Protein AF-0000000074205708 (afdb_homodimer)

pLDDT: mean 91.48, std 10.09, range [22.47, 98.44]

Foldseek 3Di:
DPPLPQQELVRVLVCLQVDQAQAEEEEQDPPCTQVQVVLLQVQDPVNVVRHYDYYYQLSHQYPNHSHGDDVSLVVSVVVCVVVVSQWDAHPNFIRHAAYEDFCACCVLLVPDDDDLRYAYDQFRGVLLVLLQFFDQLQLCCVQWVDDSVVSVVLCVLCDSLLLVQLVQCLLVSLLQSQCVNLVAPPPDDLQDARPQADVRRHHGNVVVSVVSVVSLVPTPSRDPVVSVSSNVSSVVCNVVSNSSSNHDNLVSQVVSLVSSCVVCVPPDDTPSVRSNVRSSVSSSVRGDNYPDVSCSNNVSVVVPRD/DPPLPQAELVRVLVCLQVDQAQAEEEEQDPPCTQVLVVLLQVQDPVNVVRHYDYYYQLSHQYPNHSHGDDVSLVVSVVVCVVVVSQWDAHPNFIHHAAYEDFCACCVLLVPDDDDLRYAYDQFRGPLLVLLQFFDQLQLCCVQFVDDSVVSVVLCVLCDSLLLVQLVQCLLVSLLQSQCVNLVQPPPDDLQDARPQADVRRHHGNVVVSVVSVVSLVPTPSRDPVVSVSSNVSSVVCNVVSNSSSNHDNLNSQVVSLVSSCVVCVPPDDTPSVRSNVRSSVSSSVRGDNYPDVSCSNNVSVVVPRD

Sequence (612 aa):
MSEIIERSQAGFAKRVMMGGRRIWLIVEGIGHDVYFYERVLDASDRIVAAGHDVRDASSIKFEGSTAGGKQRLLAMHDFYKKRGELRQIVDGEEKLLFFALDRDLDGITGNMRRSPHLLYTDYRDVEAEIFARGDMEEALAATLGLTHNEAWEAAQHVGEPLTKLASVWLEWTIICCIVTSLRIGVGISSGKISTVNAGGYGAVVDAKVAHISQRMAGDPRFSDRKRRWIEDRVRSRERRGLLGREVKGKLVVGYVELLIKDHFQEKRKVALNAIRPSLVNSLLMSVRFERPWVEHWTVRIERLLSMSEIIERSQAGFAKRVMMGGRRIWLIVEGIGHDVYFYERVLDASDRIVAAGHDVRDASSIKFEGSTAGGKQRLLAMHDFYKKRGELRQIVDGEEKLLFFALDRDLDGITGNMRRSPHLLYTDYRDVEAEIFARGDMEEALAATLGLTHNEAWEAAQHVGEPLTKLASVWLEWTIICCIVTSLRIGVGISSGKISTVNAGGYGAVVDAKVAHISQRMAGDPRFSDRKRRWIEDRVRSRERRGLLGREVKGKLVVGYVELLIKDHFQEKRKVALNAIRPSLVNSLLMSVRFERPWVEHWTVRIERLLS

Nearest PDB structures (foldseek):
  8z0g-assembly1_A  TM=3.210E-01  e=3.036E+00  Escherichia coli O157:H7
  1b1c-assembly1_A  TM=4.412E-01  e=4.225E+00  Homo sapiens
  8z0g-assembly1_A  TM=3.213E-01  e=3.807E+00  Escherichia coli O157:H7
  4hrt-assembly1_B  TM=2.155E-01  e=2.383E+00  Anadara inaequivalvis
  5v57-assembly1_A  TM=2.077E-01  e=6.083E+00  Homo sapiens

Solvent-accessible surface area (backbone atoms only — not comparable to full-atom values): 32666 Å² total; per-residue (Å²): 129,76,58,53,62,68,28,44,57,68,49,44,54,51,45,50,65,71,40,89,38,25,36,35,37,35,28,39,44,68,50,57,44,39,29,51,50,49,44,44,46,62,51,32,69,69,48,50,72,48,26,68,47,70,38,39,34,44,63,37,28,48,95,89,36,46,62,56,38,63,70,53,52,51,51,50,51,51,56,33,49,76,69,55,53,35,60,35,78,50,96,88,38,62,28,38,45,35,37,43,38,65,31,48,64,24,84,76,65,66,69,67,78,89,47,93,42,53,43,61,44,87,23,11,24,70,57,24,42,31,67,72,57,21,36,55,35,61,16,45,12,57,49,40,19,28,42,72,65,56,13,44,52,51,30,60,70,55,59,58,55,47,48,54,48,28,64,58,35,44,68,52,51,42,50,37,49,45,32,62,67,48,65,53,90,78,87,79,57,75,90,50,76,41,84,37,20,46,93,39,75,37,62,71,36,65,68,49,48,51,54,52,51,53,56,46,67,69,38,88,64,53,45,71,68,57,45,52,53,49,44,51,50,51,53,51,30,47,75,70,68,51,37,28,35,58,34,53,27,84,59,45,51,61,52,51,50,51,48,50,48,64,68,28,71,80,36,52,95,62,62,64,84,41,43,74,61,20,35,64,52,32,15,49,71,47,42,74,64,43,83,70,74,44,42,79,55,49,52,56,54,52,68,70,53,126,128,80,57,56,58,69,27,44,57,69,52,43,54,52,45,49,64,71,40,88,38,26,36,35,36,36,28,39,44,65,50,57,44,37,29,51,51,49,46,44,45,61,50,33,68,67,50,51,72,47,27,69,46,71,39,40,35,44,61,36,29,46,95,91,35,46,63,55,38,65,71,54,52,51,49,50,51,50,54,34,51,77,68,55,54,35,60,35,76,50,97,88,38,65,27,36,43,36,37,40,40,64,32,47,64,24,82,76,66,66,69,66,78,88,48,92,44,53,43,62,42,88,22,12,24,69,57,23,42,32,68,74,57,22,38,56,35,62,16,44,12,57,47,40,20,27,43,73,65,57,13,45,52,52,30,60,70,53,58,57,56,47,48,56,48,28,64,59,34,44,68,52,50,41,49,36,50,45,32,62,68,49,66,52,89,77,86,79,57,76,90,51,76,41,83,35,22,48,93,39,77,36,62,72,37,66,68,49,47,51,52,51,49,52,56,46,66,69,38,90,64,55,46,71,69,57,45,51,52,47,46,52,52,51,52,51,31,48,76,68,69,51,36,27,35,59,34,55,28,84,61,46,53,61,53,50,50,52,48,49,48,64,68,28,70,72,39,52,94,61,62,65,84,40,43,75,61,20,35,66,53,33,15,48,71,48,41,73,63,41,84,71,73,45,42,77,56,49,52,57,53,52,69,70,54,125

Structure (mmCIF, N/CA/C/O backbone):
data_AF-0000000074205708-model_v1
#
loop_
_entity.id
_entity.type
_entity.pdbx_description
1 polymer 'DUF4435 domain-containing protein'
#
loop_
_atom_site.group_PDB
_atom_site.id
_atom_site.type_symbol
_atom_site.label_atom_id
_atom_site.label_alt_id
_atom_site.label_comp_id
_atom_site.label_asym_id
_atom_site.label_entity_id
_atom_site.label_seq_id
_atom_site.pdbx_PDB_ins_code
_atom_site.Cartn_x
_atom_site.Cartn_y
_atom_site.Cartn_z
_atom_site.occupancy
_atom_site.B_iso_or_equiv
_atom_site.auth_seq_id
_atom_site.auth_comp_id
_atom_site.auth_asym_id
_atom_site.auth_atom_id
_atom_site.pdbx_PDB_model_num
ATOM 1 N N . MET A 1 1 ? -28.891 6.625 -2.66 1 22.47 1 MET A N 1
ATOM 2 C CA . MET A 1 1 ? -28.078 7.703 -3.217 1 22.47 1 MET A CA 1
ATOM 3 C C . MET A 1 1 ? -27.656 8.688 -2.129 1 22.47 1 MET A C 1
ATOM 5 O O . MET A 1 1 ? -28.406 9.594 -1.778 1 22.47 1 MET A O 1
ATOM 9 N N . SER A 1 2 ? -27.062 8.289 -1.048 1 28.94 2 SER A N 1
ATOM 10 C CA . SER A 1 2 ? -26.875 9.312 -0.021 1 28.94 2 SER A CA 1
ATOM 11 C C . SER A 1 2 ? -26.016 10.469 -0.541 1 28.94 2 SER A C 1
ATOM 13 O O . SER A 1 2 ? -24.875 10.266 -0.962 1 28.94 2 SER A O 1
ATOM 15 N N . GLU A 1 3 ? -26.547 11.422 -1.168 1 31.75 3 GLU A N 1
ATOM 16 C CA . GLU A 1 3 ? -26.016 12.703 -1.614 1 31.75 3 GLU A CA 1
ATOM 17 C C . GLU A 1 3 ? -25.031 13.281 -0.596 1 31.75 3 GLU A C 1
ATOM 19 O O . GLU A 1 3 ? -25.344 13.352 0.596 1 31.75 3 GLU A O 1
ATOM 24 N N . ILE A 1 4 ? -23.812 13.078 -0.781 1 41.31 4 ILE A N 1
ATOM 25 C CA . ILE A 1 4 ? -23 14.008 -0.007 1 41.31 4 ILE A CA 1
ATOM 26 C C . ILE A 1 4 ? -23.594 15.406 -0.07 1 41.31 4 ILE A C 1
ATOM 28 O O . ILE A 1 4 ? -23.594 16.047 -1.123 1 41.31 4 ILE A O 1
ATOM 32 N N . ILE A 1 5 ? -24.641 15.703 0.435 1 42.84 5 ILE A N 1
ATOM 33 C CA . ILE A 1 5 ? -25.188 17.047 0.558 1 42.84 5 ILE A CA 1
ATOM 34 C C . ILE A 1 5 ? -24.109 18 1.051 1 42.84 5 ILE A C 1
ATOM 36 O O . ILE A 1 5 ? -23.594 17.844 2.156 1 42.84 5 ILE A O 1
ATOM 40 N N . GLU A 1 6 ? -23.359 18.594 0.074 1 53.47 6 GLU A N 1
ATOM 41 C CA . GLU A 1 6 ? -22.594 19.797 0.443 1 53.47 6 GLU A CA 1
ATOM 42 C C . GLU A 1 6 ? -23.297 20.578 1.544 1 53.47 6 GLU A C 1
ATOM 44 O O . GLU A 1 6 ? -24.453 20.969 1.392 1 53.47 6 GLU A O 1
ATOM 49 N N . ARG A 1 7 ? -22.953 20.281 2.717 1 64.31 7 ARG A N 1
ATOM 50 C CA . ARG A 1 7 ? -23.656 20.984 3.783 1 64.31 7 ARG A CA 1
ATOM 51 C C . ARG A 1 7 ? -23.031 22.359 4.047 1 64.31 7 ARG A C 1
ATOM 53 O O . ARG A 1 7 ? -21.797 22.5 4 1 64.31 7 ARG A O 1
ATOM 60 N N . SER A 1 8 ? -23.688 23.344 3.812 1 77.44 8 SER A N 1
ATOM 61 C CA . SER A 1 8 ? -23.266 24.672 4.242 1 77.44 8 SER A CA 1
ATOM 62 C C . SER A 1 8 ? -22.672 24.625 5.645 1 77.44 8 SER A C 1
ATOM 64 O O . SER A 1 8 ? -22.922 23.688 6.402 1 77.44 8 SER A O 1
ATOM 66 N N . GLN A 1 9 ? -21.656 25.484 5.93 1 79.69 9 GLN A N 1
ATOM 67 C CA . GLN A 1 9 ? -21 25.578 7.234 1 79.69 9 GLN A CA 1
ATOM 68 C C . GLN A 1 9 ? -22.031 25.609 8.359 1 79.69 9 GLN A C 1
ATOM 70 O O . GLN A 1 9 ? -21.859 24.953 9.391 1 79.69 9 GLN A O 1
ATOM 75 N N . ALA A 1 10 ? -23.094 26.328 8.102 1 77 10 ALA A N 1
ATOM 76 C CA . ALA A 1 10 ? -24.156 26.359 9.109 1 77 10 ALA A CA 1
ATOM 77 C C . ALA A 1 10 ? -24.844 25.016 9.203 1 77 10 ALA A C 1
ATOM 79 O O . ALA A 1 10 ? -25.188 24.547 10.305 1 77 10 ALA A O 1
ATOM 80 N N . GLY A 1 11 ? -25.047 24.453 8.039 1 79.44 11 GLY A N 1
ATOM 81 C CA . GLY A 1 11 ? -25.656 23.125 8 1 79.44 11 GLY A CA 1
ATOM 82 C C . GLY A 1 11 ? -24.828 22.078 8.703 1 79.44 11 GLY A C 1
ATOM 83 O O . GLY A 1 11 ? -25.375 21.203 9.383 1 79.44 11 GLY A O 1
ATOM 84 N N . PHE A 1 12 ? -23.547 22.234 8.586 1 83.56 12 PHE A N 1
ATOM 85 C CA . PHE A 1 12 ? -22.656 21.266 9.227 1 83.56 12 PHE A CA 1
ATOM 86 C C . PHE A 1 12 ? -22.734 21.375 10.742 1 83.56 12 PHE A C 1
ATOM 88 O O . PHE A 1 12 ? -22.766 20.375 11.445 1 83.56 12 PHE A O 1
ATOM 95 N N . ALA A 1 13 ? -22.797 22.562 11.266 1 84.06 13 ALA A N 1
ATOM 96 C CA . ALA A 1 13 ? -22.922 22.75 12.711 1 84.06 13 ALA A CA 1
ATOM 97 C C . ALA A 1 13 ? -24.203 22.125 13.242 1 84.06 13 ALA A C 1
ATOM 99 O O . ALA A 1 13 ? -24.203 21.531 14.32 1 84.06 13 ALA A O 1
ATOM 100 N N . LYS A 1 14 ? -25.203 22.281 12.469 1 83.81 14 LYS A N 1
ATOM 101 C CA . LYS A 1 14 ? -26.469 21.656 12.852 1 83.81 14 LYS A CA 1
ATOM 102 C C . LYS A 1 14 ? -26.359 20.141 12.859 1 83.81 14 LYS A C 1
ATOM 104 O O . LYS A 1 14 ? -26.922 19.469 13.734 1 83.81 14 LYS A O 1
ATOM 109 N N . ARG A 1 15 ? -25.656 19.641 11.906 1 83.25 15 ARG A N 1
ATOM 110 C CA . ARG A 1 15 ? -25.422 18.188 11.852 1 83.25 15 ARG A CA 1
ATOM 111 C C . ARG A 1 15 ? -24.641 17.719 13.078 1 83.25 15 ARG A C 1
ATOM 113 O O . ARG A 1 15 ? -24.906 16.656 13.617 1 83.25 15 ARG A O 1
ATOM 120 N N . VAL A 1 16 ? -23.656 18.453 13.406 1 84.69 16 VAL A N 1
ATOM 121 C CA . VAL A 1 16 ? -22.875 18.141 14.602 1 84.69 16 VAL A CA 1
ATOM 122 C C . VAL A 1 16 ? -23.781 18.078 15.82 1 84.69 16 VAL A C 1
ATOM 124 O O . VAL A 1 16 ? -23.734 17.109 16.578 1 84.69 16 VAL A O 1
ATOM 127 N N . MET A 1 17 ? -24.688 19 15.914 1 84.62 17 MET A N 1
ATOM 128 C CA . MET A 1 17 ? -25.609 19.094 17.047 1 84.62 17 MET A CA 1
ATOM 129 C C . MET A 1 17 ? -26.562 17.906 17.078 1 84.62 17 MET A C 1
ATOM 131 O O . MET A 1 17 ? -26.844 17.359 18.141 1 84.62 17 MET A O 1
ATOM 135 N N . MET A 1 18 ? -26.922 17.531 15.898 1 82.94 18 MET A N 1
ATOM 136 C CA . MET A 1 18 ? -27.969 16.516 15.805 1 82.94 18 MET A CA 1
ATOM 137 C C . MET A 1 18 ? -27.359 15.117 15.742 1 82.94 18 MET A C 1
ATOM 139 O O . MET A 1 18 ? -28.078 14.125 15.867 1 82.94 18 MET A O 1
ATOM 143 N N . GLY A 1 19 ? -26.109 15.086 15.539 1 84 19 GLY A N 1
ATOM 144 C CA . GLY A 1 19 ? -25.469 13.789 15.383 1 84 19 GLY A CA 1
ATOM 145 C C . GLY A 1 19 ? -25.297 13.039 16.688 1 84 19 GLY A C 1
ATOM 146 O O . GLY A 1 19 ? -25.281 13.656 17.766 1 84 19 GLY A O 1
ATOM 147 N N . GLY A 1 20 ? -25.188 11.664 16.531 1 85.81 20 GLY A N 1
ATOM 148 C CA . GLY A 1 20 ? -25 10.82 17.703 1 85.81 20 GLY A CA 1
ATOM 149 C C . GLY A 1 20 ? -23.562 10.781 18.188 1 85.81 20 GLY A C 1
ATOM 150 O O . GLY A 1 20 ? -23.281 10.32 19.297 1 85.81 20 GLY A O 1
ATOM 151 N N . ARG A 1 21 ? -22.688 11.32 17.422 1 92.69 21 ARG A N 1
ATOM 152 C CA . ARG A 1 21 ? -21.281 11.328 17.781 1 92.69 21 ARG A CA 1
ATOM 153 C C . ARG A 1 21 ? -20.922 12.578 18.578 1 92.69 21 ARG A C 1
ATOM 155 O O . ARG A 1 21 ? -21.422 13.664 18.281 1 92.69 21 ARG A O 1
ATOM 162 N N . ARG A 1 22 ? -20.062 12.445 19.484 1 95.44 22 ARG A N 1
ATOM 163 C CA . ARG A 1 22 ? -19.719 13.578 20.344 1 95.44 22 ARG A CA 1
ATOM 164 C C . ARG A 1 22 ? -18.469 14.289 19.844 1 95.44 22 ARG A C 1
ATOM 166 O O . ARG A 1 22 ? -18.219 15.445 20.203 1 95.44 22 ARG A O 1
ATOM 173 N N . ILE A 1 23 ? -17.656 13.586 19.078 1 96.62 23 ILE A N 1
ATOM 174 C CA . ILE A 1 23 ? -16.391 14.141 18.609 1 96.62 23 ILE A CA 1
ATOM 175 C C . ILE A 1 23 ? -16.406 14.25 17.094 1 96.62 23 ILE A C 1
ATOM 177 O O . ILE A 1 23 ? -16.594 13.25 16.391 1 96.62 23 ILE A O 1
ATOM 181 N N . TRP A 1 24 ? -16.188 15.453 16.641 1 96.12 24 TRP A N 1
ATOM 182 C CA . TRP A 1 24 ? -16.094 15.719 15.203 1 96.12 24 TRP A CA 1
ATOM 183 C C . TRP A 1 24 ? -14.727 16.312 14.844 1 96.12 24 TRP A C 1
ATOM 185 O O . TRP A 1 24 ? -14.328 17.344 15.391 1 96.12 24 TRP A O 1
ATOM 195 N N . LEU A 1 25 ? -14.047 15.609 13.953 1 96.44 25 LEU A N 1
ATOM 196 C CA . LEU A 1 25 ? -12.711 16.031 13.562 1 96.44 25 LEU A CA 1
ATOM 197 C C . LEU A 1 25 ? -12.664 16.375 12.07 1 96.44 25 LEU A C 1
ATOM 199 O O . LEU A 1 25 ? -13 15.531 11.234 1 96.44 25 LEU A O 1
ATOM 203 N N . ILE A 1 26 ? -12.312 17.578 11.781 1 94.94 26 ILE A N 1
ATOM 204 C CA . ILE A 1 26 ? -12.109 18 10.398 1 94.94 26 ILE A CA 1
ATOM 205 C C . ILE A 1 26 ? -10.617 17.984 10.062 1 94.94 26 ILE A C 1
ATOM 207 O O . ILE A 1 26 ? -9.812 18.578 10.789 1 94.94 26 ILE A O 1
ATOM 211 N N . VAL A 1 27 ? -10.305 17.297 8.992 1 95.25 27 VAL A N 1
ATOM 212 C CA . VAL A 1 27 ? -8.898 17.156 8.625 1 95.25 27 VAL A CA 1
ATOM 213 C C . VAL A 1 27 ? -8.617 17.922 7.332 1 95.25 27 VAL A C 1
ATOM 215 O O . VAL A 1 27 ? -9.547 18.234 6.574 1 95.25 27 VAL A O 1
ATOM 218 N N . GLU A 1 28 ? -7.375 18.219 7.086 1 89.06 28 GLU A N 1
ATOM 219 C CA . GLU A 1 28 ? -6.938 19.094 6.012 1 89.06 28 GLU A CA 1
ATOM 220 C C . GLU A 1 28 ? -7.035 18.406 4.656 1 89.06 28 GLU A C 1
ATOM 222 O O . GLU A 1 28 ? -7.516 19 3.686 1 89.06 28 GLU A O 1
ATOM 227 N N . GLY A 1 29 ? -6.598 17.078 4.555 1 78.62 29 GLY A N 1
ATOM 228 C CA . GLY A 1 29 ? -6.383 16.5 3.238 1 78.62 29 GLY A CA 1
ATOM 229 C C . GLY A 1 29 ? -7.254 15.297 2.971 1 78.62 29 GLY A C 1
ATOM 230 O O . GLY A 1 29 ? -7.848 14.734 3.893 1 78.62 29 GLY A O 1
ATOM 231 N N . ILE A 1 30 ? -7.445 14.914 1.578 1 71.12 30 ILE A N 1
ATOM 232 C CA . ILE A 1 30 ? -8.242 13.781 1.114 1 71.12 30 ILE A CA 1
ATOM 233 C C . ILE A 1 30 ? -7.367 12.531 1.049 1 71.12 30 ILE A C 1
ATOM 235 O O . ILE A 1 30 ? -7.879 11.414 1.062 1 71.12 30 ILE A O 1
ATOM 239 N N . GLY A 1 31 ? -6.23 12.555 1.286 1 79.69 31 GLY A N 1
ATOM 240 C CA . GLY A 1 31 ? -5.305 11.445 1.133 1 79.69 31 GLY A CA 1
ATOM 241 C C . GLY A 1 31 ? -5.23 10.555 2.357 1 79.69 31 GLY A C 1
ATOM 242 O O . GLY A 1 31 ? -6.234 9.969 2.77 1 79.69 31 GLY A O 1
ATOM 243 N N . HIS A 1 32 ? -4.273 10.555 3.033 1 89.88 32 HIS A N 1
ATOM 244 C CA . HIS A 1 32 ? -3.988 9.664 4.152 1 89.88 32 HIS A CA 1
ATOM 245 C C . HIS A 1 32 ? -4.609 10.188 5.445 1 89.88 32 HIS A C 1
ATOM 247 O O . HIS A 1 32 ? -4.734 9.445 6.422 1 89.88 32 HIS A O 1
ATOM 253 N N . ASP A 1 33 ? -5.113 11.391 5.449 1 94.19 33 ASP A N 1
ATOM 254 C CA . ASP A 1 33 ? -5.445 12.078 6.695 1 94.19 33 ASP A CA 1
ATOM 255 C C . ASP A 1 33 ? -6.637 11.422 7.387 1 94.19 33 ASP A C 1
ATOM 257 O O . ASP A 1 33 ? -6.582 11.125 8.578 1 94.19 33 ASP A O 1
ATOM 261 N N . VAL A 1 34 ? -7.672 11.195 6.594 1 94.12 34 VAL A N 1
ATOM 262 C CA . VAL A 1 34 ? -8.891 10.672 7.188 1 94.12 34 VAL A CA 1
ATOM 263 C C . VAL A 1 34 ? -8.609 9.305 7.82 1 94.12 34 VAL A C 1
ATOM 265 O O . VAL A 1 34 ? -8.914 9.086 9 1 94.12 34 VAL A O 1
ATOM 268 N N . TYR A 1 35 ? -7.977 8.453 7.098 1 94.25 35 TYR A N 1
ATOM 269 C CA . TYR A 1 35 ? -7.633 7.129 7.609 1 94.25 35 TYR A CA 1
ATOM 270 C C . TYR A 1 35 ? -6.73 7.238 8.836 1 94.25 35 TYR A C 1
ATOM 272 O O . TYR A 1 35 ? -6.977 6.586 9.852 1 94.25 35 TYR A O 1
ATOM 280 N N . PHE A 1 36 ? -5.73 8.047 8.75 1 96.94 36 PHE A N 1
ATOM 281 C CA . PHE A 1 36 ? -4.727 8.195 9.797 1 96.94 36 PHE A CA 1
ATOM 282 C C . PHE A 1 36 ? -5.367 8.648 11.102 1 96.94 36 PHE A C 1
ATOM 284 O O . PHE A 1 36 ? -5.199 8.008 12.141 1 96.94 36 PHE A O 1
ATOM 291 N N . TYR A 1 37 ? -6.164 9.648 11.031 1 97.5 37 TYR A N 1
ATOM 292 C CA . TYR A 1 37 ? -6.703 10.234 12.258 1 97.5 37 TYR A CA 1
ATOM 293 C C . TYR A 1 37 ? -7.836 9.383 12.812 1 97.5 37 TYR A C 1
ATOM 295 O O . TYR A 1 37 ? -8.031 9.312 14.031 1 97.5 37 TYR A O 1
ATOM 303 N N . GLU A 1 38 ? -8.57 8.742 11.953 1 97.31 38 GLU A N 1
ATOM 304 C CA . GLU A 1 38 ? -9.586 7.836 12.469 1 97.31 38 GLU A CA 1
ATOM 305 C C . GLU A 1 38 ? -8.961 6.711 13.289 1 97.31 38 GLU A C 1
ATOM 307 O O . GLU A 1 38 ? -9.469 6.352 14.352 1 97.31 38 GLU A O 1
ATOM 312 N N . ARG A 1 39 ? -7.863 6.199 12.789 1 97.19 39 ARG A N 1
ATOM 313 C CA . ARG A 1 39 ? -7.16 5.16 13.531 1 97.19 39 ARG A CA 1
ATOM 314 C C . ARG A 1 39 ? -6.57 5.715 14.82 1 97.19 39 ARG A C 1
ATOM 316 O O . ARG A 1 39 ? -6.508 5.012 15.836 1 97.19 39 ARG A O 1
ATOM 323 N N . VAL A 1 40 ? -6.102 6.934 14.781 1 97.88 40 VAL A N 1
ATOM 324 C CA . VAL A 1 40 ? -5.602 7.594 15.984 1 97.88 40 VAL A CA 1
ATOM 325 C C . VAL A 1 40 ? -6.711 7.676 17.031 1 97.88 40 VAL A C 1
ATOM 327 O O . VAL A 1 40 ? -6.5 7.332 18.188 1 97.88 40 VAL A O 1
ATOM 330 N N . LEU A 1 41 ? -7.895 8.086 16.594 1 98 41 LEU A N 1
ATOM 331 C CA . LEU A 1 41 ? -9.023 8.227 17.5 1 98 41 LEU A CA 1
ATOM 332 C C . LEU A 1 41 ? -9.477 6.867 18.031 1 98 41 LEU A C 1
ATOM 334 O O . LEU A 1 41 ? -9.836 6.738 19.203 1 98 41 LEU A O 1
ATOM 338 N N . ASP A 1 42 ? -9.383 5.863 17.25 1 97.38 42 ASP A N 1
ATOM 339 C CA . ASP A 1 42 ? -9.781 4.508 17.609 1 97.38 42 ASP A CA 1
ATOM 340 C C . ASP A 1 42 ? -8.875 3.945 18.703 1 97.38 42 ASP A C 1
ATOM 342 O O . ASP A 1 42 ? -9.219 2.959 19.359 1 97.38 42 ASP A O 1
ATOM 346 N N . ALA A 1 43 ? -7.75 4.574 18.875 1 97.38 43 ALA A N 1
ATOM 347 C CA . ALA A 1 43 ? -6.766 4.066 19.828 1 97.38 43 ALA A CA 1
ATOM 348 C C . ALA A 1 43 ? -7.176 4.391 21.266 1 97.38 43 ALA A C 1
ATOM 350 O O . ALA A 1 43 ? -6.59 3.865 22.219 1 97.38 43 ALA A O 1
ATOM 351 N N . SER A 1 44 ? -8.172 5.211 21.453 1 97.5 44 SER A N 1
ATOM 352 C CA . SER A 1 44 ? -8.656 5.594 22.766 1 97.5 44 SER A CA 1
ATOM 353 C C . SER A 1 44 ? -10.047 5.023 23.031 1 97.5 44 SER A C 1
ATOM 355 O O . SER A 1 44 ? -11.023 5.422 22.391 1 97.5 44 SER A O 1
ATOM 357 N N . ASP A 1 45 ? -10.148 4.219 24.031 1 96.5 45 ASP A N 1
ATOM 358 C CA . ASP A 1 45 ? -11.43 3.631 24.391 1 96.5 45 ASP A CA 1
ATOM 359 C C . ASP A 1 45 ? -12.445 4.715 24.75 1 96.5 45 ASP A C 1
ATOM 361 O O . ASP A 1 45 ? -13.633 4.594 24.422 1 96.5 45 ASP A O 1
ATOM 365 N N . ARG A 1 46 ? -11.969 5.664 25.359 1 96.06 46 ARG A N 1
ATOM 366 C CA . ARG A 1 46 ? -12.844 6.754 25.766 1 96.06 46 ARG A CA 1
ATOM 367 C C . ARG A 1 46 ? -13.406 7.492 24.562 1 96.06 46 ARG A C 1
ATOM 369 O O . ARG A 1 46 ? -14.602 7.809 24.516 1 96.06 46 ARG A O 1
ATOM 376 N N . ILE A 1 47 ? -12.57 7.742 23.578 1 97.25 47 ILE A N 1
ATOM 377 C CA . ILE A 1 47 ? -12.992 8.438 22.375 1 97.25 47 ILE A CA 1
ATOM 378 C C . ILE A 1 47 ? -13.945 7.551 21.578 1 97.25 47 ILE A C 1
ATOM 380 O O . ILE A 1 47 ? -14.969 8.016 21.062 1 97.25 47 ILE A O 1
ATOM 384 N N . VAL A 1 48 ? -13.648 6.289 21.5 1 96.88 48 VAL A N 1
ATOM 385 C CA . VAL A 1 48 ? -14.5 5.34 20.797 1 96.88 48 VAL A CA 1
ATOM 386 C C . VAL A 1 48 ? -15.875 5.293 21.453 1 96.88 48 VAL A C 1
ATOM 388 O O . VAL A 1 48 ? -16.906 5.32 20.781 1 96.88 48 VAL A O 1
ATOM 391 N N . ALA A 1 49 ? -15.898 5.281 22.75 1 96 49 ALA A N 1
ATOM 392 C CA . ALA A 1 49 ? -17.156 5.23 23.5 1 96 49 ALA A CA 1
ATOM 393 C C . ALA A 1 49 ? -17.984 6.488 23.25 1 96 49 ALA A C 1
ATOM 395 O O . ALA A 1 49 ? -19.219 6.426 23.188 1 96 49 ALA A O 1
ATOM 396 N N . ALA A 1 50 ? -17.406 7.59 23.125 1 95.44 50 ALA A N 1
ATOM 397 C CA . ALA A 1 50 ? -18.094 8.859 22.875 1 95.44 50 ALA A CA 1
ATOM 398 C C . ALA A 1 50 ? -18.609 8.93 21.453 1 95.44 50 ALA A C 1
ATOM 400 O O . ALA A 1 50 ? -19.594 9.625 21.172 1 95.44 50 ALA A O 1
ATOM 401 N N . GLY A 1 51 ? -17.953 8.141 20.609 1 95.94 51 GLY A N 1
ATOM 402 C CA . GLY A 1 51 ? -18.266 8.219 19.188 1 95.94 51 GLY A CA 1
ATOM 403 C C . GLY A 1 51 ? -17.578 9.367 18.484 1 95.94 51 GLY A C 1
ATOM 404 O O . GLY A 1 51 ? -17.516 10.477 19.031 1 95.94 51 GLY A O 1
ATOM 405 N N . HIS A 1 52 ? -17.031 9.102 17.312 1 96.5 52 HIS A N 1
ATOM 406 C CA . HIS A 1 52 ? -16.344 10.148 16.578 1 96.5 52 HIS A CA 1
ATOM 407 C C . HIS A 1 52 ? -16.672 10.086 15.094 1 96.5 52 HIS A C 1
ATOM 409 O O . HIS A 1 52 ? -17.125 9.055 14.594 1 96.5 52 HIS A O 1
ATOM 415 N N . ASP A 1 53 ? -16.531 11.242 14.484 1 94.88 53 ASP A N 1
ATOM 416 C CA . ASP A 1 53 ? -16.688 11.422 13.047 1 94.88 53 ASP A CA 1
ATOM 417 C C . ASP A 1 53 ? -15.531 12.242 12.461 1 94.88 53 ASP A C 1
ATOM 419 O O . ASP A 1 53 ? -15.25 13.344 12.945 1 94.88 53 ASP A O 1
ATOM 423 N N . VAL A 1 54 ? -14.844 11.656 11.469 1 94.88 54 VAL A N 1
ATOM 424 C CA . VAL A 1 54 ? -13.742 12.344 10.805 1 94.88 54 VAL A CA 1
ATOM 425 C C . VAL A 1 54 ? -14.164 12.75 9.391 1 94.88 54 VAL A C 1
ATOM 427 O O . VAL A 1 54 ? -14.711 11.945 8.641 1 94.88 54 VAL A O 1
ATOM 430 N N . ARG A 1 55 ? -13.812 14.008 9.07 1 89.88 55 ARG A N 1
ATOM 431 C CA . ARG A 1 55 ? -14.195 14.523 7.766 1 89.88 55 ARG A CA 1
ATOM 432 C C . ARG A 1 55 ? -13.062 15.328 7.141 1 89.88 55 ARG A C 1
ATOM 434 O O . ARG A 1 55 ? -12.352 16.047 7.84 1 89.88 55 ARG A O 1
ATOM 441 N N . ASP A 1 56 ? -13.016 15.172 5.863 1 88.5 56 ASP A N 1
ATOM 442 C CA . ASP A 1 56 ? -12.109 16.062 5.141 1 88.5 56 ASP A CA 1
ATOM 443 C C . ASP A 1 56 ? -12.742 17.438 4.93 1 88.5 56 ASP A C 1
ATOM 445 O O . ASP A 1 56 ? -13.945 17.531 4.699 1 88.5 56 ASP A O 1
ATOM 449 N N . ALA A 1 57 ? -11.922 18.406 4.922 1 86.44 57 ALA A N 1
ATOM 450 C CA . ALA A 1 57 ? -12.391 19.781 4.809 1 86.44 57 ALA A CA 1
ATOM 451 C C . ALA A 1 57 ? -13.172 19.984 3.514 1 86.44 57 ALA A C 1
ATOM 453 O O . ALA A 1 57 ? -14.117 20.781 3.473 1 86.44 57 ALA A O 1
ATOM 454 N N . SER A 1 58 ? -12.797 19.25 2.547 1 80.31 58 SER A N 1
ATOM 455 C CA . SER A 1 58 ? -13.414 19.422 1.238 1 80.31 58 SER A CA 1
ATOM 456 C C . SER A 1 58 ? -14.844 18.891 1.222 1 80.31 58 SER A C 1
ATOM 458 O O . SER A 1 58 ? -15.609 19.188 0.308 1 80.31 58 SER A O 1
ATOM 460 N N . SER A 1 59 ? -15.227 18.203 2.217 1 80 59 SER A N 1
ATOM 461 C CA . SER A 1 59 ? -16.562 17.641 2.301 1 80 59 SER A CA 1
ATOM 462 C C . SER A 1 59 ? -17.562 18.656 2.848 1 80 59 SER A C 1
ATOM 464 O O . SER A 1 59 ? -18.766 18.438 2.828 1 80 59 SER A O 1
ATOM 466 N N . ILE A 1 60 ? -17.016 19.812 3.287 1 80.94 60 ILE A N 1
ATOM 467 C CA . ILE A 1 60 ? -17.844 20.859 3.869 1 80.94 60 ILE A CA 1
ATOM 468 C C . ILE A 1 60 ? -17.75 22.125 3.014 1 80.94 60 ILE A C 1
ATOM 470 O O . ILE A 1 60 ? -16.656 22.641 2.793 1 80.94 60 ILE A O 1
ATOM 474 N N . LYS A 1 61 ? -18.859 22.531 2.555 1 79.62 61 LYS A N 1
ATOM 475 C CA . LYS A 1 61 ? -18.875 23.797 1.82 1 79.62 61 LYS A CA 1
ATOM 476 C C . LYS A 1 61 ? -18.719 24.984 2.766 1 79.62 61 LYS A C 1
ATOM 478 O O . LYS A 1 61 ? -19.547 25.203 3.646 1 79.62 61 LYS A O 1
ATOM 483 N N . PHE A 1 62 ? -17.625 25.625 2.625 1 82.38 62 PHE A N 1
ATOM 484 C CA . PHE A 1 62 ? -17.297 26.766 3.461 1 82.38 62 PHE A CA 1
ATOM 485 C C . PHE A 1 62 ? -16.953 27.984 2.604 1 82.38 62 PHE A C 1
ATOM 487 O O . PHE A 1 62 ? -16.078 27.906 1.743 1 82.38 62 PHE A O 1
ATOM 494 N N . GLU A 1 63 ? -17.688 29.031 2.834 1 80.5 63 GLU A N 1
ATOM 495 C CA . GLU A 1 63 ? -17.547 30.266 2.08 1 80.5 63 GLU A CA 1
ATOM 496 C C . GLU A 1 63 ? -17.594 30.016 0.578 1 80.5 63 GLU A C 1
ATOM 498 O O . GLU A 1 63 ? -16.719 30.484 -0.164 1 80.5 63 GLU A O 1
ATOM 503 N N . GLY A 1 64 ? -18.484 29.125 0.195 1 73.69 64 GLY A N 1
ATOM 504 C CA . GLY A 1 64 ? -18.781 28.875 -1.205 1 73.69 64 GLY A CA 1
ATOM 505 C C . GLY A 1 64 ? -17.812 27.922 -1.874 1 73.69 64 GLY A C 1
ATOM 506 O O . GLY A 1 64 ? -17.938 27.656 -3.07 1 73.69 64 GLY A O 1
ATOM 507 N N . SER A 1 65 ? -16.828 27.484 -1.097 1 77.5 65 SER A N 1
ATOM 508 C CA . SER A 1 65 ? -15.812 26.625 -1.708 1 77.5 65 SER A CA 1
ATOM 509 C C . SER A 1 65 ? -15.656 25.312 -0.929 1 77.5 65 SER A C 1
ATOM 511 O O . SER A 1 65 ? -15.938 25.266 0.27 1 77.5 65 SER A O 1
ATOM 513 N N . THR A 1 66 ? -15.352 24.234 -1.637 1 74.31 66 THR A N 1
ATOM 514 C CA . THR A 1 66 ? -15.094 22.953 -1.021 1 74.31 66 THR A CA 1
ATOM 515 C C . THR A 1 66 ? -13.609 22.594 -1.111 1 74.31 66 THR A C 1
ATOM 517 O O . THR A 1 66 ? -13.242 21.422 -1.046 1 74.31 66 THR A O 1
ATOM 520 N N . ALA A 1 67 ? -12.867 23.625 -1.093 1 71.12 67 ALA A N 1
ATOM 521 C CA . ALA A 1 67 ? -11.422 23.422 -1.159 1 71.12 67 ALA A CA 1
ATOM 522 C C . ALA A 1 67 ? -10.867 23.016 0.201 1 71.12 67 ALA A C 1
ATOM 524 O O . ALA A 1 67 ? -11.523 23.188 1.228 1 71.12 67 ALA A O 1
ATOM 525 N N . GLY A 1 68 ? -9.766 22.281 0.197 1 75.19 68 GLY A N 1
ATOM 526 C CA . GLY A 1 68 ? -9.039 21.953 1.415 1 75.19 68 GLY A CA 1
ATOM 527 C C . GLY A 1 68 ? -7.887 22.906 1.692 1 75.19 68 GLY A C 1
ATOM 528 O O . GLY A 1 68 ? -7.848 24.016 1.161 1 75.19 68 GLY A O 1
ATOM 529 N N . GLY A 1 69 ? -7.148 22.562 2.766 1 85.5 69 GLY A N 1
ATOM 530 C CA . GLY A 1 69 ? -5.949 23.328 3.078 1 85.5 69 GLY A CA 1
ATOM 531 C C . GLY A 1 69 ? -5.957 23.891 4.484 1 85.5 69 GLY A C 1
ATOM 532 O O . GLY A 1 69 ? -7.02 24.109 5.066 1 85.5 69 GLY A O 1
ATOM 533 N N . LYS A 1 70 ? -4.879 24.328 4.848 1 89.38 70 LYS A N 1
ATOM 534 C CA . LYS A 1 70 ? -4.648 24.766 6.219 1 89.38 70 LYS A CA 1
ATOM 535 C C . LYS A 1 70 ? -5.375 26.094 6.496 1 89.38 70 LYS A C 1
ATOM 537 O O . LYS A 1 70 ? -6.059 26.219 7.512 1 89.38 70 LYS A O 1
ATOM 542 N N . GLN A 1 71 ? -5.25 27.016 5.609 1 88.19 71 GLN A N 1
ATOM 543 C CA . GLN A 1 71 ? -5.879 28.312 5.816 1 88.19 71 GLN A CA 1
ATOM 544 C C . GLN A 1 71 ? -7.398 28.188 5.914 1 88.19 71 GLN A C 1
ATOM 546 O O . GLN A 1 71 ? -8.039 28.875 6.711 1 88.19 71 GLN A O 1
ATOM 551 N N . ARG A 1 72 ? -7.891 27.359 5.184 1 90.06 72 ARG A N 1
ATOM 552 C CA . ARG A 1 72 ? -9.336 27.125 5.211 1 90.06 72 ARG A CA 1
ATOM 553 C C . ARG A 1 72 ? -9.766 26.516 6.543 1 90.06 72 ARG A C 1
ATOM 555 O O . ARG A 1 72 ? -10.766 26.938 7.129 1 90.06 72 ARG A O 1
ATOM 562 N N . LEU A 1 73 ? -9.047 25.562 7.004 1 93.5 73 LEU A N 1
ATOM 563 C CA . LEU A 1 73 ? -9.375 24.938 8.273 1 93.5 73 LEU A CA 1
ATOM 564 C C . LEU A 1 73 ? -9.297 25.938 9.422 1 93.5 73 LEU A C 1
ATOM 566 O O . LEU A 1 73 ? -10.141 25.922 10.32 1 93.5 73 LEU A O 1
ATOM 570 N N . LEU A 1 74 ? -8.344 26.75 9.352 1 94.12 74 LEU A N 1
ATOM 571 C CA . LEU A 1 74 ? -8.211 27.781 10.383 1 94.12 74 LEU A CA 1
ATOM 572 C C . LEU A 1 74 ? -9.375 28.766 10.328 1 94.12 74 LEU A C 1
ATOM 574 O O . LEU A 1 74 ? -9.883 29.188 11.375 1 94.12 74 LEU A O 1
ATOM 578 N N . ALA A 1 75 ? -9.781 29.094 9.117 1 93.38 75 ALA A N 1
ATOM 579 C CA . ALA A 1 75 ? -10.945 29.969 8.953 1 93.38 75 ALA A CA 1
ATOM 580 C C . ALA A 1 75 ? -12.203 29.312 9.5 1 93.38 75 ALA A C 1
ATOM 582 O O . ALA A 1 75 ? -13.039 29.969 10.133 1 93.38 75 ALA A O 1
ATOM 583 N N . MET A 1 76 ? -12.352 28.062 9.234 1 93.56 76 MET A N 1
ATOM 584 C CA . MET A 1 76 ? -13.477 27.312 9.781 1 93.56 76 MET A CA 1
ATOM 585 C C . MET A 1 76 ? -13.445 27.312 11.305 1 93.56 76 MET A C 1
ATOM 587 O O . MET A 1 76 ? -14.461 27.531 11.953 1 93.56 76 MET A O 1
ATOM 591 N N . HIS A 1 77 ? -12.273 27.031 11.844 1 95.5 77 HIS A N 1
ATOM 592 C CA . HIS A 1 77 ? -12.094 27.062 13.289 1 95.5 77 HIS A CA 1
ATOM 593 C C . HIS A 1 77 ? -12.539 28.406 13.867 1 95.5 77 HIS A C 1
ATOM 595 O O . HIS A 1 77 ? -13.297 28.453 14.836 1 95.5 77 HIS A O 1
ATOM 601 N N . ASP A 1 78 ? -12.109 29.5 13.25 1 95.69 78 ASP A N 1
ATOM 602 C CA . ASP A 1 78 ? -12.438 30.844 13.734 1 95.69 78 ASP A CA 1
ATOM 603 C C . ASP A 1 78 ? -13.938 31.109 13.633 1 95.69 78 ASP A C 1
ATOM 605 O O . ASP A 1 78 ? -14.523 31.719 14.523 1 95.69 78 ASP A O 1
ATOM 609 N N . PHE A 1 79 ? -14.492 30.672 12.57 1 94.19 79 PHE A N 1
ATOM 610 C CA . PHE A 1 79 ? -15.922 30.828 12.352 1 94.19 79 PHE A CA 1
ATOM 611 C C . PHE A 1 79 ? -16.719 30.156 13.469 1 94.19 79 PHE A C 1
ATOM 613 O O . PHE A 1 79 ? -17.578 30.797 14.086 1 94.19 79 PHE A O 1
ATOM 620 N N . TYR A 1 80 ? -16.438 28.938 13.781 1 94.81 80 TYR A N 1
ATOM 621 C CA . TYR A 1 80 ? -17.172 28.172 14.789 1 94.81 80 TYR A CA 1
ATOM 622 C C . TYR A 1 80 ? -16.844 28.672 16.188 1 94.81 80 TYR A C 1
ATOM 624 O O . TYR A 1 80 ? -17.688 28.625 17.094 1 94.81 80 TYR A O 1
ATOM 632 N N . LYS A 1 81 ? -15.602 29.125 16.344 1 95.62 81 LYS A N 1
ATOM 633 C CA . LYS A 1 81 ? -15.211 29.703 17.625 1 95.62 81 LYS A CA 1
ATOM 634 C C . LYS A 1 81 ? -16.031 30.953 17.938 1 95.62 81 LYS A C 1
ATOM 636 O O . LYS A 1 81 ? -16.562 31.094 19.031 1 95.62 81 LYS A O 1
ATOM 641 N N . LYS A 1 82 ? -16.125 31.812 16.984 1 95.12 82 LYS A N 1
ATOM 642 C CA . LYS A 1 82 ? -16.875 33.062 17.156 1 95.12 82 LYS A CA 1
ATOM 643 C C . LYS A 1 82 ? -18.328 32.781 17.484 1 95.12 82 LYS A C 1
ATOM 645 O O . LYS A 1 82 ? -18.953 33.531 18.234 1 95.12 82 LYS A O 1
ATOM 650 N N . ARG A 1 83 ? -18.844 31.734 17.062 1 93.69 83 ARG A N 1
ATOM 651 C CA . ARG A 1 83 ? -20.25 31.391 17.234 1 93.69 83 ARG A CA 1
ATOM 652 C C . ARG A 1 83 ? -20.453 30.516 18.469 1 93.69 83 ARG A C 1
ATOM 654 O O . ARG A 1 83 ? -21.578 30.109 18.781 1 93.69 83 ARG A O 1
ATOM 661 N N . GLY A 1 84 ? -19.375 30.156 19.141 1 92.94 84 GLY A N 1
ATOM 662 C CA . GLY A 1 84 ? -19.453 29.297 20.312 1 92.94 84 GLY A CA 1
ATOM 663 C C . GLY A 1 84 ? -19.844 27.875 19.984 1 92.94 84 GLY A C 1
ATOM 664 O O . GLY A 1 84 ? -20.531 27.219 20.766 1 92.94 84 GLY A O 1
ATOM 665 N N . GLU A 1 85 ? -19.469 27.438 18.781 1 93.69 85 GLU A N 1
ATOM 666 C CA . GLU A 1 85 ? -19.953 26.156 18.297 1 93.69 85 GLU A CA 1
ATOM 667 C C . GLU A 1 85 ? -18.859 25.094 18.328 1 93.69 85 GLU A C 1
ATOM 669 O O . GLU A 1 85 ? -19.078 23.953 17.922 1 93.69 85 GLU A O 1
ATOM 674 N N . LEU A 1 86 ? -17.672 25.422 18.812 1 95.69 86 LEU A N 1
ATOM 675 C CA . LEU A 1 86 ? -16.609 24.422 18.969 1 95.69 86 LEU A CA 1
ATOM 676 C C . LEU A 1 86 ? -16.969 23.422 20.062 1 95.69 86 LEU A C 1
ATOM 678 O O . LEU A 1 86 ? -16.547 22.266 20 1 95.69 86 LEU A O 1
ATOM 682 N N . ARG A 1 87 ? -17.609 23.891 21 1 93.75 87 ARG A N 1
ATOM 683 C CA . ARG A 1 87 ? -18.172 23.078 22.078 1 93.75 87 ARG A CA 1
ATOM 684 C C . ARG A 1 87 ? -19.656 23.406 22.266 1 93.75 87 ARG A C 1
ATOM 686 O O . ARG A 1 87 ? -20.016 24.516 22.641 1 93.75 87 ARG A O 1
ATOM 693 N N . GLN A 1 88 ? -20.438 22.359 22 1 90.69 88 GLN A N 1
ATOM 694 C CA . GLN A 1 88 ? -21.875 22.516 22.125 1 90.69 88 GLN A CA 1
ATOM 695 C C . GLN A 1 88 ? -22.469 21.5 23.094 1 90.69 88 GLN A C 1
ATOM 697 O O . GLN A 1 88 ? -22.016 20.344 23.141 1 90.69 88 GLN A O 1
ATOM 702 N N . ILE A 1 89 ? -23.406 21.984 23.844 1 89 89 ILE A N 1
ATOM 703 C CA . ILE A 1 89 ? -24.078 21.078 24.766 1 89 89 ILE A CA 1
ATOM 704 C C . ILE A 1 89 ? -25.516 20.828 24.281 1 89 89 ILE A C 1
ATOM 706 O O . ILE A 1 89 ? -26.297 21.766 24.125 1 89 89 ILE A O 1
ATOM 710 N N . VAL A 1 90 ? -25.75 19.625 23.969 1 87.44 90 VAL A N 1
ATOM 711 C CA . VAL A 1 90 ? -27.062 19.203 23.5 1 87.44 90 VAL A CA 1
ATOM 712 C C . VAL A 1 90 ? -27.578 18.062 24.375 1 87.44 90 VAL A C 1
ATOM 714 O O . VAL A 1 90 ? -26.953 17 24.453 1 87.44 90 VAL A O 1
ATOM 717 N N . ASP A 1 91 ? -28.75 18.328 24.969 1 87.69 91 ASP 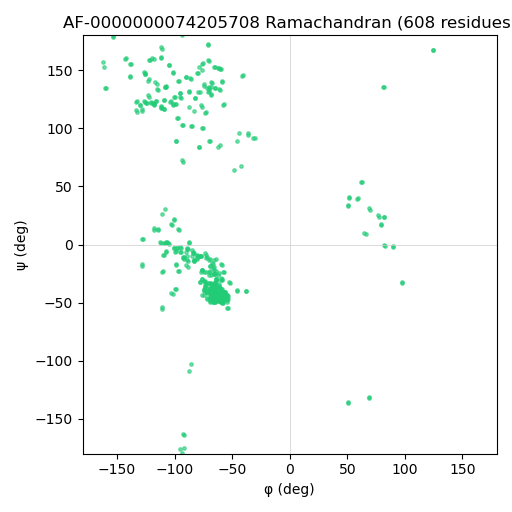A N 1
ATOM 718 C CA . ASP A 1 91 ? -29.391 17.328 25.812 1 87.69 91 ASP A CA 1
ATOM 719 C C . ASP A 1 91 ? -28.391 16.781 26.844 1 87.69 91 ASP A C 1
ATOM 721 O O . ASP A 1 91 ? -28.312 15.562 27.047 1 87.69 91 ASP A O 1
ATOM 725 N N . GLY A 1 92 ? -27.5 17.562 27.328 1 84.81 92 GLY A N 1
ATOM 726 C CA . GLY A 1 92 ? -26.562 17.219 28.391 1 84.81 92 GLY A CA 1
ATOM 727 C C . GLY A 1 92 ? -25.266 16.609 27.875 1 84.81 92 GLY A C 1
ATOM 728 O O . GLY A 1 92 ? -24.359 16.328 28.656 1 84.81 92 GLY A O 1
ATOM 729 N N . GLU A 1 93 ? -25.219 16.453 26.578 1 87.62 93 GLU A N 1
ATOM 730 C CA . GLU A 1 93 ? -24.016 15.867 26 1 87.62 93 GLU A CA 1
ATOM 731 C C . GLU A 1 93 ? -23.188 16.906 25.25 1 87.62 93 GLU A C 1
ATOM 733 O O . GLU A 1 93 ? -23.75 17.75 24.531 1 87.62 93 GLU A O 1
ATOM 738 N N . GLU A 1 94 ? -21.969 16.844 25.469 1 90.44 94 GLU A N 1
ATOM 739 C CA . GLU A 1 94 ? -21.062 17.766 24.781 1 90.44 94 GLU A CA 1
ATOM 740 C C . GLU A 1 94 ? -20.719 17.266 23.391 1 90.44 94 GLU A C 1
ATOM 742 O O . GLU A 1 94 ? -20.391 16.094 23.203 1 90.44 94 GLU A O 1
ATOM 747 N N . LYS A 1 95 ? -20.953 18.141 22.469 1 94.25 95 LYS A N 1
ATOM 748 C CA . LYS A 1 95 ? -20.469 17.922 21.094 1 94.25 95 LYS A CA 1
ATOM 749 C C . LYS A 1 95 ? -19.234 18.781 20.812 1 94.25 95 LYS A C 1
ATOM 751 O O . LYS A 1 95 ? -19.266 20 20.984 1 94.25 95 LYS A O 1
ATOM 756 N N . LEU A 1 96 ? -18.188 18.141 20.438 1 96.19 96 LEU A N 1
ATOM 757 C CA . LEU A 1 96 ? -16.906 18.828 20.297 1 96.19 96 LEU A CA 1
ATOM 758 C C . LEU A 1 96 ? -16.453 18.828 18.844 1 96.19 96 LEU A C 1
ATOM 760 O O . LEU A 1 96 ? -16.5 17.797 18.172 1 96.19 96 LEU A O 1
ATOM 764 N N . LEU A 1 97 ? -16.031 20 18.422 1 96.06 97 LEU A N 1
ATOM 765 C CA . LEU A 1 97 ? -15.477 20.156 17.078 1 96.06 97 LEU A CA 1
ATOM 766 C C . LEU A 1 97 ? -13.969 20.391 17.141 1 96.06 97 LEU A C 1
ATOM 768 O O . LEU A 1 97 ? -13.516 21.281 17.859 1 96.06 97 LEU A O 1
ATOM 772 N N . PHE A 1 98 ? -13.227 19.531 16.422 1 97.12 98 PHE A N 1
ATOM 773 C CA . PHE A 1 98 ? -11.773 19.672 16.344 1 97.12 98 PHE A CA 1
ATOM 774 C C . PHE A 1 98 ? -11.305 19.828 14.906 1 97.12 98 PHE A C 1
ATOM 776 O O . PHE A 1 98 ? -12.031 19.484 13.977 1 97.12 98 PHE A O 1
ATOM 783 N N . PHE A 1 99 ? -10.094 20.406 14.781 1 97 99 PHE A N 1
ATOM 784 C CA . PHE A 1 99 ? -9.445 20.578 13.492 1 97 99 PHE A CA 1
ATOM 785 C C . PHE A 1 99 ? -8.016 20.062 13.523 1 97 99 PHE A C 1
ATOM 787 O O . PHE A 1 99 ? -7.215 20.484 14.359 1 97 99 PHE A O 1
ATOM 794 N N . ALA A 1 100 ? -7.707 19.109 12.703 1 96.75 100 ALA A N 1
ATOM 795 C CA . ALA A 1 100 ? -6.352 18.578 12.594 1 96.75 100 ALA A CA 1
ATOM 796 C C . ALA A 1 100 ? -5.578 19.266 11.477 1 96.75 100 ALA A C 1
ATOM 798 O O . ALA A 1 100 ? -6.023 19.281 10.32 1 96.75 100 ALA A O 1
ATOM 799 N N . LEU A 1 101 ? -4.398 19.797 11.82 1 95.62 101 LEU A N 1
ATOM 800 C CA . LEU A 1 101 ? -3.59 20.578 10.883 1 95.62 101 LEU A CA 1
ATOM 801 C C . LEU A 1 101 ? -2.182 20 10.781 1 95.62 101 LEU A C 1
ATOM 803 O O . LEU A 1 101 ? -1.634 19.5 11.766 1 95.62 101 LEU A O 1
ATOM 807 N N . ASP A 1 102 ? -1.612 20.109 9.609 1 94.94 102 ASP A N 1
ATOM 808 C CA . ASP A 1 102 ? -0.18 19.875 9.461 1 94.94 102 ASP A CA 1
ATOM 809 C C . ASP A 1 102 ? 0.634 20.953 10.156 1 94.94 102 ASP A C 1
ATOM 811 O O . ASP A 1 102 ? 0.283 22.141 10.094 1 94.94 102 ASP A O 1
ATOM 815 N N . ARG A 1 103 ? 1.654 20.547 10.781 1 93.81 103 ARG A N 1
ATOM 816 C CA . ARG A 1 103 ? 2.539 21.484 11.469 1 93.81 103 ARG A CA 1
ATOM 817 C C . ARG A 1 103 ? 3.326 22.328 10.461 1 93.81 103 ARG A C 1
ATOM 819 O O . ARG A 1 103 ? 3.6 23.5 10.711 1 93.81 103 ARG A O 1
ATOM 826 N N . ASP A 1 104 ? 3.648 21.672 9.289 1 93.75 104 ASP A N 1
ATOM 827 C CA . ASP A 1 104 ? 4.516 22.312 8.305 1 93.75 104 ASP A CA 1
ATOM 828 C C . ASP A 1 104 ? 5.789 22.844 8.969 1 93.75 104 ASP A C 1
ATOM 830 O O . ASP A 1 104 ? 6.422 22.141 9.758 1 93.75 104 ASP A O 1
ATOM 834 N N . LEU A 1 105 ? 6.203 24.125 8.617 1 93.88 105 LEU A N 1
ATOM 835 C CA . LEU A 1 105 ? 7.402 24.703 9.211 1 93.88 105 LEU A CA 1
ATOM 836 C C . LEU A 1 105 ? 7.047 25.609 10.383 1 93.88 105 LEU A C 1
ATOM 838 O O . LEU A 1 105 ? 7.91 26.297 10.922 1 93.88 105 LEU A O 1
ATOM 842 N N . ASP A 1 106 ? 5.852 25.531 10.844 1 90.94 106 ASP A N 1
ATOM 843 C CA . ASP A 1 106 ? 5.348 26.469 11.852 1 90.94 106 ASP A CA 1
ATOM 844 C C . ASP A 1 106 ? 6.02 26.234 13.203 1 90.94 106 ASP A C 1
ATOM 846 O O . ASP A 1 106 ? 6.102 27.141 14.023 1 90.94 106 ASP A O 1
ATOM 850 N N . GLY A 1 107 ? 6.484 24.984 13.422 1 85.69 107 GLY A N 1
ATOM 851 C CA . GLY A 1 107 ? 7.215 24.719 14.648 1 85.69 107 GLY A CA 1
ATOM 852 C C . GLY A 1 107 ? 8.492 25.531 14.773 1 85.69 107 GLY A C 1
ATOM 853 O O . GLY A 1 107 ? 8.922 25.859 15.883 1 85.69 107 GLY A O 1
ATOM 854 N N . ILE A 1 108 ? 8.984 25.906 13.688 1 90.19 108 ILE A N 1
ATOM 855 C CA . ILE A 1 108 ? 10.234 26.672 13.672 1 90.19 108 ILE A CA 1
ATOM 856 C C . ILE A 1 108 ? 9.93 28.156 13.5 1 90.19 108 ILE A C 1
ATOM 858 O O . ILE A 1 108 ? 10.531 29 14.172 1 90.19 108 ILE A O 1
ATOM 862 N N . THR A 1 109 ? 8.953 28.438 12.688 1 89.31 109 THR A N 1
ATOM 863 C CA . THR A 1 109 ? 8.688 29.828 12.336 1 89.31 109 THR A CA 1
ATOM 864 C C . THR A 1 109 ? 7.832 30.5 13.398 1 89.31 109 THR A C 1
ATOM 866 O O . THR A 1 109 ? 7.723 31.734 13.43 1 89.31 109 THR A O 1
ATOM 869 N N . GLY A 1 110 ? 7.23 29.703 14.297 1 83.69 110 GLY A N 1
ATOM 870 C CA . GLY A 1 110 ? 6.453 30.25 15.406 1 83.69 110 GLY A CA 1
ATOM 871 C C . GLY A 1 110 ? 5.039 30.625 15.008 1 83.69 110 GLY A C 1
ATOM 872 O O . GLY A 1 110 ? 4.41 31.453 15.672 1 83.69 110 GLY A O 1
ATOM 873 N N . ASN A 1 111 ? 4.469 30.047 13.961 1 84.19 111 ASN A N 1
ATOM 874 C CA . ASN A 1 111 ? 3.164 30.438 13.445 1 84.19 111 ASN A CA 1
ATOM 875 C C . ASN A 1 111 ? 2.074 29.453 13.859 1 84.19 111 ASN A C 1
ATOM 877 O O . ASN A 1 111 ? 0.972 29.484 13.305 1 84.19 111 ASN A O 1
ATOM 881 N N . MET A 1 112 ? 2.348 28.672 14.828 1 90.75 112 MET A N 1
ATOM 882 C CA . MET A 1 112 ? 1.318 27.75 15.289 1 90.75 112 MET A CA 1
ATOM 883 C C . MET A 1 112 ? 0.306 28.453 16.188 1 90.75 112 MET A C 1
ATOM 885 O O . MET A 1 112 ? 0.686 29.188 17.094 1 90.75 112 MET A O 1
ATOM 889 N N . ARG A 1 113 ? -0.899 28.266 15.938 1 93 113 ARG A N 1
ATOM 890 C CA . ARG A 1 113 ? -1.962 28.828 16.75 1 93 113 ARG A CA 1
ATOM 891 C C . ARG A 1 113 ? -2.291 27.922 17.938 1 93 113 ARG A C 1
ATOM 893 O O . ARG A 1 113 ? -2.309 26.703 17.797 1 93 113 ARG A O 1
ATOM 900 N N . ARG A 1 114 ? -2.574 28.609 19 1 92 114 ARG A N 1
ATOM 901 C CA . ARG A 1 114 ? -2.922 27.859 20.188 1 92 114 ARG A CA 1
ATOM 902 C C . ARG A 1 114 ? -4.434 27.781 20.375 1 92 114 ARG A C 1
ATOM 904 O O . ARG A 1 114 ? -5.113 28.812 20.375 1 92 114 ARG A O 1
ATOM 911 N N . SER A 1 115 ? -4.969 26.656 20.406 1 95.12 115 SER A N 1
ATOM 912 C CA . SER A 1 115 ? -6.359 26.344 20.688 1 95.12 115 SER A CA 1
ATOM 913 C C . SER A 1 115 ? -6.52 24.875 21.109 1 95.12 115 SER A C 1
ATOM 915 O O . SER A 1 115 ? -5.883 23.984 20.531 1 95.12 115 SER A O 1
ATOM 917 N N . PRO A 1 116 ? -7.27 24.672 22.125 1 94.62 116 PRO A N 1
ATOM 918 C CA . PRO A 1 116 ? -7.512 23.281 22.484 1 94.62 116 PRO A CA 1
ATOM 919 C C . PRO A 1 116 ? -8.18 22.484 21.359 1 94.62 116 PRO A C 1
ATOM 921 O O . PRO A 1 116 ? -8.172 21.25 21.391 1 94.62 116 PRO A O 1
ATOM 924 N N . HIS A 1 117 ? -8.758 23.156 20.391 1 97.06 117 HIS A N 1
ATOM 925 C CA . HIS A 1 117 ? -9.531 22.516 19.344 1 97.06 117 HIS A CA 1
ATOM 926 C C . HIS A 1 117 ? -8.719 22.375 18.062 1 97.06 117 HIS A C 1
ATOM 928 O O . HIS A 1 117 ? -9.203 21.812 17.062 1 97.06 117 HIS A O 1
ATOM 934 N N . LEU A 1 118 ? -7.48 22.906 18.078 1 96.88 118 LEU A N 1
ATOM 935 C CA . LEU A 1 118 ? -6.539 22.719 16.969 1 96.88 118 LEU A CA 1
ATOM 936 C C . LEU A 1 118 ? -5.512 21.641 17.312 1 96.88 118 LEU A C 1
ATOM 938 O O . LEU A 1 118 ? -4.809 21.75 18.328 1 96.88 118 LEU A O 1
ATOM 942 N N . LEU A 1 119 ? -5.48 20.609 16.516 1 96.62 119 LEU A N 1
ATOM 943 C CA . LEU A 1 119 ? -4.555 19.5 16.703 1 96.62 119 LEU A CA 1
ATOM 944 C C . LEU A 1 119 ? -3.51 19.469 15.594 1 96.62 119 LEU A C 1
ATOM 946 O O . LEU A 1 119 ? -3.848 19.281 14.422 1 96.62 119 LEU A O 1
ATOM 950 N N . TYR A 1 120 ? -2.266 19.625 15.938 1 96.31 120 TYR A N 1
ATOM 951 C CA . TYR A 1 120 ? -1.192 19.641 14.945 1 96.31 120 TYR A CA 1
ATOM 952 C C . TYR A 1 120 ? -0.469 18.297 14.914 1 96.31 120 TYR A C 1
ATOM 954 O O . TYR A 1 120 ? -0.371 17.609 15.938 1 96.31 120 TYR A O 1
ATOM 962 N N . THR A 1 121 ? 0.023 17.922 13.758 1 96.5 121 THR A N 1
ATOM 963 C CA . THR A 1 121 ? 0.94 16.781 13.672 1 96.5 121 THR A CA 1
ATOM 964 C C . THR A 1 121 ? 2.195 17.047 14.5 1 96.5 121 THR A C 1
ATOM 966 O O . THR A 1 121 ? 2.58 18.188 14.711 1 96.5 121 THR A O 1
ATOM 969 N N . ASP A 1 122 ? 2.779 16.016 14.984 1 95.56 122 ASP A N 1
ATOM 970 C CA . ASP A 1 122 ? 4.078 16.109 15.641 1 95.56 122 ASP A CA 1
ATOM 971 C C . ASP A 1 122 ? 5.195 16.312 14.625 1 95.56 122 ASP A C 1
ATOM 973 O O . ASP A 1 122 ? 6.164 17.031 14.883 1 95.56 122 ASP A O 1
ATOM 977 N N . TYR A 1 123 ? 5.105 15.641 13.508 1 96.88 123 TYR A N 1
ATOM 978 C CA . TYR A 1 123 ? 6.008 15.82 12.375 1 96.88 123 TYR A CA 1
ATOM 979 C C . TYR A 1 123 ? 5.434 16.828 11.383 1 96.88 123 TYR A C 1
ATOM 981 O O . TYR A 1 123 ? 4.379 17.406 11.617 1 96.88 123 TYR A O 1
ATOM 989 N N . ARG A 1 124 ? 6.152 17.062 10.344 1 96.56 124 ARG A N 1
ATOM 990 C CA . ARG A 1 124 ? 5.816 18.109 9.391 1 96.56 124 ARG A CA 1
ATOM 991 C C . ARG A 1 124 ? 4.398 17.938 8.859 1 96.56 124 ARG A C 1
ATOM 993 O O . ARG A 1 124 ? 3.658 18.922 8.711 1 96.56 124 ARG A O 1
ATOM 1000 N N . ASP A 1 125 ? 4.016 16.734 8.484 1 96.12 125 ASP A N 1
ATOM 1001 C CA . ASP A 1 125 ? 2.693 16.391 7.977 1 96.12 125 ASP A CA 1
ATOM 1002 C C . ASP A 1 125 ? 2.367 14.922 8.25 1 96.12 125 ASP A C 1
ATOM 1004 O O . ASP A 1 125 ? 3.152 14.219 8.891 1 96.12 125 ASP A O 1
ATOM 1008 N N . VAL A 1 126 ? 1.232 14.484 7.883 1 96.31 126 VAL A N 1
ATOM 1009 C CA . VAL A 1 126 ? 0.749 13.133 8.164 1 96.31 126 VAL A CA 1
ATOM 1010 C C . VAL A 1 126 ? 1.672 12.109 7.516 1 96.31 126 VAL A C 1
ATOM 1012 O O . VAL A 1 126 ? 1.993 11.078 8.117 1 96.31 126 VAL A O 1
ATOM 1015 N N . GLU A 1 127 ? 2.137 12.367 6.301 1 95.94 127 GLU A N 1
ATOM 1016 C CA . GLU A 1 127 ? 3.037 11.438 5.625 1 95.94 127 GLU A CA 1
ATOM 1017 C C . GLU A 1 127 ? 4.34 11.273 6.398 1 95.94 127 GLU A C 1
ATOM 1019 O O . GLU A 1 127 ? 4.879 10.172 6.492 1 95.94 127 GLU A O 1
ATOM 1024 N N . ALA A 1 128 ? 4.824 12.383 6.949 1 97.44 128 ALA A N 1
ATOM 1025 C CA . ALA A 1 128 ? 6.02 12.289 7.781 1 97.44 128 ALA A CA 1
ATOM 1026 C C . ALA A 1 128 ? 5.746 11.469 9.039 1 97.44 128 ALA A C 1
ATOM 1028 O O . ALA A 1 128 ? 6.605 10.711 9.492 1 97.44 128 ALA A O 1
ATOM 1029 N N . GLU A 1 129 ? 4.508 11.625 9.664 1 97.56 129 GLU A N 1
ATOM 1030 C CA . GLU A 1 129 ? 4.113 10.773 10.789 1 97.56 129 GLU A CA 1
ATOM 1031 C C . GLU A 1 129 ? 4.172 9.297 10.406 1 97.56 129 GLU A C 1
ATOM 1033 O O . GLU A 1 129 ? 4.652 8.469 11.18 1 97.56 129 GLU A O 1
ATOM 1038 N N . ILE A 1 130 ? 3.742 9.023 9.234 1 97.19 130 ILE A N 1
ATOM 1039 C CA . ILE A 1 130 ? 3.684 7.656 8.734 1 97.19 130 ILE A CA 1
ATOM 1040 C C . ILE A 1 130 ? 5.098 7.09 8.617 1 97.19 130 ILE A C 1
ATOM 1042 O O . ILE A 1 130 ? 5.355 5.961 9.039 1 97.19 130 ILE A O 1
ATOM 1046 N N . PHE A 1 131 ? 6.027 7.879 8.102 1 97.88 131 PHE A N 1
ATOM 1047 C CA . PHE A 1 131 ? 7.41 7.438 7.988 1 97.88 131 PHE A CA 1
ATOM 1048 C C . PHE A 1 131 ? 8.023 7.219 9.367 1 97.88 131 PHE A C 1
ATOM 1050 O O . PHE A 1 131 ? 8.859 6.328 9.547 1 97.88 131 PHE A O 1
ATOM 1057 N N . ALA A 1 132 ? 7.609 8.008 10.312 1 97.62 132 ALA A N 1
ATOM 1058 C CA . ALA A 1 132 ? 8.18 7.938 11.656 1 97.62 132 ALA A CA 1
ATOM 1059 C C . ALA A 1 132 ? 7.645 6.73 12.414 1 97.62 132 ALA A C 1
ATOM 1061 O O . ALA A 1 132 ? 8.336 6.172 13.273 1 97.62 132 ALA A O 1
ATOM 1062 N N . ARG A 1 133 ? 6.445 6.34 12.102 1 97.75 133 ARG A N 1
ATOM 1063 C CA . ARG A 1 133 ? 5.766 5.383 12.969 1 97.75 133 ARG A CA 1
ATOM 1064 C C . ARG A 1 133 ? 5.629 4.027 12.289 1 97.75 133 ARG A C 1
ATOM 1066 O O . ARG A 1 133 ? 5.422 3.008 12.953 1 97.75 133 ARG A O 1
ATOM 1073 N N . GLY A 1 134 ? 5.68 3.979 10.953 1 97.5 134 GLY A N 1
ATOM 1074 C CA . GLY A 1 134 ? 5.484 2.744 10.211 1 97.5 134 GLY A CA 1
ATOM 1075 C C . GLY A 1 134 ? 6.641 1.772 10.352 1 97.5 134 GLY A C 1
ATOM 1076 O O . GLY A 1 134 ? 7.746 2.166 10.742 1 97.5 134 GLY A O 1
ATOM 1077 N N . ASP A 1 135 ? 6.395 0.539 10.109 1 97.94 135 ASP A N 1
ATOM 1078 C CA . ASP A 1 135 ? 7.406 -0.514 10.109 1 97.94 135 ASP A CA 1
ATOM 1079 C C . ASP A 1 135 ? 8.102 -0.607 8.75 1 97.94 135 ASP A C 1
ATOM 1081 O O . ASP A 1 135 ? 7.594 -1.247 7.828 1 97.94 135 ASP A O 1
ATOM 1085 N N . MET A 1 136 ? 9.258 -0.06 8.719 1 97.69 136 MET A N 1
ATOM 1086 C CA . MET A 1 136 ? 9.984 0.032 7.461 1 97.69 136 MET A CA 1
ATOM 1087 C C . MET A 1 136 ? 10.328 -1.355 6.926 1 97.69 136 MET A C 1
ATOM 1089 O O . MET A 1 136 ? 10.258 -1.596 5.719 1 97.69 136 MET A O 1
ATOM 1093 N N . GLU A 1 137 ? 10.711 -2.238 7.816 1 97.75 137 GLU A N 1
ATOM 1094 C CA . GLU A 1 137 ? 11.055 -3.596 7.402 1 97.75 137 GLU A CA 1
ATOM 1095 C C . GLU A 1 137 ? 9.867 -4.277 6.723 1 97.75 137 GLU A C 1
ATOM 1097 O O . GLU A 1 137 ? 9.992 -4.777 5.602 1 97.75 137 GLU A O 1
ATOM 1102 N N . GLU A 1 138 ? 8.711 -4.219 7.34 1 97.12 138 GLU A N 1
ATOM 1103 C CA . GLU A 1 138 ? 7.504 -4.848 6.809 1 97.12 138 GLU A CA 1
ATOM 1104 C C . GLU A 1 138 ? 7.055 -4.172 5.516 1 97.12 138 GLU A C 1
ATOM 1106 O O . GLU A 1 138 ? 6.664 -4.844 4.559 1 97.12 138 GLU A O 1
ATOM 1111 N N . ALA A 1 139 ? 7.121 -2.855 5.531 1 96.25 139 ALA A N 1
ATOM 1112 C CA . ALA A 1 139 ? 6.691 -2.088 4.363 1 96.25 139 ALA A CA 1
ATOM 1113 C C . ALA A 1 139 ? 7.574 -2.389 3.154 1 96.25 139 ALA A C 1
ATOM 1115 O O . ALA A 1 139 ? 7.07 -2.578 2.045 1 96.25 139 ALA A O 1
ATOM 1116 N N . LEU A 1 140 ? 8.867 -2.463 3.375 1 95.5 140 LEU A N 1
ATOM 1117 C CA . LEU A 1 140 ? 9.781 -2.764 2.279 1 95.5 140 LEU A CA 1
ATOM 1118 C C . LEU A 1 140 ? 9.586 -4.195 1.787 1 95.5 140 LEU A C 1
ATOM 1120 O O . LEU A 1 140 ? 9.625 -4.449 0.582 1 95.5 140 LEU A O 1
ATOM 1124 N N . ALA A 1 141 ? 9.398 -5.109 2.729 1 95 141 ALA A N 1
ATOM 1125 C CA . ALA A 1 141 ? 9.172 -6.504 2.359 1 95 141 ALA A CA 1
ATOM 1126 C C . ALA A 1 141 ? 7.965 -6.645 1.438 1 95 141 ALA A C 1
ATOM 1128 O O . ALA A 1 141 ? 8.055 -7.277 0.383 1 95 141 ALA A O 1
ATOM 1129 N N . ALA A 1 142 ? 6.914 -6.02 1.8 1 93.75 142 ALA A N 1
ATOM 1130 C CA . ALA A 1 142 ? 5.664 -6.125 1.051 1 93.75 142 ALA A CA 1
ATOM 1131 C C . ALA A 1 142 ? 5.762 -5.383 -0.279 1 93.75 142 ALA A C 1
ATOM 1133 O O . ALA A 1 142 ? 5.266 -5.863 -1.301 1 93.75 142 ALA A O 1
ATOM 1134 N N . THR A 1 143 ? 6.371 -4.195 -0.264 1 93.31 143 THR A N 1
ATOM 1135 C CA . THR A 1 143 ? 6.406 -3.314 -1.425 1 93.31 143 THR A CA 1
ATOM 1136 C C . THR A 1 143 ? 7.359 -3.854 -2.486 1 93.31 143 THR A C 1
ATOM 1138 O O . THR A 1 143 ? 7.09 -3.746 -3.684 1 93.31 143 THR A O 1
ATOM 1141 N N . LEU A 1 144 ? 8.461 -4.477 -2.043 1 92.12 144 LEU A N 1
ATOM 1142 C CA . LEU A 1 144 ? 9.516 -4.844 -2.979 1 92.12 144 LEU A CA 1
ATOM 1143 C C . LEU A 1 144 ? 9.609 -6.359 -3.121 1 92.12 144 LEU A C 1
ATOM 1145 O O . LEU A 1 144 ? 10.461 -6.867 -3.854 1 92.12 144 LEU A O 1
ATOM 1149 N N . GLY A 1 145 ? 8.758 -7.062 -2.451 1 90.62 145 GLY A N 1
ATOM 1150 C CA . GLY A 1 145 ? 8.82 -8.516 -2.52 1 90.62 145 GLY A CA 1
ATOM 1151 C C . GLY A 1 145 ? 10.117 -9.078 -1.986 1 90.62 145 GLY A C 1
ATOM 1152 O O . GLY A 1 145 ? 10.789 -9.859 -2.668 1 90.62 145 GLY A O 1
ATOM 1153 N N . LEU A 1 146 ? 10.445 -8.688 -0.742 1 92.44 146 LEU A N 1
ATOM 1154 C CA . LEU A 1 146 ? 11.703 -9.109 -0.123 1 92.44 146 LEU A CA 1
ATOM 1155 C C . LEU A 1 146 ? 11.461 -10.188 0.921 1 92.44 146 LEU A C 1
ATOM 1157 O O . LEU A 1 146 ? 10.375 -10.266 1.503 1 92.44 146 LEU A O 1
ATOM 1161 N N . THR A 1 147 ? 12.469 -10.977 1.141 1 92.25 147 THR A N 1
ATOM 1162 C CA . THR A 1 147 ? 12.453 -11.891 2.277 1 92.25 147 THR A CA 1
ATOM 1163 C C . THR A 1 147 ? 12.609 -11.125 3.588 1 92.25 147 THR A C 1
ATOM 1165 O O . THR A 1 147 ? 12.961 -9.945 3.588 1 92.25 147 THR A O 1
ATOM 1168 N N . HIS A 1 148 ? 12.453 -11.844 4.688 1 93.31 148 HIS A N 1
ATOM 1169 C CA . HIS A 1 148 ? 12.641 -11.234 5.996 1 93.31 148 HIS A CA 1
ATOM 1170 C C . HIS A 1 148 ? 14.055 -10.68 6.145 1 93.31 148 HIS A C 1
ATOM 1172 O O . HIS A 1 148 ? 14.234 -9.547 6.598 1 93.31 148 HIS A O 1
ATOM 1178 N N . ASN A 1 149 ? 14.945 -11.453 5.711 1 92.75 149 ASN A N 1
ATOM 1179 C CA . ASN A 1 149 ? 16.344 -11.062 5.879 1 92.75 149 ASN A CA 1
ATOM 1180 C C . ASN A 1 149 ? 16.703 -9.867 4.992 1 92.75 149 ASN A C 1
ATOM 1182 O O . ASN A 1 149 ? 17.359 -8.93 5.445 1 92.75 149 ASN A O 1
ATOM 1186 N N . GLU A 1 150 ? 16.312 -9.953 3.752 1 92.69 150 GLU A N 1
ATOM 1187 C CA . GLU A 1 150 ? 16.562 -8.844 2.838 1 92.69 150 GLU A CA 1
ATOM 1188 C C . GLU A 1 150 ? 15.914 -7.559 3.348 1 92.69 150 GLU A C 1
ATOM 1190 O O . GLU A 1 150 ? 16.531 -6.488 3.279 1 92.69 150 GLU A O 1
ATOM 1195 N N . ALA A 1 151 ? 14.695 -7.691 3.783 1 95.62 151 ALA A N 1
ATOM 1196 C CA . ALA A 1 151 ? 13.961 -6.531 4.277 1 95.62 151 ALA A CA 1
ATOM 1197 C C . ALA A 1 151 ? 14.625 -5.945 5.52 1 95.62 151 ALA A C 1
ATOM 1199 O O . ALA A 1 151 ? 14.719 -4.723 5.66 1 95.62 151 ALA A O 1
ATOM 1200 N N . TRP A 1 152 ? 15.023 -6.805 6.387 1 97.25 152 TRP A N 1
ATOM 1201 C CA . TRP A 1 152 ? 15.711 -6.359 7.59 1 97.25 152 TRP A CA 1
ATOM 1202 C C . TRP A 1 152 ? 16.984 -5.59 7.238 1 97.25 152 TRP A C 1
ATOM 1204 O O . TRP A 1 152 ? 17.203 -4.484 7.742 1 97.25 152 TRP A O 1
ATOM 1214 N N . GLU A 1 153 ? 17.781 -6.152 6.348 1 96.62 153 GLU A N 1
ATOM 1215 C CA . GLU A 1 153 ? 19.016 -5.496 5.934 1 96.62 153 GLU A CA 1
ATOM 1216 C C . GLU A 1 153 ? 18.734 -4.145 5.277 1 96.62 153 GLU A C 1
ATOM 1218 O O . GLU A 1 153 ? 19.422 -3.16 5.547 1 96.62 153 GLU A O 1
ATOM 1223 N N . ALA A 1 154 ? 17.797 -4.195 4.383 1 96.31 154 ALA A N 1
ATOM 1224 C CA . ALA A 1 154 ? 17.438 -2.961 3.695 1 96.31 154 ALA A CA 1
ATOM 1225 C C . ALA A 1 154 ? 16.953 -1.9 4.688 1 96.31 154 ALA A C 1
ATOM 1227 O O . ALA A 1 154 ? 17.344 -0.731 4.582 1 96.31 154 ALA A O 1
ATOM 1228 N N . ALA A 1 155 ? 16.125 -2.301 5.641 1 98 155 ALA A N 1
ATOM 1229 C CA . ALA A 1 155 ? 15.617 -1.377 6.648 1 98 155 ALA A CA 1
ATOM 1230 C C . ALA A 1 155 ? 16.75 -0.813 7.5 1 98 155 ALA A C 1
ATOM 1232 O O . ALA A 1 155 ? 16.75 0.371 7.844 1 98 155 ALA A O 1
ATOM 1233 N N . GLN A 1 156 ? 17.656 -1.68 7.832 1 97.81 156 GLN A N 1
ATOM 1234 C CA . GLN A 1 156 ? 18.812 -1.224 8.586 1 97.81 156 GLN A CA 1
ATOM 1235 C C . GLN A 1 156 ? 19.625 -0.194 7.797 1 97.81 156 GLN A C 1
ATOM 1237 O O . GLN A 1 156 ? 20.109 0.787 8.359 1 97.81 156 GLN A O 1
ATOM 1242 N N . HIS A 1 157 ? 19.766 -0.462 6.559 1 97.06 157 HIS A N 1
ATOM 1243 C CA . HIS A 1 157 ? 20.484 0.469 5.695 1 97.06 157 HIS A CA 1
ATOM 1244 C C . HIS A 1 157 ? 19.766 1.812 5.617 1 97.06 157 HIS A C 1
ATOM 1246 O O . HIS A 1 157 ? 20.406 2.865 5.66 1 97.06 157 HIS A O 1
ATOM 1252 N N . VAL A 1 158 ? 18.5 1.752 5.484 1 97.38 158 VAL A N 1
ATOM 1253 C CA . VAL A 1 158 ? 17.688 2.969 5.426 1 97.38 158 VAL A CA 1
ATOM 1254 C C . VAL A 1 158 ? 17.766 3.705 6.762 1 97.38 158 VAL A C 1
ATOM 1256 O O . VAL A 1 158 ? 17.984 4.918 6.793 1 97.38 158 VAL A O 1
ATOM 1259 N N . GLY A 1 159 ? 17.547 2.975 7.871 1 96.56 159 GLY A N 1
ATOM 1260 C CA . GLY A 1 159 ? 17.562 3.557 9.203 1 96.56 159 GLY A CA 1
ATOM 1261 C C . GLY A 1 159 ? 16.391 4.492 9.461 1 96.56 159 GLY A C 1
ATOM 1262 O O . GLY A 1 159 ? 15.234 4.129 9.242 1 96.56 159 GLY A O 1
ATOM 1263 N N . GLU A 1 160 ? 16.719 5.695 9.992 1 96.56 160 GLU A N 1
ATOM 1264 C CA . GLU A 1 160 ? 15.742 6.75 10.234 1 96.56 160 GLU A CA 1
ATOM 1265 C C . GLU A 1 160 ? 15.758 7.785 9.109 1 96.56 160 GLU A C 1
ATOM 1267 O O . GLU A 1 160 ? 16.406 8.828 9.234 1 96.56 160 GLU A O 1
ATOM 1272 N N . PRO A 1 161 ? 14.977 7.539 8.109 1 97.69 161 PRO A N 1
ATOM 1273 C CA . PRO A 1 161 ? 15.133 8.336 6.891 1 97.69 161 PRO A CA 1
ATOM 1274 C C . PRO A 1 161 ? 14.805 9.812 7.105 1 97.69 161 PRO A C 1
ATOM 1276 O O . PRO A 1 161 ? 15.398 10.688 6.465 1 97.69 161 PRO A O 1
ATOM 1279 N N . LEU A 1 162 ? 13.859 10.109 7.996 1 98.25 162 LEU A N 1
ATOM 1280 C CA . LEU A 1 162 ? 13.539 11.5 8.289 1 98.25 162 LEU A CA 1
ATOM 1281 C C . LEU A 1 162 ? 14.742 12.219 8.898 1 98.25 162 LEU A C 1
ATOM 1283 O O . LEU A 1 162 ? 15.117 13.305 8.438 1 98.25 162 LEU A O 1
ATOM 1287 N N . THR A 1 163 ? 15.367 11.602 9.859 1 97.06 163 THR A N 1
ATOM 1288 C CA . THR A 1 163 ? 16.516 12.18 10.539 1 97.06 163 THR A CA 1
ATOM 1289 C C . THR A 1 163 ? 17.703 12.297 9.578 1 97.06 163 THR A C 1
ATOM 1291 O O . THR A 1 163 ? 18.375 13.336 9.547 1 97.06 163 THR A O 1
ATOM 1294 N N . LYS A 1 164 ? 17.969 11.281 8.836 1 97.06 164 LYS A N 1
ATOM 1295 C CA . LYS A 1 164 ? 19.078 11.289 7.891 1 97.06 164 LYS A CA 1
ATOM 1296 C C . LYS A 1 164 ? 18.891 12.375 6.84 1 97.06 164 LYS A C 1
ATOM 1298 O O . LYS A 1 164 ? 19.812 13.133 6.547 1 97.06 164 LYS A O 1
ATOM 1303 N N . LEU A 1 165 ? 17.688 12.453 6.277 1 98.12 165 LEU A N 1
ATOM 1304 C CA . LEU A 1 165 ? 17.438 13.445 5.242 1 98.12 165 LEU A CA 1
ATOM 1305 C C . LEU A 1 165 ? 17.5 14.859 5.812 1 98.12 165 LEU A C 1
ATOM 1307 O O . LEU A 1 165 ? 17.969 15.781 5.137 1 98.12 165 LEU A O 1
ATOM 1311 N N . ALA A 1 166 ? 17 15 7.016 1 97.62 166 ALA A N 1
ATOM 1312 C CA . ALA A 1 166 ? 17.062 16.297 7.672 1 97.62 166 ALA A CA 1
ATOM 1313 C C . ALA A 1 166 ? 18.5 16.797 7.785 1 97.62 166 ALA A C 1
ATOM 1315 O O . ALA A 1 166 ? 18.766 17.984 7.594 1 97.62 166 ALA A O 1
ATOM 1316 N N . SER A 1 167 ? 19.406 15.906 8.102 1 96.44 167 SER A N 1
ATOM 1317 C CA . SER A 1 167 ? 20.812 16.266 8.203 1 96.44 167 SER A CA 1
ATOM 1318 C C . SER A 1 167 ? 21.375 16.672 6.852 1 96.44 167 SER A C 1
ATOM 1320 O O . SER A 1 167 ? 22.125 17.656 6.758 1 96.44 167 SER A O 1
ATOM 1322 N N . VAL A 1 168 ? 20.984 15.961 5.848 1 97.31 168 VAL A N 1
ATOM 1323 C CA . VAL A 1 168 ? 21.422 16.266 4.488 1 97.31 168 VAL A CA 1
ATOM 1324 C C . VAL A 1 168 ? 20.859 17.609 4.051 1 97.31 168 VAL A C 1
ATOM 1326 O O . VAL A 1 168 ? 21.547 18.391 3.379 1 97.31 168 VAL A O 1
ATOM 1329 N N . TRP A 1 169 ? 19.641 17.906 4.5 1 98.06 169 TRP A N 1
ATOM 1330 C CA . TRP A 1 169 ? 18.891 19.062 4.027 1 98.06 169 TRP A CA 1
ATOM 1331 C C . TRP A 1 169 ? 18.984 20.219 5.02 1 98.06 169 TRP A C 1
ATOM 1333 O O . TRP A 1 169 ? 18.125 21.094 5.051 1 98.06 169 TRP A O 1
ATOM 1343 N N . LEU A 1 170 ? 20 20.234 5.883 1 97.75 170 LEU A N 1
ATOM 1344 C CA . LEU A 1 170 ? 20.109 21.266 6.914 1 97.75 170 LEU A CA 1
ATOM 1345 C C . LEU A 1 170 ? 20.047 22.656 6.297 1 97.75 170 LEU A C 1
ATOM 1347 O O . LEU A 1 170 ? 19.203 23.469 6.66 1 97.75 170 LEU A O 1
ATOM 1351 N N . GLU A 1 171 ? 20.922 22.938 5.32 1 97.81 171 GLU A N 1
ATOM 1352 C CA . GLU A 1 171 ? 20.953 24.25 4.691 1 97.81 171 GLU A CA 1
ATOM 1353 C C . GLU A 1 171 ? 19.656 24.547 3.945 1 97.81 171 GLU A C 1
ATOM 1355 O O . GLU A 1 171 ? 19.172 25.688 3.98 1 97.81 171 GLU A O 1
ATOM 1360 N N . TRP A 1 172 ? 19.141 23.562 3.275 1 97.94 172 TRP A N 1
ATOM 1361 C CA . TRP A 1 172 ? 17.875 23.719 2.562 1 97.94 172 TRP A CA 1
ATOM 1362 C C . TRP A 1 172 ? 16.75 24.094 3.521 1 97.94 172 TRP A C 1
ATOM 1364 O O . TRP A 1 172 ? 15.953 25 3.23 1 97.94 172 TRP A O 1
ATOM 1374 N N . THR A 1 173 ? 16.688 23.422 4.691 1 97.5 173 THR A N 1
ATOM 1375 C CA . THR A 1 173 ? 15.664 23.688 5.695 1 97.5 173 THR A CA 1
ATOM 1376 C C . THR A 1 173 ? 15.797 25.125 6.215 1 97.5 173 THR A C 1
ATOM 1378 O O . THR A 1 173 ? 14.789 25.828 6.371 1 97.5 173 THR A O 1
ATOM 1381 N N . ILE A 1 174 ? 17.047 25.562 6.453 1 97.44 174 ILE A N 1
ATOM 1382 C CA . ILE A 1 174 ? 17.297 26.922 6.898 1 97.44 174 ILE A CA 1
ATOM 1383 C C . ILE A 1 174 ? 16.75 27.906 5.859 1 97.44 174 ILE A C 1
ATOM 1385 O O . ILE A 1 174 ? 15.977 28.812 6.188 1 97.44 174 ILE A O 1
ATOM 1389 N N . ILE A 1 175 ? 17.078 27.688 4.617 1 97.31 175 ILE A N 1
ATOM 1390 C CA . ILE A 1 175 ? 16.656 28.547 3.52 1 97.31 175 ILE A CA 1
ATOM 1391 C C . ILE A 1 175 ? 15.125 28.578 3.438 1 97.31 175 ILE A C 1
ATOM 1393 O O . ILE A 1 175 ? 14.523 29.641 3.385 1 97.31 175 ILE A O 1
ATOM 1397 N N . CYS A 1 176 ? 14.508 27.406 3.475 1 96.94 176 CYS A N 1
ATOM 1398 C CA . CYS A 1 176 ? 13.055 27.312 3.365 1 96.94 176 CYS A CA 1
ATOM 1399 C C . CYS A 1 176 ? 12.375 28.062 4.508 1 96.94 176 CYS A C 1
ATOM 1401 O O .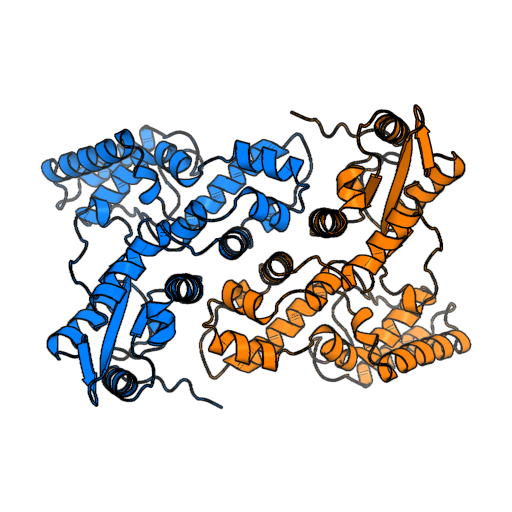 CYS A 1 176 ? 11.383 28.75 4.297 1 96.94 176 CYS A O 1
ATOM 1403 N N . CYS A 1 177 ? 12.945 27.938 5.715 1 96.31 177 CYS A N 1
ATOM 1404 C CA . CYS A 1 177 ? 12.352 28.594 6.875 1 96.31 177 CYS A CA 1
ATOM 1405 C C . CYS A 1 177 ? 12.453 30.109 6.75 1 96.31 177 CYS A C 1
ATOM 1407 O O . CYS A 1 177 ? 11.508 30.828 7.07 1 96.31 177 CYS A O 1
ATOM 1409 N N . ILE A 1 178 ? 13.562 30.594 6.27 1 96.12 178 ILE A N 1
ATOM 1410 C CA . ILE A 1 178 ? 13.758 32.031 6.105 1 96.12 178 ILE A CA 1
ATOM 1411 C C . ILE A 1 178 ? 12.797 32.562 5.051 1 96.12 178 ILE A C 1
ATOM 1413 O O . ILE A 1 178 ? 12.07 33.531 5.301 1 96.12 178 ILE A O 1
ATOM 1417 N N . VAL A 1 179 ? 12.734 31.859 3.939 1 95.75 179 VAL A N 1
ATOM 1418 C CA . VAL A 1 179 ? 11.891 32.281 2.826 1 95.75 179 VAL A CA 1
ATOM 1419 C C . VAL A 1 179 ? 10.43 32.281 3.262 1 95.75 179 VAL A C 1
ATOM 1421 O O . VAL A 1 179 ? 9.688 33.219 2.967 1 95.75 179 VAL A O 1
ATOM 1424 N N . THR A 1 180 ? 10.062 31.266 3.963 1 92.81 180 THR A N 1
ATOM 1425 C CA . THR A 1 180 ? 8.68 31.125 4.406 1 92.81 180 THR A CA 1
ATOM 1426 C C . THR A 1 180 ? 8.344 32.188 5.461 1 92.81 180 THR A C 1
ATOM 1428 O O . THR A 1 180 ? 7.301 32.844 5.379 1 92.81 180 THR A O 1
ATOM 1431 N N . SER A 1 181 ? 9.188 32.406 6.43 1 92.44 181 SER A N 1
ATOM 1432 C CA . SER A 1 181 ? 8.93 33.312 7.547 1 92.44 181 SER A CA 1
ATOM 1433 C C . SER A 1 181 ? 8.891 34.75 7.086 1 92.44 181 SER A C 1
ATOM 1435 O O . SER A 1 181 ? 8.078 35.562 7.57 1 92.44 181 SER A O 1
ATOM 1437 N N . LEU A 1 182 ? 9.734 35.094 6.172 1 93.31 182 LEU A N 1
ATOM 1438 C CA . LEU A 1 182 ? 9.867 36.469 5.75 1 93.31 182 LEU A CA 1
ATOM 1439 C C . LEU A 1 182 ? 9.094 36.719 4.461 1 93.31 182 LEU A C 1
ATOM 1441 O O . LEU A 1 182 ? 9.031 37.875 3.98 1 93.31 182 LEU A O 1
ATOM 1445 N N . ARG A 1 183 ? 8.523 35.625 3.863 1 91.75 183 ARG A N 1
ATOM 1446 C CA . ARG A 1 183 ? 7.746 35.688 2.633 1 91.75 183 ARG A CA 1
ATOM 1447 C C . ARG A 1 183 ? 8.57 36.281 1.499 1 91.75 183 ARG A C 1
ATOM 1449 O O . ARG A 1 183 ? 8.125 37.219 0.815 1 91.75 183 ARG A O 1
ATOM 1456 N N . ILE A 1 184 ? 9.828 35.875 1.499 1 93.38 184 ILE A N 1
ATOM 1457 C CA . ILE A 1 184 ? 10.758 36.312 0.478 1 93.38 184 ILE A CA 1
ATOM 1458 C C . ILE A 1 184 ? 10.406 35.688 -0.868 1 93.38 184 ILE A C 1
ATOM 1460 O O . ILE A 1 184 ? 10.086 34.5 -0.939 1 93.38 184 ILE A O 1
ATOM 1464 N N . GLY A 1 185 ? 10.383 36.469 -1.967 1 89.94 185 GLY A N 1
ATOM 1465 C CA . GLY A 1 185 ? 10.016 36.031 -3.297 1 89.94 185 GLY A CA 1
ATOM 1466 C C . GLY A 1 185 ? 11.203 35.594 -4.129 1 89.94 185 GLY A C 1
ATOM 1467 O O . GLY A 1 185 ? 11.531 36.219 -5.137 1 89.94 185 GLY A O 1
ATOM 1468 N N . VAL A 1 186 ? 11.82 34.5 -3.85 1 92.25 186 VAL A N 1
ATOM 1469 C CA . VAL A 1 186 ? 12.984 34.062 -4.602 1 92.25 186 VAL A CA 1
ATOM 1470 C C . VAL A 1 186 ? 12.656 32.719 -5.285 1 92.25 186 VAL A C 1
ATOM 1472 O O . VAL A 1 186 ? 13.562 31.984 -5.672 1 92.25 186 VAL A O 1
ATOM 1475 N N . GLY A 1 187 ? 11.367 32.281 -5.324 1 90.75 187 GLY A N 1
ATOM 1476 C CA . GLY A 1 187 ? 10.93 31.125 -6.07 1 90.75 187 GLY A CA 1
ATOM 1477 C C . GLY A 1 187 ? 11.234 29.828 -5.363 1 90.75 187 GLY A C 1
ATOM 1478 O O . GLY A 1 187 ? 11.328 28.766 -6.004 1 90.75 187 GLY A O 1
ATOM 1479 N N . ILE A 1 188 ? 11.508 29.844 -4.07 1 92.94 188 ILE A N 1
ATOM 1480 C CA . ILE A 1 188 ? 11.789 28.656 -3.273 1 92.94 188 ILE A CA 1
ATOM 1481 C C . ILE A 1 188 ? 10.508 28.188 -2.59 1 92.94 188 ILE A C 1
ATOM 1483 O O . ILE A 1 188 ? 9.742 29 -2.059 1 92.94 188 ILE A O 1
ATOM 1487 N N . SER A 1 189 ? 10.25 26.844 -2.75 1 90.62 189 SER A N 1
ATOM 1488 C CA . SER A 1 189 ? 9.125 26.203 -2.074 1 90.62 189 SER A CA 1
ATOM 1489 C C . SER A 1 189 ? 9.594 25.047 -1.203 1 90.62 189 SER A C 1
ATOM 1491 O O . SER A 1 189 ? 10.297 24.156 -1.676 1 90.62 189 SER A O 1
ATOM 1493 N N . SER A 1 190 ? 9.18 25.125 0.007 1 90.06 190 SER A N 1
ATOM 1494 C CA . SER A 1 190 ? 9.594 24.109 0.964 1 90.06 190 SER A CA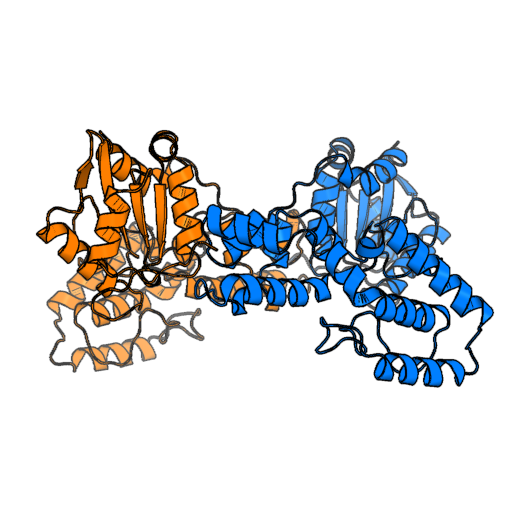 1
ATOM 1495 C C . SER A 1 190 ? 8.945 22.766 0.655 1 90.06 190 SER A C 1
ATOM 1497 O O . SER A 1 190 ? 9.336 21.734 1.221 1 90.06 190 SER A O 1
ATOM 1499 N N . GLY A 1 191 ? 7.977 22.719 -0.177 1 91.88 191 GLY A N 1
ATOM 1500 C CA . GLY A 1 191 ? 7.301 21.484 -0.531 1 91.88 191 GLY A CA 1
ATOM 1501 C C . GLY A 1 191 ? 7.965 20.734 -1.677 1 91.88 191 GLY A C 1
ATOM 1502 O O . GLY A 1 191 ? 7.5 19.672 -2.092 1 91.88 191 GLY A O 1
ATOM 1503 N N . LYS A 1 192 ? 9.055 21.281 -2.162 1 94.81 192 LYS A N 1
ATOM 1504 C CA . LYS A 1 192 ? 9.766 20.672 -3.287 1 94.81 192 LYS A CA 1
ATOM 1505 C C . LYS A 1 192 ? 11.117 20.125 -2.846 1 94.81 192 LYS A C 1
ATOM 1507 O O . LYS A 1 192 ? 11.562 20.375 -1.722 1 94.81 192 LYS A O 1
ATOM 1512 N N . ILE A 1 193 ? 11.664 19.406 -3.752 1 96.88 193 ILE A N 1
ATOM 1513 C CA . ILE A 1 193 ? 12.984 18.812 -3.512 1 96.88 193 ILE A CA 1
ATOM 1514 C C . ILE A 1 193 ? 14.023 19.922 -3.385 1 96.88 193 ILE A C 1
ATOM 1516 O O . ILE A 1 193 ? 13.867 21 -3.971 1 96.88 193 ILE A O 1
ATOM 1520 N N . SER A 1 194 ? 15.039 19.672 -2.682 1 98 194 SER A N 1
ATOM 1521 C CA . SER A 1 194 ? 16.078 20.656 -2.422 1 98 194 SER A CA 1
ATOM 1522 C C . SER A 1 194 ? 16.734 21.125 -3.717 1 98 194 SER A C 1
ATOM 1524 O O . SER A 1 194 ? 17.141 20.297 -4.543 1 98 194 SER A O 1
ATOM 1526 N N . THR A 1 195 ? 16.875 22.391 -3.828 1 97.12 195 THR A N 1
ATOM 1527 C CA . THR A 1 195 ? 17.531 22.938 -5.008 1 97.12 195 THR A CA 1
ATOM 1528 C C . THR A 1 195 ? 19 23.234 -4.723 1 97.12 195 THR A C 1
ATOM 1530 O O . THR A 1 195 ? 19.75 23.594 -5.629 1 97.12 195 THR A O 1
ATOM 1533 N N . VAL A 1 196 ? 19.484 23.047 -3.521 1 98.19 196 VAL A N 1
ATOM 1534 C CA . VAL A 1 196 ? 20.859 23.406 -3.201 1 98.19 196 VAL A CA 1
ATOM 1535 C C . VAL A 1 196 ? 21.672 22.125 -2.988 1 98.19 196 VAL A C 1
ATOM 1537 O O . VAL A 1 196 ? 22.891 22.203 -2.771 1 98.19 196 VAL A O 1
ATOM 1540 N N . ASN A 1 197 ? 21.047 20.984 -2.939 1 98.31 197 ASN A N 1
ATOM 1541 C CA . ASN A 1 197 ? 21.734 19.703 -2.832 1 98.31 197 ASN A CA 1
ATOM 1542 C C . ASN A 1 197 ? 21.906 19.047 -4.199 1 98.31 197 ASN A C 1
ATOM 1544 O O . ASN A 1 197 ? 21 19.094 -5.027 1 98.31 197 ASN A O 1
ATOM 1548 N N . ALA A 1 198 ? 23.047 18.438 -4.383 1 97.38 198 ALA A N 1
ATOM 1549 C CA . ALA A 1 198 ? 23.312 17.75 -5.641 1 97.38 198 ALA A CA 1
ATOM 1550 C C . ALA A 1 198 ? 22.25 16.688 -5.914 1 97.38 198 ALA A C 1
ATOM 1552 O O . ALA A 1 198 ? 22.031 15.797 -5.09 1 97.38 198 ALA A O 1
ATOM 1553 N N . GLY A 1 199 ? 21.578 16.844 -7.035 1 95.19 199 GLY A N 1
ATOM 1554 C CA . GLY A 1 199 ? 20.547 15.891 -7.402 1 95.19 199 GLY A CA 1
ATOM 1555 C C . GLY A 1 199 ? 19.375 15.875 -6.449 1 95.19 199 GLY A C 1
ATOM 1556 O O . GLY A 1 199 ? 18.562 14.945 -6.461 1 95.19 199 GLY A O 1
ATOM 1557 N N . GLY A 1 200 ? 19.266 16.766 -5.555 1 97.38 200 GLY A N 1
ATOM 1558 C CA . GLY A 1 200 ? 18.141 16.875 -4.637 1 97.38 200 GLY A CA 1
ATOM 1559 C C . GLY A 1 200 ? 18.422 16.25 -3.287 1 97.38 200 GLY A C 1
ATOM 1560 O O . GLY A 1 200 ? 17.922 16.719 -2.264 1 97.38 200 GLY A O 1
ATOM 1561 N N . TYR A 1 201 ? 19.234 15.172 -3.328 1 97.69 201 TYR A N 1
ATOM 1562 C CA . TYR A 1 201 ? 19.422 14.422 -2.09 1 97.69 201 TYR A CA 1
ATOM 1563 C C . TYR A 1 201 ? 20.906 14.25 -1.773 1 97.69 201 TYR A C 1
ATOM 1565 O O . TYR A 1 201 ? 21.266 13.547 -0.831 1 97.69 201 TYR A O 1
ATOM 1573 N N . GLY A 1 202 ? 21.781 14.875 -2.576 1 96.81 202 GLY A N 1
ATOM 1574 C CA . GLY A 1 202 ? 23.219 14.734 -2.373 1 96.81 202 GLY A CA 1
ATOM 1575 C C . GLY A 1 202 ? 23.797 15.82 -1.488 1 96.81 202 GLY A C 1
ATOM 1576 O O . GLY A 1 202 ? 23.078 16.453 -0.707 1 96.81 202 GLY A O 1
ATOM 1577 N N . ALA A 1 203 ? 25.094 15.961 -1.533 1 97.19 203 ALA A N 1
ATOM 1578 C CA . ALA A 1 203 ? 25.812 16.953 -0.742 1 97.19 203 ALA A CA 1
ATOM 1579 C C . ALA A 1 203 ? 25.391 18.375 -1.106 1 97.19 203 ALA A C 1
ATOM 1581 O O . ALA A 1 203 ? 24.953 18.625 -2.236 1 97.19 203 ALA A O 1
ATOM 1582 N N . VAL A 1 204 ? 25.5 19.219 -0.182 1 98.19 204 VAL A N 1
ATOM 1583 C CA . VAL A 1 204 ? 25.172 20.625 -0.392 1 98.19 204 VAL A CA 1
ATOM 1584 C C . VAL A 1 204 ? 26.141 21.234 -1.4 1 98.19 204 VAL A C 1
ATOM 1586 O O . VAL A 1 204 ? 27.344 20.953 -1.359 1 98.19 204 VAL A O 1
ATOM 1589 N N . VAL A 1 205 ? 25.594 21.984 -2.346 1 98.44 205 VAL A N 1
ATOM 1590 C CA . VAL A 1 205 ? 26.391 22.75 -3.303 1 98.44 205 VAL A CA 1
ATOM 1591 C C . VAL A 1 205 ? 26.516 24.203 -2.844 1 98.44 205 VAL A C 1
ATOM 1593 O O . VAL A 1 205 ? 25.594 25 -3.059 1 98.44 205 VAL A O 1
ATOM 1596 N N . ASP A 1 206 ? 27.656 24.609 -2.408 1 97.69 206 ASP A N 1
ATOM 1597 C CA . ASP A 1 206 ? 27.891 25.891 -1.765 1 97.69 206 ASP A CA 1
ATOM 1598 C C . ASP A 1 206 ? 27.547 27.047 -2.705 1 97.69 206 ASP A C 1
ATOM 1600 O O . ASP A 1 206 ? 27 28.078 -2.273 1 97.69 206 ASP A O 1
ATOM 1604 N N . ALA A 1 207 ? 27.859 26.828 -3.938 1 98 207 ALA A N 1
ATOM 1605 C CA . ALA A 1 207 ? 27.594 27.891 -4.91 1 98 207 ALA A CA 1
ATOM 1606 C C . ALA A 1 207 ? 26.094 28.172 -5.023 1 98 207 ALA A C 1
ATOM 1608 O O . ALA A 1 207 ? 25.688 29.312 -5.207 1 98 207 ALA A O 1
ATOM 1609 N N . LYS A 1 208 ? 25.297 27.125 -4.953 1 97.94 208 LYS A N 1
ATOM 1610 C CA . LYS A 1 208 ? 23.844 27.297 -5.027 1 97.94 208 LYS A CA 1
ATOM 1611 C C . LYS A 1 208 ? 23.297 27.969 -3.775 1 97.94 208 LYS A C 1
ATOM 1613 O O . LYS A 1 208 ? 22.406 28.828 -3.859 1 97.94 208 LYS A O 1
ATOM 1618 N N . VAL A 1 209 ? 23.844 27.641 -2.633 1 97.81 209 VAL A N 1
ATOM 1619 C CA . VAL A 1 209 ? 23.453 28.281 -1.379 1 97.81 209 VAL A CA 1
ATOM 1620 C C . VAL A 1 209 ? 23.797 29.781 -1.435 1 97.81 209 VAL A C 1
ATOM 1622 O O . VAL A 1 209 ? 22.953 30.609 -1.086 1 97.81 209 VAL A O 1
ATOM 1625 N N . ALA A 1 210 ? 25 30.047 -1.883 1 97.38 210 ALA A N 1
ATOM 1626 C CA . ALA A 1 210 ? 25.453 31.422 -1.97 1 97.38 210 ALA A CA 1
ATOM 1627 C C . ALA A 1 210 ? 24.547 32.25 -2.902 1 97.38 210 ALA A C 1
ATOM 1629 O O . ALA A 1 210 ? 24.188 33.375 -2.596 1 97.38 210 ALA A O 1
ATOM 1630 N N . HIS A 1 211 ? 24.25 31.656 -3.998 1 97.44 211 HIS A N 1
ATOM 1631 C CA . HIS A 1 211 ? 23.406 32.312 -4.984 1 97.44 211 HIS A CA 1
ATOM 1632 C C . HIS A 1 211 ? 22.031 32.656 -4.402 1 97.44 211 HIS A C 1
ATOM 1634 O O . HIS A 1 211 ? 21.562 33.781 -4.539 1 97.44 211 HIS A O 1
ATOM 1640 N N . ILE A 1 212 ? 21.406 31.734 -3.705 1 97.06 212 ILE A N 1
ATOM 1641 C CA . ILE A 1 212 ? 20.094 31.938 -3.115 1 97.06 212 ILE A CA 1
ATOM 1642 C C . ILE A 1 212 ? 20.188 32.969 -1.98 1 97.06 212 ILE A C 1
ATOM 1644 O O . ILE A 1 212 ? 19.312 33.812 -1.822 1 97.06 212 ILE A O 1
ATOM 1648 N N . SER A 1 213 ? 21.266 32.875 -1.202 1 95.75 213 SER A N 1
ATOM 1649 C CA . SER A 1 213 ? 21.469 33.812 -0.104 1 95.75 213 SER A CA 1
ATOM 1650 C C . SER A 1 213 ? 21.578 35.25 -0.613 1 95.75 213 SER A C 1
ATOM 1652 O O . SER A 1 213 ? 21.016 36.156 -0.01 1 95.75 213 SER A O 1
ATOM 1654 N N . GLN A 1 214 ? 22.25 35.375 -1.675 1 96.25 214 GLN A N 1
ATOM 1655 C CA . GLN A 1 214 ? 22.391 36.719 -2.271 1 96.25 214 GLN A CA 1
ATOM 1656 C C . GLN A 1 214 ? 21.031 37.25 -2.744 1 96.25 214 GLN A C 1
ATOM 1658 O O . GLN A 1 214 ? 20.719 38.406 -2.533 1 96.25 214 GLN A O 1
ATOM 1663 N N . ARG A 1 215 ? 20.312 36.406 -3.381 1 96.56 215 ARG A N 1
ATOM 1664 C CA . ARG A 1 215 ? 18.984 36.781 -3.852 1 96.56 215 ARG A CA 1
ATOM 1665 C C . ARG A 1 215 ? 18.078 37.156 -2.686 1 96.56 215 ARG A C 1
ATOM 1667 O O . ARG A 1 215 ? 17.312 38.125 -2.77 1 96.56 215 ARG A O 1
ATOM 1674 N N . MET A 1 216 ? 18.188 36.438 -1.565 1 96.38 216 MET A N 1
ATOM 1675 C CA . MET A 1 216 ? 17.375 36.719 -0.382 1 96.38 216 MET A CA 1
ATOM 1676 C C . MET A 1 216 ? 17.766 38.062 0.221 1 96.38 216 MET A C 1
ATOM 1678 O O . MET A 1 216 ? 16.891 38.844 0.613 1 96.38 216 MET A O 1
ATOM 1682 N N . ALA A 1 217 ? 19.047 38.344 0.241 1 95.12 217 ALA A N 1
ATOM 1683 C CA . ALA A 1 217 ? 19.547 39.594 0.828 1 95.12 217 ALA A CA 1
ATOM 1684 C C . ALA A 1 217 ? 19.078 40.812 0.045 1 95.12 217 ALA A C 1
ATOM 1686 O O . ALA A 1 217 ? 18.953 41.906 0.598 1 95.12 217 ALA A O 1
ATOM 1687 N N . GLY A 1 218 ? 18.781 40.594 -1.205 1 94.56 218 GLY A N 1
ATOM 1688 C CA . GLY A 1 218 ? 18.344 41.688 -2.051 1 94.56 218 GLY A CA 1
ATOM 1689 C C . GLY A 1 218 ? 16.859 42 -1.912 1 94.56 218 GLY A C 1
ATOM 1690 O O . GLY A 1 218 ? 16.375 43.031 -2.396 1 94.56 218 GLY A O 1
ATOM 1691 N N . ASP A 1 219 ? 16.141 41.094 -1.294 1 95.25 219 ASP A N 1
ATOM 1692 C CA . ASP A 1 219 ? 14.703 41.281 -1.1 1 95.25 219 ASP A CA 1
ATOM 1693 C C . ASP A 1 219 ? 14.438 42.312 -0.006 1 95.25 219 ASP A C 1
ATOM 1695 O O . ASP A 1 219 ? 15.07 42.312 1.051 1 95.25 219 ASP A O 1
ATOM 1699 N N . PRO A 1 220 ? 13.469 43.281 -0.172 1 93.75 220 PRO A N 1
ATOM 1700 C CA . PRO A 1 220 ? 13.172 44.312 0.819 1 93.75 220 PRO A CA 1
ATOM 1701 C C . PRO A 1 220 ? 12.641 43.75 2.133 1 93.75 220 PRO A C 1
ATOM 1703 O O . PRO A 1 220 ? 12.719 44.406 3.172 1 93.75 220 PRO A O 1
ATOM 1706 N N . ARG A 1 221 ? 12.078 42.562 2.176 1 92.19 221 ARG A N 1
ATOM 1707 C CA . ARG A 1 221 ? 11.492 41.938 3.363 1 92.19 221 ARG A CA 1
ATOM 1708 C C . ARG A 1 221 ? 12.555 41.25 4.195 1 92.19 221 ARG A C 1
ATOM 1710 O O . ARG A 1 221 ? 12.289 40.812 5.324 1 92.19 221 ARG A O 1
ATOM 1717 N N . PHE A 1 222 ? 13.734 41.25 3.584 1 94.94 222 PHE A N 1
ATOM 1718 C CA . PHE A 1 222 ? 14.82 40.531 4.219 1 94.94 222 PHE A CA 1
ATOM 1719 C C . PHE A 1 222 ? 15.258 41.219 5.512 1 94.94 222 PHE A C 1
ATOM 1721 O O . PHE A 1 222 ? 15.352 42.438 5.566 1 94.94 222 PHE A O 1
ATOM 1728 N N . SER A 1 223 ? 15.469 40.438 6.598 1 94.81 223 SER A N 1
ATOM 1729 C CA . SER A 1 223 ? 15.938 40.875 7.91 1 94.81 223 SER A CA 1
ATOM 1730 C C . SER A 1 223 ? 17.047 40 8.43 1 94.81 223 SER A C 1
ATOM 1732 O O . SER A 1 223 ? 16.812 38.812 8.773 1 94.81 223 SER A O 1
ATOM 1734 N N . ASP A 1 224 ? 18.188 40.594 8.547 1 94.31 224 ASP A N 1
ATOM 1735 C CA . ASP A 1 224 ? 19.344 39.844 9.031 1 94.31 224 ASP A CA 1
ATOM 1736 C C . ASP A 1 224 ? 19.094 39.281 10.438 1 94.31 224 ASP A C 1
ATOM 1738 O O . ASP A 1 224 ? 19.5 38.188 10.758 1 94.31 224 ASP A O 1
ATOM 1742 N N . ARG A 1 225 ? 18.5 40.094 11.219 1 95.25 225 ARG A N 1
ATOM 1743 C CA . ARG A 1 225 ? 18.188 39.688 12.586 1 95.25 225 ARG A CA 1
ATOM 1744 C C . ARG A 1 225 ? 17.281 38.469 12.586 1 95.25 225 ARG A C 1
ATOM 1746 O O . ARG A 1 225 ? 17.547 37.5 13.289 1 95.25 225 ARG A O 1
ATOM 1753 N N . LYS A 1 226 ? 16.25 38.469 11.789 1 93.94 226 LYS A N 1
ATOM 1754 C CA . LYS A 1 226 ? 15.305 37.375 11.727 1 93.94 226 LYS A CA 1
ATOM 1755 C C . LYS A 1 226 ? 15.961 36.125 11.109 1 93.94 226 LYS A C 1
ATOM 1757 O O . LYS A 1 226 ? 15.703 35 11.539 1 93.94 226 LYS A O 1
ATOM 1762 N N . ARG A 1 227 ? 16.734 36.375 10.117 1 95.5 227 ARG A N 1
ATOM 1763 C CA . ARG A 1 227 ? 17.484 35.312 9.5 1 95.5 227 ARG A CA 1
ATOM 1764 C C . ARG A 1 227 ? 18.328 34.562 10.531 1 95.5 227 ARG A C 1
ATOM 1766 O O . ARG A 1 227 ? 18.297 33.344 10.609 1 95.5 227 ARG A O 1
ATOM 1773 N N . ARG A 1 228 ? 19.062 35.281 11.32 1 96.06 228 ARG A N 1
ATOM 1774 C CA . ARG A 1 228 ? 19.922 34.688 12.336 1 96.06 228 ARG A CA 1
ATOM 1775 C C . ARG A 1 228 ? 19.094 33.938 13.367 1 96.06 228 ARG A C 1
ATOM 1777 O O . ARG A 1 228 ? 19.484 32.844 13.805 1 96.06 228 ARG A O 1
ATOM 1784 N N . TRP A 1 229 ? 18.031 34.531 13.727 1 95.31 229 TRP A N 1
ATOM 1785 C CA . TRP A 1 229 ? 17.141 33.906 14.695 1 95.31 229 TRP A CA 1
ATOM 1786 C C . TRP A 1 229 ? 16.641 32.562 14.172 1 95.31 229 TRP A C 1
ATOM 1788 O O . TRP A 1 229 ? 16.672 31.547 14.891 1 95.31 229 TRP A O 1
ATOM 1798 N N . ILE A 1 230 ? 16.234 32.5 12.953 1 95.56 230 ILE A N 1
ATOM 1799 C CA . ILE A 1 230 ? 15.719 31.281 12.328 1 95.56 230 ILE A CA 1
ATOM 1800 C C . ILE A 1 230 ? 16.844 30.25 12.211 1 95.56 230 ILE A C 1
ATOM 1802 O O . ILE A 1 230 ? 16.641 29.078 12.531 1 95.56 230 ILE A O 1
ATOM 1806 N N . GLU A 1 231 ? 17.953 30.688 11.688 1 96.75 231 GLU A N 1
ATOM 1807 C CA . GLU A 1 231 ? 19.109 29.797 11.539 1 96.75 231 GLU A CA 1
ATOM 1808 C C . GLU A 1 231 ? 19.469 29.141 12.875 1 96.75 231 GLU A C 1
ATOM 1810 O O . GLU A 1 231 ? 19.719 27.938 12.93 1 96.75 231 GLU A O 1
ATOM 1815 N N . ASP A 1 232 ? 19.469 29.938 13.922 1 96.69 232 ASP A N 1
ATOM 1816 C CA . ASP A 1 232 ? 19.812 29.438 15.25 1 96.69 232 ASP A CA 1
ATOM 1817 C C . ASP A 1 232 ? 18.781 28.406 15.719 1 96.69 232 ASP A C 1
ATOM 1819 O O . ASP A 1 232 ? 19.125 27.406 16.344 1 96.69 232 ASP A O 1
ATOM 1823 N N . ARG A 1 233 ? 17.594 28.641 15.43 1 95.75 233 ARG A N 1
ATOM 1824 C CA . ARG A 1 233 ? 16.516 27.734 15.836 1 95.75 233 ARG A CA 1
ATOM 1825 C C . ARG A 1 233 ? 16.625 26.406 15.102 1 95.75 233 ARG A C 1
ATOM 1827 O O . ARG A 1 233 ? 16.469 25.344 15.703 1 95.75 233 ARG A O 1
ATOM 1834 N N . VAL A 1 234 ? 16.906 26.453 13.797 1 97.56 234 VAL A N 1
ATOM 1835 C CA . VAL A 1 234 ? 17.031 25.25 13 1 97.56 234 VAL A CA 1
ATOM 1836 C C . VAL A 1 234 ? 18.25 24.453 13.484 1 97.56 234 VAL A C 1
ATOM 1838 O O . VAL A 1 234 ? 18.156 23.234 13.711 1 97.56 234 VAL A O 1
ATOM 1841 N N . ARG A 1 235 ? 19.312 25.094 13.711 1 97.19 235 ARG A N 1
ATOM 1842 C CA . ARG A 1 235 ? 20.531 24.422 14.156 1 97.19 235 ARG A CA 1
ATOM 1843 C C . ARG A 1 235 ? 20.359 23.844 15.555 1 97.19 235 ARG A C 1
ATOM 1845 O O . ARG A 1 235 ? 20.922 22.797 15.875 1 97.19 235 ARG A O 1
ATOM 1852 N N . SER A 1 236 ? 19.656 24.562 16.406 1 95.81 236 SER A N 1
ATOM 1853 C CA . SER A 1 236 ? 19.328 24.047 17.734 1 95.81 236 SER A CA 1
ATOM 1854 C C . SER A 1 236 ? 18.547 22.734 17.641 1 95.81 236 SER A C 1
ATOM 1856 O O . SER A 1 236 ? 18.844 21.781 18.359 1 95.81 236 SER A O 1
ATOM 1858 N N . ARG A 1 237 ? 17.609 22.656 16.781 1 95.19 237 ARG A N 1
ATOM 1859 C CA . ARG A 1 237 ? 16.812 21.453 16.578 1 95.19 237 ARG A CA 1
ATOM 1860 C C . ARG A 1 237 ? 17.672 20.328 16.016 1 95.19 237 ARG A C 1
ATOM 1862 O O . ARG A 1 237 ? 17.484 19.156 16.375 1 95.19 237 ARG A O 1
ATOM 1869 N N . GLU A 1 238 ? 18.531 20.703 15.141 1 96.12 238 GLU A N 1
ATOM 1870 C CA . GLU A 1 238 ? 19.469 19.719 14.602 1 96.12 238 GLU A CA 1
ATOM 1871 C C . GLU A 1 238 ? 20.328 19.109 15.695 1 96.12 238 GLU A C 1
ATOM 1873 O O . GLU A 1 238 ? 20.484 17.891 15.773 1 96.12 238 GLU A O 1
ATOM 1878 N N . ARG A 1 239 ? 20.844 19.953 16.562 1 95.94 239 ARG A N 1
ATOM 1879 C CA . ARG A 1 239 ? 21.703 19.5 17.656 1 95.94 239 ARG A CA 1
ATOM 1880 C C . ARG A 1 239 ? 20.953 18.594 18.609 1 95.94 239 ARG A C 1
ATOM 1882 O O . ARG A 1 239 ? 21.516 17.656 19.172 1 95.94 239 ARG A O 1
ATOM 1889 N N . ARG A 1 240 ? 19.672 18.812 18.734 1 95.12 240 ARG A N 1
ATOM 1890 C CA . ARG A 1 240 ? 18.844 18.047 19.656 1 95.12 240 ARG A CA 1
ATOM 1891 C C . ARG A 1 240 ? 18.281 16.797 18.969 1 95.12 240 ARG A C 1
ATOM 1893 O O . ARG A 1 240 ? 17.547 16.031 19.578 1 95.12 240 ARG A O 1
ATOM 1900 N N . GLY A 1 241 ? 18.531 16.609 17.688 1 93.62 241 GLY A N 1
ATOM 1901 C CA . GLY A 1 241 ? 18.047 15.461 16.953 1 93.62 241 GLY A CA 1
ATOM 1902 C C . GLY A 1 241 ? 16.578 15.562 16.594 1 93.62 241 GLY A C 1
ATOM 1903 O O . GLY A 1 241 ? 15.922 14.547 16.359 1 93.62 241 GLY A O 1
ATOM 1904 N N . LEU A 1 242 ? 16.047 16.781 16.5 1 95.31 242 LEU A N 1
ATOM 1905 C CA . LEU A 1 242 ? 14.609 16.984 16.312 1 95.31 242 LEU A CA 1
ATOM 1906 C C . LEU A 1 242 ? 14.328 17.5 14.898 1 95.31 242 LEU A C 1
ATOM 1908 O O . LEU A 1 242 ? 13.172 17.719 14.531 1 95.31 242 LEU A O 1
ATOM 1912 N N . LEU A 1 243 ? 15.359 17.672 14.047 1 96.06 243 LEU A N 1
ATOM 1913 C CA . LEU A 1 243 ? 15.172 18.297 12.742 1 96.06 243 LEU A CA 1
ATOM 1914 C C . LEU A 1 243 ? 14.375 17.375 11.812 1 96.06 243 LEU A C 1
ATOM 1916 O O . LEU A 1 243 ? 13.766 17.844 10.852 1 96.06 243 LEU A O 1
ATOM 1920 N N . GLY A 1 244 ? 14.398 16.031 12.086 1 96.69 244 GLY A N 1
ATOM 1921 C CA . GLY A 1 244 ? 13.625 15.094 11.297 1 96.69 244 GLY A CA 1
ATOM 1922 C C . GLY A 1 244 ? 12.141 15.406 11.281 1 96.69 244 GLY A C 1
ATOM 1923 O O . GLY A 1 244 ? 11.438 15.062 10.328 1 96.69 244 GLY A O 1
ATOM 1924 N N . ARG A 1 245 ? 11.656 16.109 12.273 1 96.38 245 ARG A N 1
ATOM 1925 C CA . ARG A 1 245 ? 10.242 16.469 12.414 1 96.38 245 ARG A CA 1
ATOM 1926 C C . ARG A 1 245 ? 9.844 17.547 11.406 1 96.38 245 ARG A C 1
ATOM 1928 O O . ARG A 1 245 ? 8.656 17.797 11.195 1 96.38 245 ARG A O 1
ATOM 1935 N N . GLU A 1 246 ? 10.891 18.094 10.727 1 95.62 246 GLU A N 1
ATOM 1936 C CA . GLU A 1 246 ? 10.633 19.234 9.844 1 95.62 246 GLU A CA 1
ATOM 1937 C C . GLU A 1 246 ? 10.672 18.812 8.375 1 95.62 246 GLU A C 1
ATOM 1939 O O . GLU A 1 246 ? 10.438 19.641 7.484 1 95.62 246 GLU A O 1
ATOM 1944 N N . VAL A 1 247 ? 10.898 17.578 8.125 1 96.81 247 VAL A N 1
ATOM 1945 C CA . VAL A 1 247 ? 11.016 17.094 6.758 1 96.81 247 VAL A CA 1
ATOM 1946 C C . VAL A 1 247 ? 9.633 16.734 6.215 1 96.81 247 VAL A C 1
ATOM 1948 O O . VAL A 1 247 ? 8.852 16.062 6.883 1 96.81 247 VAL A O 1
ATOM 1951 N N . LYS A 1 248 ? 9.375 17.219 5.035 1 96.56 248 LYS A N 1
ATOM 1952 C CA . LYS A 1 248 ? 8.094 16.938 4.391 1 96.56 248 LYS A CA 1
ATOM 1953 C C . LYS A 1 248 ? 8.016 15.477 3.959 1 96.56 248 LYS A C 1
ATOM 1955 O O . LYS A 1 248 ? 8.898 14.984 3.244 1 96.56 248 LYS A O 1
ATOM 1960 N N . GLY A 1 249 ? 6.906 14.82 4.305 1 95.69 249 GLY A N 1
ATOM 1961 C CA . GLY A 1 249 ? 6.773 13.383 4.141 1 95.69 249 GLY A CA 1
ATOM 1962 C C . GLY A 1 249 ? 6.859 12.93 2.693 1 95.69 249 GLY A C 1
ATOM 1963 O O . GLY A 1 249 ? 7.512 11.93 2.385 1 95.69 249 GLY A O 1
ATOM 1964 N N . LYS A 1 250 ? 6.262 13.703 1.826 1 92.88 250 LYS A N 1
ATOM 1965 C CA . LYS A 1 250 ? 6.176 13.289 0.428 1 92.88 250 LYS A CA 1
ATOM 1966 C C . LYS A 1 250 ? 7.559 13.25 -0.219 1 92.88 250 LYS A C 1
ATOM 1968 O O . LYS A 1 250 ? 7.738 12.625 -1.266 1 92.88 250 LYS A O 1
ATOM 1973 N N . LEU A 1 251 ? 8.492 13.938 0.365 1 95.62 251 LEU A N 1
ATOM 1974 C CA . LEU A 1 251 ? 9.82 14.039 -0.233 1 95.62 251 LEU A CA 1
ATOM 1975 C C . LEU A 1 251 ? 10.734 12.945 0.294 1 95.62 251 LEU A C 1
ATOM 1977 O O . LEU A 1 251 ? 11.812 12.703 -0.264 1 95.62 251 LEU A O 1
ATOM 1981 N N . VAL A 1 252 ? 10.289 12.266 1.315 1 97 252 VAL A N 1
ATOM 1982 C CA . VAL A 1 252 ? 11.109 11.25 1.962 1 97 252 VAL A CA 1
ATOM 1983 C C . VAL A 1 252 ? 11.188 10.008 1.08 1 97 252 VAL A C 1
ATOM 1985 O O . VAL A 1 252 ? 12.195 9.297 1.074 1 97 252 VAL A O 1
ATOM 1988 N N . VAL A 1 253 ? 10.164 9.742 0.355 1 94.69 253 VAL A N 1
ATOM 1989 C CA . VAL A 1 253 ? 10.086 8.539 -0.464 1 94.69 253 VAL A CA 1
ATOM 1990 C C . VAL A 1 253 ? 11.227 8.523 -1.479 1 94.69 253 VAL A C 1
ATOM 1992 O O . VAL A 1 253 ? 11.852 7.488 -1.705 1 94.69 253 VAL A O 1
ATOM 1995 N N . GLY A 1 254 ? 11.461 9.664 -2.09 1 94.56 254 GLY A N 1
ATOM 1996 C CA . GLY A 1 254 ? 12.562 9.75 -3.039 1 94.56 254 GLY A CA 1
ATOM 1997 C C . GLY A 1 254 ? 13.914 9.445 -2.418 1 94.56 254 GLY A C 1
ATOM 1998 O O . GLY A 1 254 ? 14.766 8.812 -3.049 1 94.56 254 GLY A O 1
ATOM 1999 N N . TYR A 1 255 ? 14.094 9.875 -1.245 1 96.75 255 TYR A N 1
ATOM 2000 C CA . TYR A 1 255 ? 15.336 9.609 -0.534 1 96.75 255 TYR A CA 1
ATOM 2001 C C . TYR A 1 255 ? 15.477 8.125 -0.203 1 96.75 255 TYR A C 1
ATOM 2003 O O . TYR A 1 255 ? 16.547 7.543 -0.378 1 96.75 255 TYR A O 1
ATOM 2011 N N . VAL A 1 256 ? 14.391 7.52 0.263 1 97 256 VAL A N 1
ATOM 2012 C CA . VAL A 1 256 ? 14.391 6.094 0.569 1 97 256 VAL A CA 1
ATOM 2013 C C . VAL A 1 256 ? 14.688 5.293 -0.699 1 97 256 VAL A C 1
ATOM 2015 O O . VAL A 1 256 ? 15.438 4.316 -0.664 1 97 256 VAL A O 1
ATOM 2018 N N . GLU A 1 257 ? 14.078 5.711 -1.765 1 94.81 257 GLU A N 1
ATOM 2019 C CA . GLU A 1 257 ? 14.352 5.066 -3.047 1 94.81 257 GLU A CA 1
ATOM 2020 C C . GLU A 1 257 ? 15.836 5.078 -3.371 1 94.81 257 GLU A C 1
ATOM 2022 O O . GLU A 1 257 ? 16.391 4.07 -3.814 1 94.81 257 GLU A O 1
ATOM 2027 N N . LEU A 1 258 ? 16.453 6.172 -3.188 1 94.12 258 LEU A N 1
ATOM 2028 C CA . LEU A 1 258 ? 17.875 6.301 -3.438 1 94.12 258 LEU A CA 1
ATOM 2029 C C . LEU A 1 258 ? 18.672 5.348 -2.551 1 94.12 258 LEU A C 1
ATOM 2031 O O . LEU A 1 258 ? 19.609 4.691 -3.02 1 94.12 258 LEU A O 1
ATOM 2035 N N . LEU A 1 259 ? 18.328 5.285 -1.288 1 95.81 259 LEU A N 1
ATOM 2036 C CA . LEU A 1 259 ? 19.031 4.418 -0.347 1 95.81 259 LEU A CA 1
ATOM 2037 C C . LEU A 1 259 ? 18.844 2.951 -0.718 1 95.81 259 LEU A C 1
ATOM 2039 O O . LEU A 1 259 ? 19.781 2.154 -0.61 1 95.81 259 LEU A O 1
ATOM 2043 N N . ILE A 1 260 ? 17.656 2.623 -1.119 1 95.5 260 ILE A N 1
ATOM 2044 C CA . ILE A 1 260 ? 17.344 1.246 -1.492 1 95.5 260 ILE A CA 1
ATOM 2045 C C . ILE A 1 260 ? 18.109 0.874 -2.764 1 95.5 260 ILE A C 1
ATOM 2047 O O . ILE A 1 260 ? 18.656 -0.23 -2.871 1 95.5 260 ILE A O 1
ATOM 2051 N N . LYS A 1 261 ? 18.078 1.76 -3.715 1 92.88 261 LYS A N 1
ATOM 2052 C CA . LYS A 1 261 ? 18.859 1.533 -4.93 1 92.88 261 LYS A CA 1
ATOM 2053 C C . LYS A 1 261 ? 20.328 1.287 -4.602 1 92.88 261 LYS A C 1
ATOM 2055 O O . LYS A 1 261 ? 20.953 0.383 -5.16 1 92.88 261 LYS A O 1
ATOM 2060 N N . ASP A 1 262 ? 20.812 2.078 -3.758 1 93.12 262 ASP A N 1
ATOM 2061 C CA . ASP A 1 262 ? 22.203 1.94 -3.328 1 93.12 262 ASP A CA 1
ATOM 2062 C C . ASP A 1 262 ? 22.438 0.594 -2.646 1 93.12 262 ASP A C 1
ATOM 2064 O O . ASP A 1 262 ? 23.453 -0.061 -2.883 1 93.12 262 ASP A O 1
ATOM 2068 N N . HIS A 1 263 ? 21.516 0.17 -1.812 1 94.5 263 HIS A N 1
ATOM 2069 C CA . HIS A 1 263 ? 21.641 -1.061 -1.039 1 94.5 263 HIS A CA 1
ATOM 2070 C C . HIS A 1 263 ? 21.625 -2.285 -1.947 1 94.5 263 HIS A C 1
ATOM 2072 O O . HIS A 1 263 ? 22.391 -3.23 -1.738 1 94.5 263 HIS A O 1
ATOM 2078 N N . PHE A 1 264 ? 20.766 -2.27 -2.996 1 91.12 264 PHE A N 1
ATOM 2079 C CA . PHE A 1 264 ? 20.531 -3.48 -3.777 1 91.12 264 PHE A CA 1
ATOM 2080 C C . PHE A 1 264 ? 21.359 -3.459 -5.062 1 91.12 264 PHE A C 1
ATOM 2082 O O . PHE A 1 264 ? 21.344 -4.426 -5.828 1 91.12 264 PHE A O 1
ATOM 2089 N N . GLN A 1 265 ? 21.875 -2.391 -5.535 1 83.75 265 GLN A N 1
ATOM 2090 C CA . GLN A 1 265 ? 22.578 -2.203 -6.809 1 83.75 265 GLN A CA 1
ATOM 2091 C C . GLN A 1 265 ? 23.453 -3.408 -7.141 1 83.75 265 GLN A C 1
ATOM 2093 O O . GLN A 1 265 ? 23.469 -3.863 -8.281 1 83.75 265 GLN A O 1
ATOM 2098 N N . GLU A 1 266 ? 24.125 -4.008 -6.262 1 75.88 266 GLU A N 1
ATOM 2099 C CA . GLU A 1 266 ? 25.016 -5.117 -6.59 1 75.88 266 GLU A CA 1
ATOM 2100 C C . GLU A 1 266 ? 24.531 -6.422 -5.965 1 75.88 266 GLU A C 1
ATOM 2102 O O . GLU A 1 266 ? 25.234 -7.43 -5.98 1 75.88 266 GLU A O 1
ATOM 2107 N N . LYS A 1 267 ? 23.375 -6.344 -5.535 1 76.88 267 LYS A N 1
ATOM 2108 C CA . LYS A 1 267 ? 22.906 -7.523 -4.809 1 76.88 267 LYS A CA 1
ATOM 2109 C C . LYS A 1 267 ? 21.812 -8.258 -5.59 1 76.88 267 LYS A C 1
ATOM 2111 O O . LYS A 1 267 ? 21.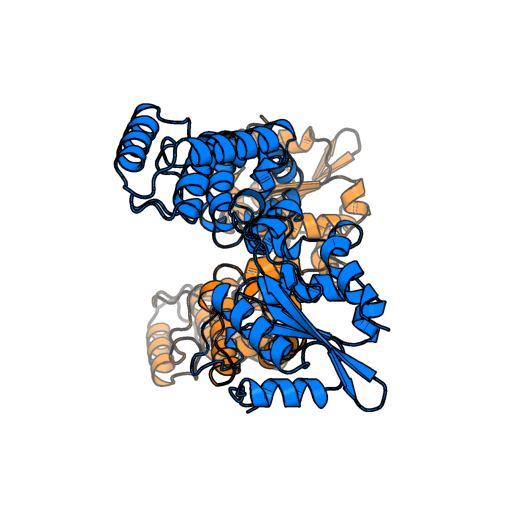938 -9.453 -5.844 1 76.88 267 LYS A O 1
ATOM 2116 N N . ARG A 1 268 ? 20.812 -7.57 -5.926 1 75.81 268 ARG A N 1
ATOM 2117 C CA . ARG A 1 268 ? 19.703 -8.188 -6.656 1 75.81 268 ARG A CA 1
ATOM 2118 C C . ARG A 1 268 ? 18.828 -7.129 -7.324 1 75.81 268 ARG A C 1
ATOM 2120 O O . ARG A 1 268 ? 18.797 -5.977 -6.891 1 75.81 268 ARG A O 1
ATOM 2127 N N . LYS A 1 269 ? 18.156 -7.66 -8.344 1 73.75 269 LYS A N 1
ATOM 2128 C CA . LYS A 1 269 ? 17.203 -6.781 -9.008 1 73.75 269 LYS A CA 1
ATOM 2129 C C . LYS A 1 269 ? 15.922 -6.641 -8.188 1 73.75 269 LYS A C 1
ATOM 2131 O O . LYS A 1 269 ? 15.375 -7.629 -7.703 1 73.75 269 LYS A O 1
ATOM 2136 N N . VAL A 1 270 ? 15.648 -5.422 -7.82 1 78 270 VAL A N 1
ATOM 2137 C CA . VAL A 1 270 ? 14.398 -5.121 -7.125 1 78 270 VAL A CA 1
ATOM 2138 C C . VAL A 1 270 ? 13.547 -4.184 -7.973 1 78 270 VAL A C 1
ATOM 2140 O O . VAL A 1 270 ? 14.07 -3.344 -8.703 1 78 270 VAL A O 1
ATOM 2143 N N . ALA A 1 271 ? 12.242 -4.449 -7.977 1 75.38 271 ALA A N 1
ATOM 2144 C CA . ALA A 1 271 ? 11.32 -3.582 -8.703 1 75.38 271 ALA A CA 1
ATOM 2145 C C . ALA A 1 271 ? 11.195 -2.223 -8.023 1 75.38 271 ALA A C 1
ATOM 2147 O O . ALA A 1 271 ? 10.25 -1.987 -7.262 1 75.38 271 ALA A O 1
ATOM 2148 N N . LEU A 1 272 ? 12.008 -1.316 -8.359 1 77.88 272 LEU A N 1
ATOM 2149 C CA . LEU A 1 272 ? 12.07 -0.021 -7.695 1 77.88 272 LEU A CA 1
ATOM 2150 C C . LEU A 1 272 ? 10.914 0.87 -8.125 1 77.88 272 LEU A C 1
ATOM 2152 O O . LEU A 1 272 ? 10.562 1.819 -7.418 1 77.88 272 LEU A O 1
ATOM 2156 N N . ASN A 1 273 ? 10.328 0.604 -9.258 1 74.19 273 ASN A N 1
ATOM 2157 C CA . ASN A 1 273 ? 9.211 1.403 -9.742 1 74.19 273 ASN A CA 1
ATOM 2158 C C . ASN A 1 273 ? 7.988 1.267 -8.836 1 74.19 273 ASN A C 1
ATOM 2160 O O . ASN A 1 273 ? 7.082 2.098 -8.875 1 74.19 273 ASN A O 1
ATOM 2164 N N . ALA A 1 274 ? 8.078 0.304 -8 1 72.56 274 ALA A N 1
ATOM 2165 C CA . ALA A 1 274 ? 6.949 0.021 -7.121 1 72.56 274 ALA A CA 1
ATOM 2166 C C . ALA A 1 274 ? 7.051 0.823 -5.824 1 72.56 274 ALA A C 1
ATOM 2168 O O . ALA A 1 274 ? 6.066 0.958 -5.094 1 72.56 274 ALA A O 1
ATOM 2169 N N . ILE A 1 275 ? 8.188 1.391 -5.578 1 82.44 275 ILE A N 1
ATOM 2170 C CA . ILE A 1 275 ? 8.414 1.959 -4.254 1 82.44 275 ILE A CA 1
ATOM 2171 C C . ILE A 1 275 ? 7.582 3.227 -4.086 1 82.44 275 ILE A C 1
ATOM 2173 O O . ILE A 1 275 ? 6.879 3.387 -3.086 1 82.44 275 ILE A O 1
ATOM 2177 N N . ARG A 1 276 ? 7.453 4.09 -5.039 1 81.44 276 ARG A N 1
ATOM 2178 C CA . ARG A 1 276 ? 6.859 5.41 -4.871 1 81.44 276 ARG A CA 1
ATOM 2179 C C . ARG A 1 276 ? 5.344 5.316 -4.727 1 81.44 276 ARG A C 1
ATOM 2181 O O . ARG A 1 276 ? 4.766 5.902 -3.811 1 81.44 276 ARG A O 1
ATOM 2188 N N . PRO A 1 277 ? 4.832 4.465 -5.477 1 77.38 277 PRO A N 1
ATOM 2189 C CA . PRO A 1 277 ? 3.369 4.48 -5.379 1 77.38 277 PRO A CA 1
ATOM 2190 C C . PRO A 1 277 ? 2.85 3.713 -4.164 1 77.38 277 PRO A C 1
ATOM 2192 O O . PRO A 1 277 ? 1.708 3.918 -3.744 1 77.38 277 PRO A O 1
ATOM 2195 N N . SER A 1 278 ? 3.781 2.955 -3.539 1 88.31 278 SER A N 1
ATOM 2196 C CA . SER A 1 278 ? 3.156 2.006 -2.625 1 88.31 278 SER A CA 1
ATOM 2197 C C . SER A 1 278 ? 3.777 2.086 -1.235 1 88.31 278 SER A C 1
ATOM 2199 O O . SER A 1 278 ? 3.184 1.628 -0.257 1 88.31 278 SER A O 1
ATOM 2201 N N . LEU A 1 279 ? 4.926 2.646 -1.125 1 92.94 279 LEU A N 1
ATOM 2202 C CA . LEU A 1 279 ? 5.664 2.557 0.129 1 92.94 279 LEU A CA 1
ATOM 2203 C C . LEU A 1 279 ? 4.914 3.26 1.255 1 92.94 279 LEU A C 1
ATOM 2205 O O . LEU A 1 279 ? 4.785 2.717 2.354 1 92.94 279 LEU A O 1
ATOM 2209 N N . VAL A 1 280 ? 4.422 4.434 0.972 1 93.06 280 VAL A N 1
ATOM 2210 C CA . VAL A 1 280 ? 3.74 5.207 2.008 1 93.06 280 VAL A CA 1
ATOM 2211 C C . VAL A 1 280 ? 2.51 4.445 2.494 1 93.06 280 VAL A C 1
ATOM 2213 O O . VAL A 1 280 ? 2.254 4.367 3.699 1 93.06 280 VAL A O 1
ATOM 2216 N N . ASN A 1 281 ? 1.818 3.871 1.594 1 92.75 281 ASN A N 1
ATOM 2217 C CA . ASN A 1 281 ? 0.634 3.104 1.966 1 92.75 281 ASN A CA 1
ATOM 2218 C C . ASN A 1 281 ? 1.002 1.861 2.771 1 92.75 281 ASN A C 1
ATOM 2220 O O . ASN A 1 281 ? 0.297 1.497 3.715 1 92.75 281 ASN A O 1
ATOM 2224 N N . SER A 1 282 ? 2.062 1.196 2.334 1 94.62 282 SER A N 1
ATOM 2225 C CA . SER A 1 282 ? 2.518 0.032 3.086 1 94.62 282 SER A CA 1
ATOM 2226 C C . SER A 1 282 ? 2.955 0.421 4.496 1 94.62 282 SER A C 1
ATOM 2228 O O . SER A 1 282 ? 2.672 -0.294 5.457 1 94.62 282 SER A O 1
ATOM 2230 N N . LEU A 1 283 ? 3.609 1.552 4.582 1 96.62 283 LEU A N 1
ATOM 2231 C CA . LEU A 1 283 ? 3.986 2.059 5.898 1 96.62 283 LEU A CA 1
ATOM 2232 C C . LEU A 1 283 ? 2.752 2.371 6.734 1 96.62 283 LEU A C 1
ATOM 2234 O O . LEU A 1 283 ? 2.676 1.989 7.906 1 96.62 283 LEU A O 1
ATOM 2238 N N . LEU A 1 284 ? 1.846 3.045 6.09 1 96.38 284 LEU A N 1
ATOM 2239 C CA . LEU A 1 284 ? 0.611 3.404 6.777 1 96.38 284 LEU A CA 1
ATOM 2240 C C . LEU A 1 284 ? -0.086 2.162 7.324 1 96.38 284 LEU A C 1
ATOM 2242 O O . LEU A 1 284 ? -0.492 2.135 8.492 1 96.38 284 LEU A O 1
ATOM 2246 N N . MET A 1 285 ? -0.159 1.104 6.539 1 96.19 285 MET A N 1
ATOM 2247 C CA . MET A 1 285 ? -0.836 -0.134 6.914 1 96.19 285 MET A CA 1
ATOM 2248 C C . MET A 1 285 ? -0.078 -0.854 8.023 1 96.19 285 MET A C 1
ATOM 2250 O O . MET A 1 285 ? -0.644 -1.697 8.727 1 96.19 285 MET A O 1
ATOM 2254 N N . SER A 1 286 ? 1.176 -0.498 8.188 1 97.12 286 SER A N 1
ATOM 2255 C CA . SER A 1 286 ? 1.999 -1.184 9.18 1 97.12 286 SER A CA 1
ATOM 2256 C C . SER A 1 286 ? 2.018 -0.425 10.5 1 97.12 286 SER A C 1
ATOM 2258 O O . SER A 1 286 ? 2.564 -0.911 11.492 1 97.12 286 SER A O 1
ATOM 2260 N N . VAL A 1 287 ? 1.436 0.769 10.57 1 97.62 287 VAL A N 1
ATOM 2261 C CA . VAL A 1 287 ? 1.471 1.592 11.773 1 97.62 287 VAL A CA 1
ATOM 2262 C C . VAL A 1 287 ? 0.64 0.936 12.875 1 97.62 287 VAL A C 1
ATOM 2264 O O . VAL A 1 287 ? -0.49 0.504 12.633 1 97.62 287 VAL A O 1
ATOM 2267 N N . ARG A 1 288 ? 1.202 0.802 14.023 1 97.06 288 ARG A N 1
ATOM 2268 C CA . ARG A 1 288 ? 0.458 0.41 15.219 1 97.06 288 ARG A CA 1
ATOM 2269 C C . ARG A 1 288 ? -0.012 1.634 16 1 97.06 288 ARG A C 1
ATOM 2271 O O . ARG A 1 288 ? 0.779 2.275 16.688 1 97.06 288 ARG A O 1
ATOM 2278 N N . PHE A 1 289 ? -1.267 1.901 15.836 1 97.44 289 PHE A N 1
ATOM 2279 C CA . PHE A 1 289 ? -1.84 3.076 16.484 1 97.44 289 PHE A CA 1
ATOM 2280 C C . PHE A 1 289 ? -2.121 2.803 17.953 1 97.44 289 PHE A C 1
ATOM 2282 O O . PHE A 1 289 ? -3.242 2.445 18.328 1 97.44 289 PHE A O 1
ATOM 2289 N N . GLU A 1 290 ? -1.124 2.961 18.719 1 95.81 290 GLU A N 1
ATOM 2290 C CA . GLU A 1 290 ? -1.24 2.703 20.156 1 95.81 290 GLU A CA 1
ATOM 2291 C C . GLU A 1 290 ? -0.419 3.701 20.969 1 95.81 290 GLU A C 1
ATOM 2293 O O . GLU A 1 290 ? 0.443 4.395 20.422 1 95.81 290 GLU A O 1
ATOM 2298 N N . ARG A 1 291 ? -0.853 3.74 22.203 1 92.19 291 ARG A N 1
ATOM 2299 C CA . ARG A 1 291 ? -0.074 4.555 23.141 1 92.19 291 ARG A CA 1
ATOM 2300 C C . ARG A 1 291 ? 1.368 4.062 23.219 1 92.19 291 ARG A C 1
ATOM 2302 O O . ARG A 1 291 ? 1.629 2.865 23.094 1 92.19 291 ARG A O 1
ATOM 2309 N N . PRO A 1 292 ? 2.363 5.117 23.281 1 93.69 292 PRO A N 1
ATOM 2310 C CA . PRO A 1 292 ? 2.158 6.473 23.797 1 93.69 292 PRO A CA 1
ATOM 2311 C C . PRO A 1 292 ? 2.111 7.523 22.688 1 93.69 292 PRO A C 1
ATOM 2313 O O . PRO A 1 292 ? 1.698 8.656 22.938 1 93.69 292 PRO A O 1
ATOM 2316 N N . TRP A 1 293 ? 2.381 7.09 21.469 1 94.19 293 TRP A N 1
ATOM 2317 C CA . TRP A 1 293 ? 2.648 8.164 20.516 1 94.19 293 TRP A CA 1
ATOM 2318 C C . TRP A 1 293 ? 1.354 8.844 20.078 1 94.19 293 TRP A C 1
ATOM 2320 O O . TRP A 1 293 ? 1.362 10 19.672 1 94.19 293 TRP A O 1
ATOM 2330 N N . VAL A 1 294 ? 0.249 8.133 20.219 1 96.88 294 VAL A N 1
ATOM 2331 C CA . VAL A 1 294 ? -1.016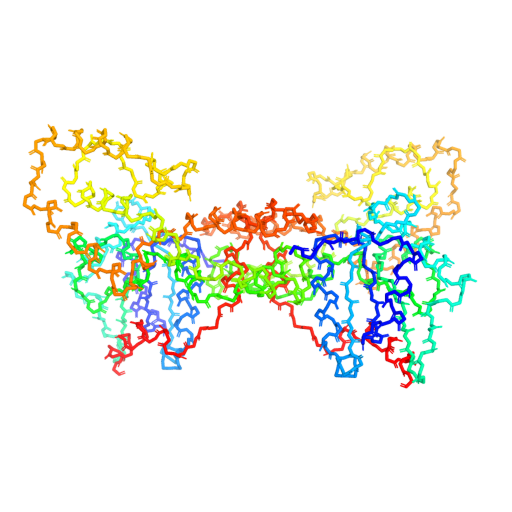 8.719 19.781 1 96.88 294 VAL A CA 1
ATOM 2332 C C . VAL A 1 294 ? -1.52 9.703 20.828 1 96.88 294 VAL A C 1
ATOM 2334 O O . VAL A 1 294 ? -2.441 10.477 20.578 1 96.88 294 VAL A O 1
ATOM 2337 N N . GLU A 1 295 ? -0.929 9.758 22.016 1 95.06 295 GLU A N 1
ATOM 2338 C CA . GLU A 1 295 ? -1.401 10.555 23.141 1 95.06 295 GLU A CA 1
ATOM 2339 C C . GLU A 1 295 ? -1.31 12.047 22.828 1 95.06 295 GLU A C 1
ATOM 2341 O O . GLU A 1 295 ? -2.07 12.852 23.375 1 95.06 295 GLU A O 1
ATOM 2346 N N . HIS A 1 296 ? -0.378 12.273 21.922 1 91.38 296 HIS A N 1
ATOM 2347 C CA . HIS A 1 296 ? -0.224 13.656 21.5 1 91.38 296 HIS A CA 1
ATOM 2348 C C . HIS A 1 296 ? -1.56 14.258 21.078 1 91.38 296 HIS A C 1
ATOM 2350 O O . HIS A 1 296 ? -1.813 15.445 21.297 1 91.38 296 HIS A O 1
ATOM 2356 N N . TRP A 1 297 ? -2.445 13.484 20.516 1 96.06 297 TRP A N 1
ATOM 2357 C CA . TRP A 1 297 ? -3.758 13.93 20.078 1 96.06 297 TRP A CA 1
ATOM 2358 C C . TRP A 1 297 ? -4.844 13.5 21.047 1 96.06 297 TRP A C 1
ATOM 2360 O O . TRP A 1 297 ? -5.668 14.32 21.469 1 96.06 297 TRP A O 1
ATOM 2370 N N . THR A 1 298 ? -4.812 12.273 21.562 1 96.88 298 THR A N 1
ATOM 2371 C CA . THR A 1 298 ? -5.945 11.672 22.25 1 96.88 298 THR A CA 1
ATOM 2372 C C . THR A 1 298 ? -6.137 12.297 23.625 1 96.88 298 THR A C 1
ATOM 2374 O O . THR A 1 298 ? -7.266 12.547 24.062 1 96.88 298 THR A O 1
ATOM 2377 N N . VAL A 1 299 ? -5.074 12.633 24.297 1 95.25 299 VAL A N 1
ATOM 2378 C CA . VAL A 1 299 ? -5.172 13.188 25.656 1 95.25 299 VAL A CA 1
ATOM 2379 C C . VAL A 1 299 ? -5.848 14.555 25.594 1 95.25 299 VAL A C 1
ATOM 2381 O O . VAL A 1 299 ? -6.633 14.898 26.484 1 95.25 299 VAL A O 1
ATOM 2384 N N . ARG A 1 300 ? -5.539 15.289 24.594 1 93.62 300 ARG A N 1
ATOM 2385 C CA . ARG A 1 300 ? -6.141 16.609 24.438 1 93.62 300 ARG A CA 1
ATOM 2386 C C . ARG A 1 300 ? -7.645 16.5 24.203 1 93.62 300 ARG A C 1
ATOM 2388 O O . ARG A 1 300 ? -8.422 17.281 24.781 1 93.62 300 ARG A O 1
ATOM 2395 N N . ILE A 1 301 ? -8.023 15.562 23.406 1 96.12 301 ILE A N 1
ATOM 2396 C CA . ILE A 1 301 ? -9.438 15.352 23.109 1 96.12 301 ILE A CA 1
ATOM 2397 C C . ILE A 1 301 ? -10.141 14.82 24.359 1 96.12 301 ILE A C 1
ATOM 2399 O O . ILE A 1 301 ? -11.211 15.312 24.734 1 96.12 301 ILE A O 1
ATOM 2403 N N . GLU A 1 302 ? -9.523 13.922 25.062 1 95.56 302 GLU A N 1
ATOM 2404 C CA . GLU A 1 302 ? -10.086 13.305 26.266 1 95.56 302 GLU A CA 1
ATOM 2405 C C . GLU A 1 302 ? -10.305 14.344 27.359 1 95.56 302 GLU A C 1
ATOM 2407 O O . GLU A 1 302 ? -11.273 14.258 28.109 1 95.56 302 GLU A O 1
ATOM 2412 N N . ARG A 1 303 ? -9.406 15.234 27.375 1 93.44 303 ARG A N 1
ATOM 2413 C CA . ARG A 1 303 ? -9.484 16.266 28.391 1 93.44 303 ARG A CA 1
ATOM 2414 C C . ARG A 1 303 ? -10.734 17.125 28.203 1 93.44 303 ARG A C 1
ATOM 2416 O O . ARG A 1 303 ? -11.297 17.625 29.172 1 93.44 303 ARG A O 1
ATOM 2423 N N . LEU A 1 304 ? -11.156 17.25 27 1 92.81 304 LEU A N 1
ATOM 2424 C CA . LEU A 1 304 ? -12.312 18.094 26.719 1 92.81 304 LEU A CA 1
ATOM 2425 C C . LEU A 1 304 ? -13.609 17.297 26.797 1 92.81 304 LEU A C 1
ATOM 2427 O O . LEU A 1 304 ? -14.695 17.891 26.891 1 92.81 304 LEU A O 1
ATOM 2431 N N . LEU A 1 305 ? -13.383 15.984 26.734 1 88.56 305 LEU A N 1
ATOM 2432 C CA . LEU A 1 305 ? -14.547 15.109 26.891 1 88.56 305 LEU A CA 1
ATOM 2433 C C . LEU A 1 305 ? -14.977 15.023 28.344 1 88.56 305 LEU A C 1
ATOM 2435 O O . LEU A 1 305 ? -14.148 14.805 29.234 1 88.56 305 LEU A O 1
ATOM 2439 N N . SER A 1 306 ? -15.938 15.672 28.844 1 74.88 306 SER A N 1
ATOM 2440 C CA . SER A 1 306 ? -16.469 15.625 30.203 1 74.88 306 SER A CA 1
ATOM 2441 C C . SER A 1 306 ? -17.078 14.258 30.5 1 74.88 306 SER A C 1
ATOM 2443 O O . SER A 1 306 ? -17.594 13.586 29.609 1 74.88 306 SER A O 1
ATOM 2445 N N . MET B 1 1 ? 27.266 -7.988 3.254 1 23.94 1 MET B N 1
ATOM 2446 C CA . MET B 1 1 ? 27.016 -7.871 1.82 1 23.94 1 MET B CA 1
ATOM 2447 C C . MET B 1 1 ? 26.609 -9.211 1.227 1 23.94 1 MET B C 1
ATOM 2449 O O . MET B 1 1 ? 27.453 -10.016 0.858 1 23.94 1 MET B O 1
ATOM 2453 N N . SER B 1 2 ? 25.594 -9.922 1.703 1 30.64 2 SER B N 1
ATOM 2454 C CA . SER B 1 2 ? 25.422 -11.258 1.139 1 30.64 2 SER B CA 1
ATOM 2455 C C . SER B 1 2 ? 25.141 -11.195 -0.356 1 30.64 2 SER B C 1
ATOM 2457 O O . SER B 1 2 ? 24.141 -10.594 -0.774 1 30.64 2 SER B O 1
ATOM 2459 N N . GLU B 1 3 ? 26.094 -11.102 -1.178 1 32.66 3 GLU B N 1
ATOM 2460 C CA . GLU B 1 3 ? 26.094 -11.219 -2.633 1 32.66 3 GLU B CA 1
ATOM 2461 C C . GLU B 1 3 ? 25.109 -12.281 -3.104 1 32.66 3 GLU B C 1
ATOM 2463 O O . GLU B 1 3 ? 25.125 -13.422 -2.635 1 32.66 3 GLU B O 1
ATOM 2468 N N . ILE B 1 4 ? 23.953 -11.859 -3.416 1 42.91 4 ILE B N 1
ATOM 2469 C CA . ILE B 1 4 ? 23.25 -12.898 -4.164 1 42.91 4 ILE B CA 1
ATOM 2470 C C . ILE B 1 4 ? 24.156 -13.438 -5.273 1 42.91 4 ILE B C 1
ATOM 2472 O O . ILE B 1 4 ? 24.438 -12.734 -6.25 1 42.91 4 ILE B O 1
ATOM 2476 N N . ILE B 1 5 ? 25.219 -14.039 -5.066 1 43.62 5 ILE B N 1
ATOM 2477 C CA . ILE B 1 5 ? 26.016 -14.773 -6.031 1 43.62 5 ILE B CA 1
ATOM 2478 C C . ILE B 1 5 ? 25.125 -15.641 -6.914 1 43.62 5 ILE B C 1
ATOM 2480 O O . ILE B 1 5 ? 24.391 -16.5 -6.41 1 43.62 5 ILE B O 1
ATOM 2484 N N . GLU B 1 6 ? 24.797 -15.078 -8.086 1 54.22 6 GLU B N 1
ATOM 2485 C CA . GLU B 1 6 ? 24.25 -15.977 -9.102 1 54.22 6 GLU B CA 1
ATOM 2486 C C . GLU B 1 6 ? 24.844 -17.375 -8.969 1 54.22 6 GLU B C 1
ATOM 2488 O O . GLU B 1 6 ? 26.062 -17.547 -9.031 1 54.22 6 GLU B O 1
ATOM 2493 N N . ARG B 1 7 ? 24.156 -18.172 -8.219 1 64.88 7 ARG B N 1
ATOM 2494 C CA . ARG B 1 7 ? 24.734 -19.5 -8.016 1 64.88 7 ARG B CA 1
ATOM 2495 C C . ARG B 1 7 ? 24.297 -20.453 -9.117 1 64.88 7 ARG B C 1
ATOM 2497 O O . ARG B 1 7 ? 23.172 -20.359 -9.617 1 64.88 7 ARG B O 1
ATOM 2504 N N . SER B 1 8 ? 25.156 -20.922 -9.805 1 77.94 8 SER B N 1
ATOM 2505 C CA . SER B 1 8 ? 24.844 -22.016 -10.727 1 77.94 8 SER B CA 1
ATOM 2506 C C . SER B 1 8 ? 23.906 -23.047 -10.078 1 77.94 8 SER B C 1
ATOM 2508 O O . SER B 1 8 ? 23.812 -23.109 -8.852 1 77.94 8 SER B O 1
ATOM 2510 N N . GLN B 1 9 ? 22.984 -23.656 -10.883 1 79.69 9 GLN B N 1
ATOM 2511 C CA . GLN B 1 9 ? 22.031 -24.656 -10.406 1 79.69 9 GLN B CA 1
ATOM 2512 C C . GLN B 1 9 ? 22.719 -25.703 -9.523 1 79.69 9 GLN B C 1
ATOM 2514 O O . GLN B 1 9 ? 22.188 -26.094 -8.484 1 79.69 9 GLN B O 1
ATOM 2519 N N . ALA B 1 10 ? 23.906 -26.047 -9.938 1 77.25 10 ALA B N 1
ATOM 2520 C CA . ALA B 1 10 ? 24.656 -27 -9.109 1 77.25 10 ALA B CA 1
ATOM 2521 C C . ALA B 1 10 ? 25.094 -26.344 -7.805 1 77.25 10 ALA B C 1
ATOM 2523 O O . ALA B 1 10 ? 25.047 -26.984 -6.746 1 77.25 10 ALA B O 1
ATOM 2524 N N . GLY B 1 11 ? 25.516 -25.141 -7.949 1 79.25 11 GLY B N 1
ATOM 2525 C CA . GLY B 1 11 ? 25.922 -24.391 -6.766 1 79.25 11 GLY B CA 1
ATOM 2526 C C . GLY B 1 11 ? 24.797 -24.188 -5.773 1 79.25 11 GLY B C 1
ATOM 2527 O O . GLY B 1 11 ? 25.016 -24.266 -4.559 1 79.25 11 GLY B O 1
ATOM 2528 N N . PHE B 1 12 ? 23.625 -24.047 -6.305 1 83.81 12 PHE B N 1
ATOM 2529 C CA . PHE B 1 12 ? 22.453 -23.844 -5.445 1 83.81 12 PHE B CA 1
ATOM 2530 C C . PHE B 1 12 ? 22.141 -25.109 -4.664 1 83.81 12 PHE B C 1
ATOM 2532 O O . PHE B 1 12 ? 21.844 -25.047 -3.469 1 83.81 12 PHE B O 1
ATOM 2539 N N . ALA B 1 13 ? 22.219 -26.234 -5.277 1 83.62 13 ALA B N 1
ATOM 2540 C CA . ALA B 1 13 ? 21.969 -27.5 -4.594 1 83.62 13 ALA B CA 1
ATOM 2541 C C . ALA B 1 13 ? 22.953 -27.703 -3.445 1 83.62 13 ALA B C 1
ATOM 2543 O O . ALA B 1 13 ? 22.578 -28.203 -2.379 1 83.62 13 ALA B O 1
ATOM 2544 N N . LYS B 1 14 ? 24.141 -27.328 -3.73 1 83.5 14 LYS B N 1
ATOM 2545 C CA . LYS B 1 14 ? 25.156 -27.438 -2.682 1 83.5 14 LYS B CA 1
ATOM 2546 C C . LYS B 1 14 ? 24.828 -26.5 -1.52 1 83.5 14 LYS B C 1
ATOM 2548 O O . LYS B 1 14 ? 25.031 -26.844 -0.357 1 83.5 14 LYS B O 1
ATOM 2553 N N . ARG B 1 15 ? 24.328 -25.344 -1.843 1 83.12 15 ARG B N 1
ATOM 2554 C CA . ARG B 1 15 ? 23.922 -24.406 -0.809 1 83.12 15 ARG B CA 1
ATOM 2555 C C . ARG B 1 15 ? 22.781 -24.969 0.031 1 83.12 15 ARG B C 1
ATOM 2557 O O . ARG B 1 15 ? 22.75 -24.781 1.249 1 83.12 15 ARG B O 1
ATOM 2564 N N . VAL B 1 16 ? 21.859 -25.531 -0.621 1 84.75 16 VAL B N 1
ATOM 2565 C CA . VAL B 1 16 ? 20.75 -26.188 0.069 1 84.75 16 VAL B CA 1
ATOM 2566 C C . VAL B 1 16 ? 21.281 -27.219 1.054 1 84.75 16 VAL B C 1
ATOM 2568 O O . VAL B 1 16 ? 20.906 -27.219 2.227 1 84.75 16 VAL B O 1
ATOM 2571 N N . MET B 1 17 ? 22.25 -27.969 0.628 1 84.31 17 MET B N 1
ATOM 2572 C CA . MET B 1 17 ? 22.828 -29.031 1.437 1 84.31 17 MET B CA 1
ATOM 2573 C C . MET B 1 17 ? 23.578 -28.469 2.645 1 84.31 17 MET B C 1
ATOM 2575 O O . MET B 1 17 ? 23.469 -29 3.75 1 84.31 17 MET B O 1
ATOM 2579 N N . MET B 1 18 ? 24.172 -27.359 2.381 1 82.75 18 MET B N 1
ATOM 2580 C CA . MET B 1 18 ? 25.047 -26.812 3.408 1 82.75 18 MET B CA 1
ATOM 2581 C C . MET B 1 18 ? 24.297 -25.828 4.305 1 82.75 18 MET B C 1
ATOM 2583 O O . MET B 1 18 ? 24.797 -25.438 5.359 1 82.75 18 MET B O 1
ATOM 2587 N N . GLY B 1 19 ? 23.141 -25.484 3.863 1 84.06 19 GLY B N 1
ATOM 2588 C CA . GLY B 1 19 ? 22.391 -24.484 4.617 1 84.06 19 GLY B CA 1
ATOM 2589 C C . GLY B 1 19 ? 21.766 -25.047 5.883 1 84.06 19 GLY B C 1
ATOM 2590 O O . GLY B 1 19 ? 21.547 -26.25 5.992 1 84.06 19 GLY B O 1
ATOM 2591 N N . GLY B 1 20 ? 21.531 -24.078 6.855 1 85.88 20 GLY B N 1
ATOM 2592 C CA . GLY B 1 20 ? 20.922 -24.469 8.117 1 85.88 20 GLY B CA 1
ATOM 2593 C C . GLY B 1 20 ? 19.406 -24.609 8.016 1 85.88 20 GLY B C 1
ATOM 2594 O O . GLY B 1 20 ? 18.781 -25.188 8.906 1 85.88 20 GLY B O 1
ATOM 2595 N N . ARG B 1 21 ? 18.859 -24.203 6.945 1 92.75 21 ARG B N 1
ATOM 2596 C CA . ARG B 1 21 ? 17.422 -24.297 6.754 1 92.75 21 ARG B CA 1
ATOM 2597 C C . ARG B 1 21 ? 17.031 -25.609 6.109 1 92.75 21 ARG B C 1
ATOM 2599 O O . ARG B 1 21 ? 17.734 -26.125 5.23 1 92.75 21 ARG B O 1
ATOM 2606 N N . ARG B 1 22 ? 15.945 -26.125 6.488 1 95.31 22 ARG B N 1
ATOM 2607 C CA . ARG B 1 22 ? 15.547 -27.438 5.984 1 95.31 22 ARG B CA 1
ATOM 2608 C C . ARG B 1 22 ? 14.594 -27.297 4.805 1 95.31 22 ARG B C 1
ATOM 2610 O O . ARG B 1 22 ? 14.414 -28.25 4.035 1 95.31 22 ARG B O 1
ATOM 2617 N N . ILE B 1 23 ? 13.938 -26.172 4.715 1 96.62 23 ILE B N 1
ATOM 2618 C CA . ILE B 1 23 ? 12.945 -25.969 3.668 1 96.62 23 ILE B CA 1
ATOM 2619 C C . ILE B 1 23 ? 13.391 -24.844 2.738 1 96.62 23 ILE B C 1
ATOM 2621 O O . ILE B 1 23 ? 13.625 -23.719 3.184 1 96.62 23 ILE B O 1
ATOM 2625 N N . TRP B 1 24 ? 13.469 -25.188 1.48 1 96.06 24 TRP B N 1
ATOM 2626 C CA . TRP B 1 24 ? 13.812 -24.219 0.448 1 96.06 24 TRP B CA 1
ATOM 2627 C C . TRP B 1 24 ? 12.703 -24.094 -0.588 1 96.06 24 TRP B C 1
ATOM 2629 O O . TRP B 1 24 ? 12.312 -25.094 -1.2 1 96.06 24 TRP B O 1
ATOM 2639 N N . LEU B 1 25 ? 12.211 -22.891 -0.739 1 96.44 25 LEU B N 1
ATOM 2640 C CA . LEU B 1 25 ? 11.109 -22.656 -1.664 1 96.44 25 LEU B CA 1
ATOM 2641 C C . LEU B 1 25 ? 11.523 -21.688 -2.766 1 96.44 25 LEU B C 1
ATOM 2643 O O . LEU B 1 25 ? 11.961 -20.562 -2.482 1 96.44 25 LEU B O 1
ATOM 2647 N N . ILE B 1 26 ? 11.43 -22.125 -3.963 1 94.94 26 ILE B N 1
ATOM 2648 C CA . ILE B 1 26 ? 11.68 -21.266 -5.121 1 94.94 26 ILE B CA 1
ATOM 2649 C C . ILE B 1 26 ? 10.352 -20.797 -5.707 1 94.94 26 ILE B C 1
ATOM 2651 O O . ILE B 1 26 ? 9.469 -21.609 -5.996 1 94.94 26 ILE B O 1
ATOM 2655 N N . VAL B 1 27 ? 10.234 -19.5 -5.855 1 95.25 27 VAL B N 1
ATOM 2656 C CA . VAL B 1 27 ? 8.984 -18.938 -6.332 1 95.25 27 VAL B CA 1
ATOM 2657 C C . VAL B 1 27 ? 9.172 -18.359 -7.73 1 95.25 27 VAL B C 1
ATOM 2659 O O . VAL B 1 27 ? 10.305 -18.062 -8.141 1 95.25 27 VAL B O 1
ATOM 2662 N N . GLU B 1 28 ? 8.094 -18.172 -8.43 1 88.88 28 GLU B N 1
ATOM 2663 C CA . GLU B 1 28 ? 8.094 -17.797 -9.844 1 88.88 28 GLU B CA 1
ATOM 2664 C C . GLU B 1 28 ? 8.438 -16.328 -10.031 1 88.88 28 GLU B C 1
ATOM 2666 O O . GLU B 1 28 ? 9.25 -1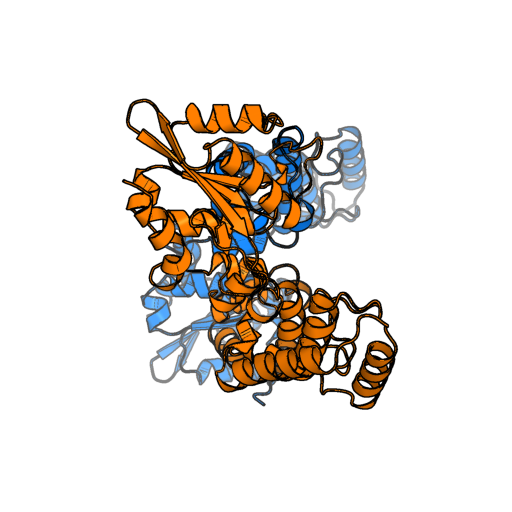5.984 -10.898 1 88.88 28 GLU B O 1
ATOM 2671 N N . GLY B 1 29 ? 7.855 -15.398 -9.172 1 78.88 29 GLY B N 1
ATOM 2672 C CA . GLY B 1 29 ? 7.91 -13.984 -9.5 1 78.88 29 GLY B CA 1
ATOM 2673 C C . GLY B 1 29 ? 8.664 -13.164 -8.469 1 78.88 29 GLY B C 1
ATOM 2674 O O . GLY B 1 29 ? 8.898 -13.625 -7.352 1 78.88 29 GLY B O 1
ATOM 2675 N N . ILE B 1 30 ? 9.164 -11.875 -8.883 1 72.06 30 ILE B N 1
ATOM 2676 C CA . ILE B 1 30 ? 9.906 -10.953 -8.039 1 72.06 30 ILE B CA 1
ATOM 2677 C C . ILE B 1 30 ? 8.938 -10.008 -7.324 1 72.06 30 ILE B C 1
ATOM 2679 O O . ILE B 1 30 ? 9.281 -9.414 -6.301 1 72.06 30 ILE B O 1
ATOM 2683 N N . GLY B 1 31 ? 7.777 -10.023 -7.582 1 79.81 31 GLY B N 1
ATOM 2684 C CA . GLY B 1 31 ? 6.812 -9.07 -7.047 1 79.81 31 GLY B CA 1
ATOM 2685 C C . GLY B 1 31 ? 6.273 -9.477 -5.688 1 79.81 31 GLY B C 1
ATOM 2686 O O . GLY B 1 31 ? 7.016 -9.508 -4.703 1 79.81 31 GLY B O 1
ATOM 2687 N N . HIS B 1 32 ? 5.199 -9.945 -5.582 1 90.06 32 HIS B N 1
ATOM 2688 C CA . HIS B 1 32 ? 4.484 -10.242 -4.344 1 90.06 32 HIS B CA 1
ATOM 2689 C C . HIS B 1 32 ? 4.793 -11.656 -3.857 1 90.06 32 HIS B C 1
ATOM 2691 O O . HIS B 1 32 ? 4.539 -11.984 -2.695 1 90.06 32 HIS B O 1
ATOM 2697 N N . ASP B 1 33 ? 5.445 -12.461 -4.645 1 94.25 33 ASP B N 1
ATOM 2698 C CA . ASP B 1 33 ? 5.52 -13.891 -4.391 1 94.25 33 ASP B CA 1
ATOM 2699 C C . ASP B 1 33 ? 6.371 -14.195 -3.16 1 94.25 33 ASP B C 1
ATOM 2701 O O . ASP B 1 33 ? 5.953 -14.945 -2.275 1 94.25 33 ASP B O 1
ATOM 2705 N N . VAL B 1 34 ? 7.555 -13.586 -3.152 1 94.19 34 VAL B N 1
ATOM 2706 C CA . VAL B 1 34 ? 8.477 -13.891 -2.064 1 94.19 34 VAL B CA 1
ATOM 2707 C C . VAL B 1 34 ? 7.844 -13.516 -0.727 1 94.19 34 VAL B C 1
ATOM 2709 O O . VAL B 1 34 ? 7.781 -14.336 0.188 1 94.19 34 VAL B O 1
ATOM 2712 N N . TYR B 1 35 ? 7.309 -12.344 -0.651 1 94.38 35 TYR B N 1
ATOM 2713 C CA . TYR B 1 35 ? 6.652 -11.891 0.57 1 94.38 35 TYR B CA 1
ATOM 2714 C C . TYR B 1 35 ? 5.48 -12.797 0.926 1 94.38 35 TYR B C 1
ATOM 2716 O O . TYR B 1 35 ? 5.348 -13.234 2.072 1 94.38 35 TYR B O 1
ATOM 2724 N N . PHE B 1 36 ? 4.668 -13.094 -0.026 1 96.94 36 PHE B N 1
ATOM 2725 C CA . PHE B 1 36 ? 3.447 -13.867 0.169 1 96.94 36 PHE B CA 1
ATOM 2726 C C . PHE B 1 36 ? 3.768 -15.25 0.723 1 96.94 36 PHE B C 1
ATOM 2728 O O . PHE B 1 36 ? 3.234 -15.648 1.761 1 96.94 36 PHE B O 1
ATOM 2735 N N . TYR B 1 37 ? 4.688 -15.906 0.121 1 97.5 37 TYR B N 1
ATOM 2736 C CA . TYR B 1 37 ? 4.945 -17.297 0.499 1 97.5 37 TYR B CA 1
ATOM 2737 C C . TYR B 1 37 ? 5.754 -17.359 1.789 1 97.5 37 TYR B C 1
ATOM 2739 O O . TYR B 1 37 ? 5.598 -18.297 2.574 1 97.5 37 TYR B O 1
ATOM 2747 N N . GLU B 1 38 ? 6.598 -16.406 2 1 97.31 38 GLU B N 1
ATOM 2748 C CA . GLU B 1 38 ? 7.301 -16.406 3.279 1 97.31 38 GLU B CA 1
ATOM 2749 C C . GLU B 1 38 ? 6.324 -16.266 4.445 1 97.31 38 GLU B C 1
ATOM 2751 O O . GLU B 1 38 ? 6.465 -16.953 5.461 1 97.31 38 GLU B O 1
ATOM 2756 N N . ARG B 1 39 ? 5.348 -15.422 4.27 1 97.25 39 ARG B N 1
ATOM 2757 C CA . ARG B 1 39 ? 4.332 -15.273 5.305 1 97.25 39 ARG B CA 1
ATOM 2758 C C . ARG B 1 39 ? 3.486 -16.547 5.426 1 97.25 39 ARG B C 1
ATOM 2760 O O . ARG B 1 39 ? 3.057 -16.906 6.523 1 97.25 39 ARG B O 1
ATOM 2767 N N . VAL B 1 40 ? 3.232 -17.172 4.32 1 97.88 40 VAL B N 1
ATOM 2768 C CA . VAL B 1 40 ? 2.514 -18.438 4.34 1 97.88 40 VAL B CA 1
ATOM 2769 C C . VAL B 1 40 ? 3.291 -19.469 5.164 1 97.88 40 VAL B C 1
ATOM 2771 O O . VAL B 1 40 ? 2.723 -20.141 6.023 1 97.88 40 VAL B O 1
ATOM 2774 N N . LEU B 1 41 ? 4.594 -19.531 4.922 1 98 41 LEU B N 1
ATOM 2775 C CA . LEU B 1 41 ? 5.434 -20.5 5.629 1 98 41 LEU B CA 1
ATOM 2776 C C . LEU B 1 41 ? 5.531 -20.141 7.109 1 98 41 LEU B C 1
ATOM 2778 O O . LEU B 1 41 ? 5.539 -21.031 7.961 1 98 41 LEU B O 1
ATOM 2782 N N . ASP B 1 42 ? 5.508 -18.906 7.434 1 97.44 42 ASP B N 1
ATOM 2783 C CA . ASP B 1 42 ? 5.598 -18.438 8.812 1 97.44 42 ASP B CA 1
ATOM 2784 C C . ASP B 1 42 ? 4.355 -18.828 9.609 1 97.44 42 ASP B C 1
ATOM 2786 O O . ASP B 1 42 ? 4.363 -18.781 10.844 1 97.44 42 ASP B O 1
ATOM 2790 N N . ALA B 1 43 ? 3.332 -19.188 8.914 1 97.38 43 ALA B N 1
ATOM 2791 C CA . ALA B 1 43 ? 2.062 -19.484 9.57 1 97.38 43 ALA B CA 1
ATOM 2792 C C . ALA B 1 43 ? 2.1 -20.859 10.219 1 97.38 43 ALA B C 1
ATOM 2794 O O . ALA B 1 43 ? 1.196 -21.219 10.977 1 97.38 43 ALA B O 1
ATOM 2795 N N . SER B 1 44 ? 3.115 -21.641 9.961 1 97.44 44 SER B N 1
ATOM 2796 C CA . SER B 1 44 ? 3.27 -22.969 10.531 1 97.44 44 SER B CA 1
ATOM 2797 C C . SER B 1 44 ? 4.438 -23.031 11.508 1 97.44 44 SER B C 1
ATOM 2799 O O . SER B 1 44 ? 5.598 -22.891 11.109 1 97.44 44 SER B O 1
ATOM 2801 N N . ASP B 1 45 ? 4.141 -23.328 12.727 1 96.5 45 ASP B N 1
ATOM 2802 C CA . ASP B 1 45 ? 5.18 -23.438 13.742 1 96.5 45 ASP B CA 1
ATOM 2803 C C . ASP B 1 45 ? 6.203 -24.5 13.375 1 96.5 45 ASP B C 1
ATOM 2805 O O . ASP B 1 45 ? 7.398 -24.344 13.617 1 96.5 45 ASP B O 1
ATOM 2809 N N . ARG B 1 46 ? 5.715 -25.5 12.844 1 96 46 ARG B N 1
ATOM 2810 C CA . ARG B 1 46 ? 6.59 -26.594 12.469 1 96 46 ARG B CA 1
ATOM 2811 C C . ARG B 1 46 ? 7.562 -26.172 11.375 1 96 46 ARG B C 1
ATOM 2813 O O . ARG B 1 46 ? 8.75 -26.5 11.43 1 96 46 ARG B O 1
ATOM 2820 N N . ILE B 1 47 ? 7.066 -25.453 10.391 1 97.25 47 ILE B N 1
ATOM 2821 C CA . ILE B 1 47 ? 7.898 -24.984 9.289 1 97.25 47 ILE B CA 1
ATOM 2822 C C . ILE B 1 47 ? 8.898 -23.953 9.797 1 97.25 47 ILE B C 1
ATOM 2824 O O . ILE B 1 47 ? 10.07 -23.984 9.43 1 97.25 47 ILE B O 1
ATOM 2828 N N . VAL B 1 48 ? 8.461 -23.094 10.656 1 96.88 48 VAL B N 1
ATOM 2829 C CA . VAL B 1 48 ? 9.336 -22.078 11.242 1 96.88 48 VAL B CA 1
ATOM 2830 C C . VAL B 1 48 ? 10.461 -22.75 12.031 1 96.88 48 VAL B C 1
ATOM 2832 O O . VAL B 1 48 ? 11.625 -22.375 11.906 1 96.88 48 VAL B O 1
ATOM 2835 N N . ALA B 1 49 ? 10.125 -23.766 12.773 1 95.94 49 ALA B N 1
ATOM 2836 C CA . ALA B 1 49 ? 11.109 -24.484 13.57 1 95.94 49 ALA B CA 1
ATOM 2837 C C . ALA B 1 49 ? 12.141 -25.172 12.688 1 95.94 49 ALA B C 1
ATOM 2839 O O . ALA B 1 49 ? 13.32 -25.25 13.039 1 95.94 49 ALA B O 1
ATOM 2840 N N . ALA B 1 50 ? 11.773 -25.641 11.594 1 95.44 50 ALA B N 1
ATOM 2841 C CA . ALA B 1 50 ? 12.664 -26.328 10.656 1 95.44 50 ALA B CA 1
ATOM 2842 C C . ALA B 1 50 ? 13.57 -25.328 9.938 1 95.44 50 ALA B C 1
ATOM 2844 O O . ALA B 1 50 ? 14.672 -25.672 9.508 1 95.44 50 ALA B O 1
ATOM 2845 N N . GLY B 1 51 ? 13.055 -24.094 9.906 1 96 51 GLY B N 1
ATOM 2846 C CA . GLY B 1 51 ? 13.758 -23.078 9.141 1 96 51 GLY B CA 1
ATOM 2847 C C . GLY B 1 51 ? 13.453 -23.125 7.656 1 96 51 GLY B C 1
ATOM 2848 O O . GLY B 1 51 ? 13.406 -24.203 7.07 1 96 51 GLY B O 1
ATOM 2849 N N . HIS B 1 52 ? 13.219 -21.984 7.066 1 96.5 52 HIS B N 1
ATOM 2850 C CA . HIS B 1 52 ? 12.906 -21.938 5.641 1 96.5 52 HIS B CA 1
ATOM 2851 C C . HIS B 1 52 ? 13.625 -20.781 4.949 1 96.5 52 HIS B C 1
ATOM 2853 O O . HIS B 1 52 ? 14.055 -19.828 5.605 1 96.5 52 HIS B O 1
ATOM 2859 N N . ASP B 1 53 ? 13.812 -20.984 3.67 1 95 53 ASP B N 1
ATOM 2860 C CA . ASP B 1 53 ? 14.398 -20 2.766 1 95 53 ASP B CA 1
ATOM 2861 C C . ASP B 1 53 ? 13.578 -19.891 1.479 1 95 53 ASP B C 1
ATOM 2863 O O . ASP B 1 53 ? 13.328 -20.891 0.808 1 95 53 ASP B O 1
ATOM 2867 N N . VAL B 1 54 ? 13.109 -18.656 1.195 1 94.94 54 VAL B N 1
ATOM 2868 C CA . VAL B 1 54 ? 12.336 -18.406 -0.017 1 94.94 54 VAL B CA 1
ATOM 2869 C C . VAL B 1 54 ? 13.18 -17.609 -1.009 1 94.94 54 VAL B C 1
ATOM 2871 O O . VAL B 1 54 ? 13.805 -16.609 -0.641 1 94.94 54 VAL B O 1
ATOM 2874 N N . ARG B 1 55 ? 13.102 -18.062 -2.271 1 90 55 ARG B N 1
ATOM 2875 C CA . ARG B 1 55 ? 13.906 -17.406 -3.301 1 90 55 ARG B CA 1
ATOM 2876 C C . ARG B 1 55 ? 13.102 -17.234 -4.59 1 90 55 ARG B C 1
ATOM 2878 O O . ARG B 1 55 ? 12.328 -18.125 -4.961 1 90 55 ARG B O 1
ATOM 2885 N N . ASP B 1 56 ? 13.406 -16.141 -5.191 1 88.44 56 ASP B N 1
ATOM 2886 C CA . ASP B 1 56 ? 12.867 -15.984 -6.539 1 88.44 56 ASP B CA 1
ATOM 2887 C C . ASP B 1 56 ? 13.711 -16.75 -7.559 1 88.44 56 ASP B C 1
ATOM 2889 O O . ASP B 1 56 ? 14.93 -16.812 -7.441 1 88.44 56 ASP B O 1
ATOM 2893 N N . ALA B 1 57 ? 13.047 -17.219 -8.539 1 86.38 57 ALA B N 1
ATOM 2894 C CA . ALA B 1 57 ? 13.703 -18.031 -9.555 1 86.38 57 ALA B CA 1
ATOM 2895 C C . ALA B 1 57 ? 14.836 -17.25 -10.227 1 86.38 57 ALA B C 1
ATOM 2897 O O . ALA B 1 57 ? 15.852 -17.828 -10.617 1 86.38 57 ALA B O 1
ATOM 2898 N N . SER B 1 58 ? 14.656 -16 -10.281 1 80.44 58 SER B N 1
ATOM 2899 C CA . SER B 1 58 ? 15.633 -15.172 -10.984 1 80.44 58 SER B CA 1
ATOM 2900 C C . SER B 1 58 ? 16.922 -15.047 -10.195 1 80.44 58 SER B C 1
ATOM 2902 O O . SER B 1 58 ? 17.953 -14.625 -10.734 1 80.44 58 SER B O 1
ATOM 2904 N N . SER B 1 59 ? 16.922 -15.453 -8.992 1 80.38 59 SER B N 1
ATOM 2905 C CA . SER B 1 59 ? 18.094 -15.375 -8.141 1 80.38 59 SER B CA 1
ATOM 2906 C C . SER B 1 59 ? 19.031 -16.562 -8.375 1 80.38 59 SER B C 1
ATOM 2908 O O . SER B 1 59 ? 20.156 -16.578 -7.879 1 80.38 59 SER B O 1
ATOM 2910 N N . ILE B 1 60 ? 18.547 -17.516 -9.18 1 81.31 60 ILE B N 1
ATOM 2911 C CA . ILE B 1 60 ? 19.312 -18.734 -9.469 1 81.31 60 ILE B CA 1
ATOM 2912 C C . ILE B 1 60 ? 19.609 -18.812 -10.961 1 81.31 60 ILE B C 1
ATOM 2914 O O . ILE B 1 60 ? 18.703 -18.781 -11.789 1 81.31 60 ILE B O 1
ATOM 2918 N N . LYS B 1 61 ? 20.875 -18.844 -11.25 1 79.94 61 LYS B N 1
ATOM 2919 C CA . LYS B 1 61 ? 21.25 -19.047 -12.648 1 79.94 61 LYS B CA 1
ATOM 2920 C C . LYS B 1 61 ? 21 -20.484 -13.078 1 79.94 61 LYS B C 1
ATOM 2922 O O . LYS B 1 61 ? 21.578 -21.422 -12.516 1 79.94 61 LYS B O 1
ATOM 2927 N N . PHE B 1 62 ? 20.078 -20.609 -13.969 1 82.88 62 PHE B N 1
ATOM 2928 C CA . PHE B 1 62 ? 19.703 -21.922 -14.477 1 82.88 62 PHE B CA 1
ATOM 2929 C C . PHE B 1 62 ? 19.766 -21.953 -16 1 82.88 62 PHE B C 1
ATOM 2931 O O . PHE B 1 62 ? 19.156 -21.109 -16.672 1 82.88 62 PHE B O 1
ATOM 2938 N N . GLU B 1 63 ? 20.531 -22.859 -16.484 1 81.06 63 GLU B N 1
ATOM 2939 C CA . GLU B 1 63 ? 20.75 -23.016 -17.922 1 81.06 63 GLU B CA 1
ATOM 2940 C C . GLU B 1 63 ? 21.156 -21.688 -18.547 1 81.06 63 GLU B C 1
ATOM 2942 O O . GLU B 1 63 ? 20.578 -21.281 -19.562 1 81.06 63 GLU B O 1
ATOM 2947 N N . GLY B 1 64 ? 22 -20.953 -17.859 1 73.88 64 GLY B N 1
ATOM 2948 C CA . GLY B 1 64 ? 22.625 -19.734 -18.375 1 73.88 64 GLY B CA 1
ATOM 2949 C C . GLY B 1 64 ? 21.734 -18.516 -18.266 1 73.88 64 GLY B C 1
ATOM 2950 O O . GLY B 1 64 ? 22.109 -17.422 -18.688 1 73.88 64 GLY B O 1
ATOM 2951 N N . SER B 1 65 ? 20.516 -18.734 -17.734 1 77.94 65 SER B N 1
ATOM 2952 C CA . SER B 1 65 ? 19.594 -17.609 -17.688 1 77.94 65 SER B CA 1
ATOM 2953 C C . SER B 1 65 ? 19.062 -17.391 -16.266 1 77.94 65 SER B C 1
ATOM 2955 O O . SER B 1 65 ? 19.016 -18.328 -15.469 1 77.94 65 SER B O 1
ATOM 2957 N N . THR B 1 66 ? 18.781 -16.156 -15.93 1 75 66 THR B N 1
ATOM 2958 C CA . THR B 1 66 ? 18.203 -15.797 -14.641 1 75 66 THR B CA 1
ATOM 2959 C C . THR B 1 66 ? 16.766 -15.305 -14.82 1 75 66 THR B C 1
ATOM 2961 O O . THR B 1 66 ? 16.234 -14.602 -13.953 1 75 66 THR B O 1
ATOM 2964 N N . ALA B 1 67 ? 16.219 -15.797 -15.867 1 71.19 67 ALA B N 1
ATOM 2965 C CA . ALA B 1 67 ? 14.844 -15.414 -16.125 1 71.19 67 ALA B CA 1
ATOM 2966 C C . ALA B 1 67 ? 13.883 -16.156 -15.195 1 71.19 67 ALA B C 1
ATOM 2968 O O . ALA B 1 67 ? 14.258 -17.156 -14.578 1 71.19 67 ALA B O 1
ATOM 2969 N N . GLY B 1 68 ? 12.781 -15.539 -14.891 1 75.25 68 GLY B N 1
ATOM 2970 C CA . GLY B 1 68 ? 11.719 -16.203 -14.148 1 75.25 68 GLY B CA 1
ATOM 2971 C C . GLY B 1 68 ? 10.688 -16.859 -15.047 1 75.25 68 GLY B C 1
ATOM 2972 O O . GLY B 1 68 ? 10.953 -17.109 -16.219 1 75.25 68 GLY B O 1
ATOM 2973 N N . GLY B 1 69 ? 9.648 -17.391 -14.391 1 85.44 69 GLY B N 1
ATOM 2974 C CA . GLY B 1 69 ? 8.539 -17.953 -15.148 1 85.44 69 GLY B CA 1
ATOM 2975 C C . GLY B 1 69 ? 8.242 -19.391 -14.781 1 85.44 69 GLY B C 1
ATOM 2976 O O . GLY B 1 69 ? 9.125 -20.109 -14.328 1 85.44 69 GLY B O 1
ATOM 2977 N N . LYS B 1 70 ? 7.172 -19.797 -15.219 1 89.31 70 LYS B N 1
ATOM 2978 C CA . LYS B 1 70 ? 6.648 -21.109 -14.852 1 89.31 70 LYS B CA 1
ATOM 2979 C C . LYS B 1 70 ? 7.441 -22.234 -15.516 1 89.31 70 LYS B C 1
ATOM 2981 O O . LYS B 1 70 ? 7.832 -23.203 -14.859 1 89.31 70 LYS B O 1
ATOM 2986 N N . GLN B 1 71 ? 7.684 -22.109 -16.766 1 88.06 71 GLN B N 1
ATOM 2987 C CA . GLN B 1 71 ? 8.406 -23.141 -17.5 1 88.06 71 GLN B CA 1
ATOM 2988 C C . GLN B 1 71 ? 9.805 -23.344 -16.922 1 88.06 71 GLN B C 1
ATOM 2990 O O . GLN B 1 71 ? 10.289 -24.469 -16.828 1 88.06 71 GLN B O 1
ATOM 2995 N N . ARG B 1 72 ? 10.367 -22.328 -16.578 1 90 72 ARG B N 1
ATOM 2996 C CA . ARG B 1 72 ? 11.703 -22.406 -15.992 1 90 72 ARG B CA 1
ATOM 2997 C C . ARG B 1 72 ? 11.664 -23.125 -14.648 1 90 72 ARG B C 1
ATOM 2999 O O . ARG B 1 72 ? 12.516 -23.984 -14.375 1 90 72 ARG B O 1
ATOM 3006 N N . LEU B 1 73 ? 10.727 -22.828 -13.828 1 93.38 73 LEU B N 1
ATOM 3007 C CA . LEU B 1 73 ? 10.609 -23.469 -12.523 1 93.38 73 LEU B CA 1
ATOM 3008 C C . LEU B 1 73 ? 10.352 -24.953 -12.672 1 93.38 73 LEU B C 1
ATOM 3010 O O . LEU B 1 73 ? 10.906 -25.766 -11.93 1 93.38 73 LEU B O 1
ATOM 3014 N N . LEU B 1 74 ? 9.578 -25.266 -13.609 1 94 74 LEU B N 1
ATOM 3015 C CA . LEU B 1 74 ? 9.297 -26.688 -13.867 1 94 74 LEU B CA 1
ATOM 3016 C C . LEU B 1 74 ? 10.555 -27.406 -14.344 1 94 74 LEU B C 1
ATOM 3018 O O . LEU B 1 74 ? 10.812 -28.547 -13.938 1 94 74 LEU B O 1
ATOM 3022 N N . ALA B 1 75 ? 11.312 -26.719 -15.18 1 93.25 75 ALA B N 1
ATOM 3023 C CA . ALA B 1 75 ? 12.578 -27.297 -15.633 1 93.25 75 ALA B CA 1
ATOM 3024 C C . ALA B 1 75 ? 13.539 -27.484 -14.469 1 93.25 75 ALA B C 1
ATOM 3026 O O . ALA B 1 75 ? 14.25 -28.5 -14.398 1 93.25 75 ALA B O 1
ATOM 3027 N N . MET B 1 76 ? 13.586 -26.531 -13.602 1 93.44 76 MET B N 1
ATOM 3028 C CA . MET B 1 76 ? 14.406 -26.656 -12.398 1 93.44 76 MET B CA 1
ATOM 3029 C C . MET B 1 76 ? 13.953 -27.844 -11.547 1 93.44 76 MET B C 1
ATOM 3031 O O . MET B 1 76 ? 14.773 -28.625 -11.086 1 93.44 76 MET B O 1
ATOM 3035 N N . HIS B 1 77 ? 12.664 -27.938 -11.352 1 95.44 77 HIS B N 1
ATOM 3036 C CA . HIS B 1 77 ? 12.102 -29.062 -10.609 1 95.44 77 HIS B CA 1
ATOM 3037 C C . HIS B 1 77 ? 12.555 -30.391 -11.211 1 95.44 77 HIS B C 1
ATOM 3039 O O . HIS B 1 77 ? 13.023 -31.266 -10.492 1 95.44 77 HIS B O 1
ATOM 3045 N N . ASP B 1 78 ? 12.445 -30.516 -12.523 1 95.62 78 ASP B N 1
ATOM 3046 C CA . ASP B 1 78 ? 12.805 -31.75 -13.211 1 95.62 78 ASP B CA 1
ATOM 3047 C C . ASP B 1 78 ? 14.297 -32.062 -13.062 1 95.62 78 ASP B C 1
ATOM 3049 O O . ASP B 1 78 ? 14.695 -33.188 -12.883 1 95.62 78 ASP B O 1
ATOM 3053 N N . PHE B 1 79 ? 15.062 -31.031 -13.172 1 94 79 PHE B N 1
ATOM 3054 C CA . PHE B 1 79 ? 16.516 -31.156 -13.023 1 94 79 PHE B CA 1
ATOM 3055 C C . PHE B 1 79 ? 16.875 -31.734 -11.664 1 94 79 PHE B C 1
ATOM 3057 O O . PHE B 1 79 ? 17.609 -32.719 -11.57 1 94 79 PHE B O 1
ATOM 3064 N N . TYR B 1 80 ? 16.344 -31.188 -10.602 1 94.56 80 TYR B N 1
ATOM 3065 C CA . TYR B 1 80 ? 16.672 -31.609 -9.242 1 94.56 80 TYR B CA 1
ATOM 3066 C C . TYR B 1 80 ? 16.031 -32.969 -8.93 1 94.56 80 TYR B C 1
ATOM 3068 O O . TYR B 1 80 ? 16.578 -33.75 -8.156 1 94.56 80 TYR B O 1
ATOM 3076 N N . LYS B 1 81 ? 14.875 -33.188 -9.547 1 95.5 81 LYS B N 1
ATOM 3077 C CA . LYS B 1 81 ? 14.227 -34.5 -9.383 1 95.5 81 LYS B CA 1
ATOM 3078 C C . LYS B 1 81 ? 15.086 -35.594 -9.961 1 95.5 81 LYS B C 1
ATOM 3080 O O . LYS B 1 81 ? 15.312 -36.625 -9.297 1 95.5 81 LYS B O 1
ATOM 3085 N N . LYS B 1 82 ? 15.547 -35.406 -11.133 1 94.88 82 LYS B N 1
ATOM 3086 C CA . LYS B 1 82 ? 16.375 -36.406 -11.805 1 94.88 82 LYS B CA 1
ATOM 3087 C C . LYS B 1 82 ? 17.641 -36.719 -11 1 94.88 82 LYS B C 1
ATOM 3089 O O . LYS B 1 82 ? 18.125 -37.844 -11 1 94.88 82 LYS B O 1
ATOM 3094 N N . ARG B 1 83 ? 18.109 -35.812 -10.281 1 93.38 83 ARG B N 1
ATOM 3095 C CA . ARG B 1 83 ? 19.359 -35.938 -9.523 1 93.38 83 ARG B CA 1
ATOM 3096 C C . ARG B 1 83 ? 19.078 -36.375 -8.094 1 93.38 83 ARG B C 1
ATOM 3098 O O . ARG B 1 83 ? 20.016 -36.531 -7.297 1 93.38 83 ARG B O 1
ATOM 3105 N N . GLY B 1 84 ? 17.812 -36.531 -7.746 1 92.62 84 GLY B N 1
ATOM 3106 C CA . GLY B 1 84 ? 17.438 -36.938 -6.398 1 92.62 84 GLY B CA 1
ATOM 3107 C C . GLY B 1 84 ? 17.719 -35.875 -5.359 1 92.62 84 GLY B C 1
ATOM 3108 O O . GLY B 1 84 ? 18.062 -36.188 -4.215 1 92.62 84 GLY B O 1
ATOM 3109 N N . GLU B 1 85 ? 17.625 -34.594 -5.793 1 93.44 85 GLU B N 1
ATOM 3110 C CA . GLU B 1 85 ? 18.047 -33.5 -4.93 1 93.44 85 GLU B CA 1
ATOM 3111 C C . GLU B 1 85 ? 16.859 -32.719 -4.383 1 93.44 85 GLU B C 1
ATOM 3113 O O . GLU B 1 85 ? 17.016 -31.734 -3.676 1 93.44 85 GLU B O 1
ATOM 3118 N N . LEU B 1 86 ? 15.641 -33.125 -4.691 1 95.44 86 LEU B N 1
ATOM 3119 C CA . LEU B 1 86 ? 14.453 -32.5 -4.125 1 95.44 86 LEU B CA 1
ATOM 3120 C C . LEU B 1 86 ? 14.352 -32.781 -2.629 1 95.44 86 LEU B C 1
ATOM 3122 O O . LEU B 1 86 ? 13.805 -31.984 -1.875 1 95.44 86 LEU B O 1
ATOM 3126 N N . ARG B 1 87 ? 14.766 -33.906 -2.285 1 93.5 87 ARG B N 1
ATOM 3127 C CA . ARG B 1 87 ? 14.898 -34.344 -0.899 1 93.5 87 ARG B CA 1
ATOM 3128 C C . ARG B 1 87 ? 16.297 -34.906 -0.63 1 93.5 87 ARG B C 1
ATOM 3130 O O . ARG B 1 87 ? 16.688 -35.906 -1.216 1 93.5 87 ARG B O 1
ATOM 3137 N N . GLN B 1 88 ? 16.969 -34.156 0.241 1 90.19 88 GLN B N 1
ATOM 3138 C CA . GLN B 1 88 ? 18.328 -34.562 0.587 1 90.19 88 GLN B CA 1
ATOM 3139 C C . GLN B 1 88 ? 18.469 -34.781 2.09 1 90.19 88 GLN B C 1
ATOM 3141 O O . GLN B 1 88 ? 17.859 -34.062 2.889 1 90.19 88 GLN B O 1
ATOM 3146 N N . ILE B 1 89 ? 19.234 -35.781 2.379 1 88.62 89 ILE B N 1
ATOM 3147 C CA . ILE B 1 89 ? 19.516 -36.031 3.785 1 88.62 89 ILE B CA 1
ATOM 3148 C C . ILE B 1 89 ? 20.969 -35.688 4.098 1 88.62 89 ILE B C 1
ATOM 3150 O O . ILE B 1 89 ? 21.891 -36.25 3.492 1 88.62 89 ILE B O 1
ATOM 3154 N N . VAL B 1 90 ? 21.141 -34.75 4.91 1 86.94 90 VAL B N 1
ATOM 3155 C CA . VAL B 1 90 ? 22.453 -34.312 5.344 1 86.94 90 VAL B CA 1
ATOM 3156 C C . VAL B 1 90 ? 22.547 -34.375 6.867 1 86.94 90 VAL B C 1
ATOM 3158 O O . VAL B 1 90 ? 21.797 -33.719 7.57 1 86.94 90 VAL B O 1
ATOM 3161 N N . ASP B 1 91 ? 23.562 -35.188 7.309 1 87.56 91 ASP B N 1
ATOM 3162 C CA . ASP B 1 91 ? 23.797 -35.344 8.742 1 87.56 91 ASP B CA 1
ATOM 3163 C C . ASP B 1 91 ? 22.5 -35.688 9.477 1 87.56 91 ASP B C 1
ATOM 3165 O O . ASP B 1 91 ? 22.188 -35.094 10.516 1 87.56 91 ASP B O 1
ATOM 3169 N N . GLY B 1 92 ? 21.609 -36.406 8.875 1 84.69 92 GLY B N 1
ATOM 3170 C CA . GLY B 1 92 ? 20.375 -36.906 9.484 1 84.69 92 GLY B CA 1
ATOM 3171 C C . GLY B 1 92 ? 19.203 -35.938 9.336 1 84.69 92 GLY B C 1
ATOM 3172 O O . GLY B 1 92 ? 18.094 -36.25 9.75 1 84.69 92 GLY B O 1
ATOM 3173 N N . GLU B 1 93 ? 19.484 -34.812 8.711 1 87.56 93 GLU B N 1
ATOM 3174 C CA . GLU B 1 93 ? 18.422 -33.844 8.531 1 87.56 93 GLU B CA 1
ATOM 3175 C C . GLU B 1 93 ? 17.969 -33.781 7.074 1 87.56 93 GLU B C 1
ATOM 3177 O O . GLU B 1 93 ? 18.797 -33.781 6.164 1 87.56 93 GLU B O 1
ATOM 3182 N N . GLU B 1 94 ? 16.734 -33.75 6.93 1 90.19 94 GLU B N 1
ATOM 3183 C CA . GLU B 1 94 ? 16.172 -33.656 5.582 1 90.19 94 GLU B CA 1
ATOM 3184 C C . GLU B 1 94 ? 16.172 -32.188 5.09 1 90.19 94 GLU B C 1
ATOM 3186 O O . GLU B 1 94 ? 15.758 -31.297 5.812 1 90.19 94 GLU B O 1
ATOM 3191 N N . LYS B 1 95 ? 16.75 -32.031 3.957 1 94.25 95 LYS B N 1
ATOM 3192 C CA . LYS B 1 95 ? 16.641 -30.781 3.221 1 94.25 95 LYS B CA 1
ATOM 3193 C C . LYS B 1 95 ? 15.672 -30.906 2.057 1 94.25 95 LYS B C 1
ATOM 3195 O O . LYS B 1 95 ? 15.812 -31.781 1.21 1 94.25 95 LYS B O 1
ATOM 3200 N N . LEU B 1 96 ? 14.688 -30.078 2.066 1 96.06 96 LEU B N 1
ATOM 3201 C CA . LEU B 1 96 ? 13.609 -30.203 1.095 1 96.06 96 LEU B CA 1
ATOM 3202 C C . LEU B 1 96 ? 13.578 -29 0.155 1 96.06 96 LEU B C 1
ATOM 3204 O O . LEU B 1 96 ? 13.656 -27.859 0.603 1 96.06 96 LEU B O 1
ATOM 3208 N N . LEU B 1 97 ? 13.469 -29.312 -1.104 1 95.94 97 LEU B N 1
ATOM 3209 C CA . LEU B 1 97 ? 13.336 -28.281 -2.129 1 95.94 97 LEU B CA 1
ATOM 3210 C C . LEU B 1 97 ? 11.93 -28.266 -2.709 1 95.94 97 LEU B C 1
ATOM 3212 O O . LEU B 1 97 ? 11.414 -29.312 -3.129 1 95.94 97 LEU B O 1
ATOM 3216 N N . PHE B 1 98 ? 11.281 -27.078 -2.648 1 97 98 PHE B N 1
ATOM 3217 C CA . PHE B 1 98 ? 9.938 -26.906 -3.189 1 97 98 PHE B CA 1
ATOM 3218 C C . PHE B 1 98 ? 9.922 -25.812 -4.25 1 97 98 PHE B C 1
ATOM 3220 O O . PHE B 1 98 ? 10.82 -24.969 -4.301 1 97 98 PHE B O 1
ATOM 3227 N N . PHE B 1 99 ? 8.875 -25.891 -5.098 1 96.88 99 PHE B N 1
ATOM 3228 C CA . PHE B 1 99 ? 8.641 -24.906 -6.141 1 96.88 99 PHE B CA 1
ATOM 3229 C C . PHE B 1 99 ? 7.199 -24.406 -6.105 1 96.88 99 PHE B C 1
ATOM 3231 O O . PHE B 1 99 ? 6.266 -25.219 -6.191 1 96.88 99 PHE B O 1
ATOM 3238 N N . ALA B 1 100 ? 7 -23.156 -5.918 1 96.75 100 ALA B N 1
ATOM 3239 C CA . ALA B 1 100 ? 5.664 -22.562 -5.938 1 96.75 100 ALA B CA 1
ATOM 3240 C C . ALA B 1 100 ? 5.332 -22 -7.316 1 96.75 100 ALA B C 1
ATOM 3242 O O . ALA B 1 100 ? 6.078 -21.172 -7.855 1 96.75 100 ALA B O 1
ATOM 3243 N N . LEU B 1 101 ? 4.18 -22.422 -7.852 1 95.62 101 LEU B N 1
ATOM 3244 C CA . LEU B 1 101 ? 3.777 -22.047 -9.203 1 95.62 101 LEU B CA 1
ATOM 3245 C C . LEU B 1 101 ? 2.387 -21.422 -9.203 1 95.62 101 LEU B C 1
ATOM 3247 O O . LEU B 1 101 ? 1.524 -21.828 -8.414 1 95.62 101 LEU B O 1
ATOM 3251 N N . ASP B 1 102 ? 2.186 -20.5 -10.102 1 94.88 102 ASP B N 1
ATOM 3252 C CA . ASP B 1 102 ? 0.83 -20.047 -10.391 1 94.88 102 ASP B CA 1
ATOM 3253 C C . ASP B 1 102 ? 0.017 -21.141 -11.07 1 94.88 102 ASP B C 1
ATOM 3255 O O . ASP B 1 102 ? 0.532 -21.859 -11.938 1 94.88 102 ASP B O 1
ATOM 3259 N N . ARG B 1 103 ? -1.188 -21.234 -10.68 1 93.75 103 ARG B N 1
ATOM 3260 C CA . ARG B 1 103 ? -2.084 -22.219 -11.266 1 93.75 103 ARG B CA 1
ATOM 3261 C C . ARG B 1 103 ? -2.441 -21.859 -12.703 1 93.75 103 ARG B C 1
ATOM 3263 O O . ARG B 1 103 ? -2.602 -22.734 -13.555 1 93.75 103 ARG B O 1
ATOM 3270 N N . ASP B 1 104 ? -2.525 -20.5 -12.953 1 93.69 104 ASP B N 1
ATOM 3271 C CA . ASP B 1 104 ? -2.992 -20.016 -14.25 1 93.69 104 ASP B CA 1
ATOM 3272 C C . ASP B 1 104 ? -4.309 -20.672 -14.641 1 93.69 104 ASP B C 1
ATOM 3274 O O . ASP B 1 104 ? -5.227 -20.781 -13.828 1 93.69 104 ASP B O 1
ATOM 3278 N N . LEU B 1 105 ? -4.426 -21.094 -15.938 1 93.88 105 LEU B N 1
ATOM 3279 C CA . LEU B 1 105 ? -5.648 -21.75 -16.391 1 93.88 105 LEU B CA 1
ATOM 3280 C C . LEU B 1 105 ? -5.496 -23.266 -16.344 1 93.88 105 LEU B C 1
ATOM 3282 O O . LEU B 1 105 ? -6.363 -24 -16.844 1 93.88 105 LEU B O 1
ATOM 3286 N N . ASP B 1 106 ? -4.484 -23.75 -15.719 1 90.88 106 ASP B N 1
ATOM 3287 C CA . ASP B 1 106 ? -4.152 -25.172 -15.75 1 90.88 106 ASP B CA 1
ATOM 3288 C C . ASP B 1 106 ? -5.191 -26 -14.992 1 90.88 106 ASP B C 1
ATOM 3290 O O . ASP B 1 106 ? -5.371 -27.188 -15.273 1 90.88 106 ASP B O 1
ATOM 3294 N N . GLY B 1 107 ? -5.859 -25.359 -14.023 1 85.75 107 GLY B N 1
ATOM 3295 C CA . GLY B 1 107 ? -6.926 -26.062 -13.328 1 85.75 107 GLY B CA 1
ATOM 3296 C C . GLY B 1 107 ? -8.062 -26.469 -14.242 1 85.75 107 GLY B C 1
ATOM 3297 O O . GLY B 1 107 ? -8.727 -27.484 -14.008 1 85.75 107 GLY B O 1
ATOM 3298 N N . ILE B 1 108 ? -8.203 -25.766 -15.266 1 90.12 108 ILE B N 1
ATOM 3299 C CA . ILE B 1 108 ? -9.281 -26.047 -16.203 1 90.12 108 ILE B CA 1
ATOM 3300 C C . ILE B 1 108 ? -8.742 -26.859 -17.391 1 90.12 108 ILE B C 1
ATOM 3302 O O . ILE B 1 108 ? -9.391 -27.797 -17.844 1 90.12 108 ILE B O 1
ATOM 3306 N N . THR B 1 109 ? -7.559 -26.531 -17.797 1 89.25 109 THR B N 1
ATOM 3307 C CA . THR B 1 109 ? -7.02 -27.141 -19.016 1 89.25 109 THR B CA 1
ATOM 3308 C C . THR B 1 109 ? -6.406 -28.5 -18.703 1 89.25 109 THR B C 1
ATOM 3310 O O . THR B 1 109 ? -6.141 -29.281 -19.609 1 89.25 109 THR B O 1
ATOM 3313 N N . GLY B 1 110 ? -6.191 -28.797 -17.406 1 83.5 110 GLY B N 1
ATOM 3314 C CA . GLY B 1 110 ? -5.691 -30.094 -16.984 1 83.5 110 GLY B CA 1
ATOM 3315 C C . GLY B 1 110 ? -4.184 -30.219 -17.109 1 83.5 110 GLY B C 1
ATOM 3316 O O . GLY B 1 110 ? -3.654 -31.328 -17.203 1 83.5 110 GLY B O 1
ATOM 3317 N N . ASN B 1 111 ? -3.436 -29.125 -17.094 1 84.19 111 ASN B N 1
ATOM 3318 C CA . ASN B 1 111 ? -1.996 -29.141 -17.328 1 84.19 111 ASN B CA 1
ATOM 3319 C C . ASN B 1 111 ? -1.215 -29.016 -16.016 1 84.19 111 ASN B C 1
ATOM 3321 O O . ASN B 1 111 ? -0.012 -28.75 -16.031 1 84.19 111 ASN B O 1
ATOM 3325 N N . MET B 1 112 ? -1.852 -29.25 -14.938 1 90.69 112 MET B N 1
ATOM 3326 C CA . MET B 1 112 ? -1.132 -29.188 -13.664 1 90.69 112 MET B CA 1
ATOM 3327 C C . MET B 1 112 ? -0.314 -30.453 -13.445 1 90.69 112 MET B C 1
ATOM 3329 O O . MET B 1 112 ? -0.826 -31.562 -13.602 1 90.69 112 MET B O 1
ATOM 3333 N N . ARG B 1 113 ? 0.872 -30.312 -13.109 1 93 113 ARG B N 1
ATOM 3334 C CA . ARG B 1 113 ? 1.738 -31.453 -12.805 1 93 113 ARG B CA 1
ATOM 3335 C C . ARG B 1 113 ? 1.602 -31.859 -11.344 1 93 113 ARG B C 1
ATOM 3337 O O . ARG B 1 113 ? 1.487 -31.016 -10.461 1 93 113 ARG B O 1
ATOM 3344 N N . ARG B 1 114 ? 1.681 -33.156 -11.211 1 92.12 114 ARG B N 1
ATOM 3345 C CA . ARG B 1 114 ? 1.581 -33.656 -9.852 1 92.12 114 ARG B CA 1
ATOM 3346 C C . ARG B 1 114 ? 2.961 -33.969 -9.281 1 92.12 114 ARG B C 1
ATOM 3348 O O . ARG B 1 114 ? 3.742 -34.688 -9.898 1 92.12 114 ARG B O 1
ATOM 3355 N N . SER B 1 115 ? 3.301 -33.375 -8.25 1 95.06 115 SER B N 1
ATOM 3356 C CA . SER B 1 115 ? 4.504 -33.594 -7.453 1 95.06 115 SER B CA 1
ATOM 3357 C C . SER B 1 115 ? 4.344 -33.062 -6.039 1 95.06 115 SER B C 1
ATOM 3359 O O . SER B 1 115 ? 3.779 -31.984 -5.844 1 95.06 115 SER B O 1
ATOM 3361 N N . PRO B 1 116 ? 4.742 -33.844 -5.105 1 94.56 116 PRO B N 1
ATOM 3362 C CA . PRO B 1 116 ? 4.684 -33.312 -3.744 1 94.56 116 PRO B CA 1
ATOM 3363 C C . PRO B 1 116 ? 5.52 -32.031 -3.572 1 94.56 116 PRO B C 1
ATOM 3365 O O . PRO B 1 116 ? 5.332 -31.312 -2.604 1 94.56 116 PRO B O 1
ATOM 3368 N N . HIS B 1 117 ? 6.441 -31.766 -4.48 1 97.06 117 HIS B N 1
ATOM 3369 C CA . HIS B 1 117 ? 7.383 -30.672 -4.344 1 97.06 117 HIS B CA 1
ATOM 3370 C C . HIS B 1 117 ? 6.941 -29.469 -5.176 1 97.06 117 HIS B C 1
ATOM 3372 O O . HIS B 1 117 ? 7.605 -28.422 -5.168 1 97.06 117 HIS B O 1
ATOM 3378 N N . LEU B 1 118 ? 5.82 -29.625 -5.922 1 96.81 118 LEU B N 1
ATOM 3379 C CA . LEU B 1 118 ? 5.203 -28.531 -6.648 1 96.81 118 LEU B CA 1
ATOM 3380 C C . LEU B 1 118 ? 3.986 -28 -5.898 1 96.81 118 LEU B C 1
ATOM 3382 O O . LEU B 1 118 ? 3.057 -28.75 -5.605 1 96.81 118 LEU B O 1
ATOM 3386 N N . LEU B 1 119 ? 4.031 -26.734 -5.555 1 96.62 119 LEU B N 1
ATOM 3387 C CA . LEU B 1 119 ? 2.951 -26.078 -4.836 1 96.62 119 LEU B CA 1
ATOM 3388 C C . LEU B 1 119 ? 2.258 -25.047 -5.73 1 96.62 119 LEU B C 1
ATOM 3390 O O . LEU B 1 119 ? 2.877 -24.078 -6.156 1 96.62 119 LEU B O 1
ATOM 3394 N N . TYR B 1 120 ? 1.004 -25.234 -6 1 96.31 120 TYR B N 1
ATOM 3395 C CA . TYR B 1 120 ? 0.253 -24.328 -6.852 1 96.31 120 TYR B CA 1
ATOM 3396 C C . TYR B 1 120 ? -0.606 -23.391 -6.02 1 96.31 120 TYR B C 1
ATOM 3398 O O . TYR B 1 120 ? -1.069 -23.75 -4.938 1 96.31 120 TYR B O 1
ATOM 3406 N N . THR B 1 121 ? -0.813 -22.172 -6.504 1 96.5 121 THR B N 1
ATOM 3407 C CA . THR B 1 121 ? -1.819 -21.297 -5.918 1 96.5 121 THR B CA 1
ATOM 3408 C C . THR B 1 121 ? -3.205 -21.938 -6 1 96.5 121 THR B C 1
ATOM 3410 O O . THR B 1 121 ? -3.473 -22.734 -6.891 1 96.5 121 THR B O 1
ATOM 3413 N N . ASP B 1 122 ? -4.035 -21.609 -5.07 1 95.5 122 ASP B N 1
ATOM 3414 C CA . ASP B 1 122 ? -5.438 -22.016 -5.141 1 95.5 122 ASP B CA 1
ATOM 3415 C C . ASP B 1 122 ? -6.195 -21.188 -6.172 1 95.5 122 ASP B C 1
ATOM 3417 O O . ASP B 1 122 ? -7.094 -21.688 -6.848 1 95.5 122 ASP B O 1
ATOM 3421 N N . TYR B 1 123 ? -5.902 -19.922 -6.254 1 96.81 123 TYR B N 1
ATOM 3422 C CA . TYR B 1 123 ? -6.426 -19.031 -7.277 1 96.81 123 TYR B CA 1
ATOM 3423 C C . TYR B 1 123 ? -5.465 -18.938 -8.461 1 96.81 123 TYR B C 1
ATOM 3425 O O . TYR B 1 123 ? -4.449 -19.641 -8.5 1 96.81 123 TYR B O 1
ATOM 3433 N N . ARG B 1 124 ? -5.824 -18.172 -9.422 1 96.56 124 ARG B N 1
ATOM 3434 C CA . ARG B 1 124 ? -5.102 -18.109 -10.688 1 96.56 124 ARG B CA 1
ATOM 3435 C C . ARG B 1 124 ? -3.627 -17.797 -10.461 1 96.56 124 ARG B C 1
ATOM 3437 O O . ARG B 1 124 ? -2.752 -18.375 -11.102 1 96.56 124 ARG B O 1
ATOM 3444 N N . ASP B 1 125 ? -3.326 -16.828 -9.633 1 96.19 125 ASP B N 1
ATOM 3445 C CA . ASP B 1 125 ? -1.974 -16.406 -9.281 1 96.19 125 ASP B CA 1
ATOM 3446 C C . ASP B 1 125 ? -1.938 -15.773 -7.891 1 96.19 125 ASP B C 1
ATOM 3448 O O . ASP B 1 125 ? -2.955 -15.727 -7.195 1 96.19 125 ASP B O 1
ATOM 3452 N N . VAL B 1 126 ? -0.824 -15.367 -7.449 1 96.44 126 VAL B N 1
ATOM 3453 C CA . VAL B 1 126 ? -0.625 -14.836 -6.105 1 96.44 126 VAL B CA 1
ATOM 3454 C C . VAL B 1 126 ? -1.468 -13.57 -5.922 1 96.44 126 VAL B C 1
ATOM 3456 O O . VAL B 1 126 ? -2.088 -13.383 -4.871 1 96.44 126 VAL B O 1
ATOM 3459 N N . GLU B 1 127 ? -1.534 -12.711 -6.938 1 96 127 GLU B N 1
ATOM 3460 C CA . GLU B 1 127 ? -2.334 -11.492 -6.836 1 96 127 GLU B CA 1
ATOM 3461 C C . GLU B 1 127 ? -3.811 -11.82 -6.629 1 96 127 GLU B C 1
ATOM 3463 O O . GLU B 1 127 ? -4.5 -11.148 -5.863 1 96 127 GLU B O 1
ATOM 3468 N N . ALA B 1 128 ? -4.273 -12.852 -7.305 1 97.44 128 ALA B N 1
ATOM 3469 C CA . ALA B 1 128 ? -5.652 -13.281 -7.094 1 97.44 128 ALA B CA 1
ATOM 3470 C C . ALA B 1 128 ? -5.855 -13.805 -5.676 1 97.44 128 ALA B C 1
ATOM 3472 O O . ALA B 1 128 ? -6.902 -13.578 -5.066 1 97.44 128 ALA B O 1
ATOM 3473 N N . GLU B 1 129 ? -4.828 -14.562 -5.109 1 97.56 129 GLU B N 1
ATOM 3474 C CA . GLU B 1 129 ? -4.879 -14.977 -3.713 1 97.56 129 GLU B CA 1
ATOM 3475 C C . GLU B 1 129 ? -5.035 -13.773 -2.787 1 97.56 129 GLU B C 1
ATOM 3477 O O . GLU B 1 129 ? -5.824 -13.812 -1.837 1 97.56 129 GLU B O 1
ATOM 3482 N N . ILE B 1 130 ? -4.34 -12.75 -3.115 1 97.25 130 ILE B N 1
ATOM 3483 C CA . ILE B 1 130 ? -4.336 -11.539 -2.303 1 97.25 130 ILE B CA 1
ATOM 3484 C C . ILE B 1 130 ? -5.727 -10.906 -2.314 1 97.25 130 ILE B C 1
ATOM 3486 O O . ILE B 1 130 ? -6.25 -10.523 -1.266 1 97.25 130 ILE B O 1
ATOM 3490 N N . PHE B 1 131 ? -6.352 -10.852 -3.475 1 97.88 131 PHE B N 1
ATOM 3491 C CA . PHE B 1 131 ? -7.699 -10.305 -3.574 1 97.88 131 PHE B CA 1
ATOM 3492 C C . PHE B 1 131 ? -8.695 -11.164 -2.803 1 97.88 131 PHE B C 1
ATOM 3494 O O . PHE B 1 131 ? -9.656 -10.648 -2.234 1 97.88 131 PHE B O 1
ATOM 3501 N N . ALA B 1 132 ? -8.453 -12.438 -2.777 1 97.62 132 ALA B N 1
ATOM 3502 C CA . ALA B 1 132 ? -9.375 -13.367 -2.127 1 97.62 132 ALA B CA 1
ATOM 3503 C C . ALA B 1 132 ? -9.242 -13.297 -0.608 1 97.62 132 ALA B C 1
ATOM 3505 O O . ALA B 1 132 ? -10.211 -13.539 0.117 1 97.62 132 ALA B O 1
ATOM 3506 N N . ARG B 1 133 ? -8.07 -12.969 -0.151 1 97.69 133 ARG B N 1
ATOM 3507 C CA . ARG B 1 133 ? -7.793 -13.156 1.27 1 97.69 133 ARG B CA 1
ATOM 3508 C C . ARG B 1 133 ? -7.664 -11.82 1.985 1 97.69 133 ARG B C 1
ATOM 3510 O O . ARG B 1 133 ? -7.801 -11.75 3.209 1 97.69 133 ARG B O 1
ATOM 3517 N N . GLY B 1 134 ? -7.34 -10.75 1.263 1 97.5 134 GLY B N 1
ATOM 3518 C CA . GLY B 1 134 ? -7.121 -9.445 1.865 1 97.5 134 GLY B CA 1
ATOM 3519 C C . GLY B 1 134 ? -8.398 -8.805 2.383 1 97.5 134 GLY B C 1
ATOM 3520 O O . GLY B 1 134 ? -9.5 -9.195 1.986 1 97.5 134 GLY B O 1
ATOM 3521 N N . ASP B 1 135 ? -8.258 -7.898 3.289 1 97.94 135 ASP B N 1
ATOM 3522 C CA . ASP B 1 135 ? -9.367 -7.121 3.834 1 97.94 135 ASP B CA 1
ATOM 3523 C C . ASP B 1 135 ? -9.672 -5.91 2.959 1 97.94 135 ASP B C 1
ATOM 3525 O O . ASP B 1 135 ? -9.023 -4.867 3.082 1 97.94 135 ASP B O 1
ATOM 3529 N N . MET B 1 136 ? -10.688 -6.051 2.193 1 97.69 136 MET B N 1
ATOM 3530 C CA . MET B 1 136 ? -11.023 -5.023 1.215 1 97.69 136 MET B CA 1
ATOM 3531 C C . MET B 1 136 ? -11.398 -3.715 1.907 1 97.69 136 MET B C 1
ATOM 3533 O O . MET B 1 136 ? -11.039 -2.635 1.438 1 97.69 136 MET B O 1
ATOM 3537 N N . GLU B 1 137 ? -12.133 -3.826 2.99 1 97.69 137 GLU B N 1
ATOM 3538 C CA . GLU B 1 137 ? -12.523 -2.629 3.727 1 97.69 137 GLU B CA 1
ATOM 3539 C C . GLU B 1 137 ? -11.305 -1.846 4.203 1 97.69 137 GLU B C 1
ATOM 3541 O O . GLU B 1 137 ? -11.188 -0.649 3.936 1 97.69 137 GLU B O 1
ATOM 3546 N N . GLU B 1 138 ? -10.375 -2.525 4.824 1 97.12 138 GLU B N 1
ATOM 3547 C CA . GLU B 1 138 ? -9.172 -1.891 5.348 1 97.12 138 GLU B CA 1
ATOM 3548 C C . GLU B 1 138 ? -8.297 -1.352 4.223 1 97.12 138 GLU B C 1
ATOM 3550 O O . GLU B 1 138 ? -7.754 -0.247 4.32 1 97.12 138 GLU B O 1
ATOM 3555 N N . ALA B 1 139 ? -8.18 -2.158 3.178 1 96.19 139 ALA B N 1
ATOM 3556 C CA . ALA B 1 139 ? -7.344 -1.77 2.043 1 96.19 139 ALA B CA 1
ATOM 3557 C C . ALA B 1 139 ? -7.895 -0.521 1.36 1 96.19 139 ALA B C 1
ATOM 3559 O O . ALA B 1 139 ? -7.137 0.394 1.023 1 96.19 139 ALA B O 1
ATOM 3560 N N . LEU B 1 140 ? -9.188 -0.465 1.191 1 95.56 140 LEU B N 1
ATOM 3561 C CA . LEU B 1 140 ? -9.805 0.7 0.563 1 95.56 140 LEU B CA 1
ATOM 3562 C C . LEU B 1 140 ? -9.68 1.928 1.459 1 95.56 140 LEU B C 1
ATOM 3564 O O . LEU B 1 140 ? -9.414 3.031 0.975 1 95.56 140 LEU B O 1
ATOM 3568 N N . ALA B 1 141 ? -9.883 1.721 2.75 1 94.94 141 ALA B N 1
ATOM 3569 C CA . ALA B 1 141 ? -9.766 2.828 3.695 1 94.94 141 ALA B CA 1
ATOM 3570 C C . ALA B 1 141 ? -8.375 3.467 3.621 1 94.94 141 ALA B C 1
ATOM 3572 O O . ALA B 1 141 ? -8.258 4.688 3.5 1 94.94 141 ALA B O 1
ATOM 3573 N N . ALA B 1 142 ? -7.395 2.662 3.623 1 93.69 142 ALA B N 1
ATOM 3574 C CA . ALA B 1 142 ? -6.016 3.139 3.633 1 93.69 142 ALA B CA 1
ATOM 3575 C C . ALA B 1 142 ? -5.633 3.74 2.281 1 93.69 142 ALA B C 1
ATOM 3577 O O . ALA B 1 142 ? -4.941 4.758 2.223 1 93.69 142 ALA B O 1
ATOM 3578 N N . THR B 1 143 ? -6.062 3.096 1.199 1 93.25 143 THR B N 1
ATOM 3579 C CA . THR B 1 143 ? -5.652 3.471 -0.149 1 93.25 143 THR B CA 1
ATOM 3580 C C . THR B 1 143 ? -6.348 4.758 -0.587 1 93.25 143 THR B C 1
ATOM 3582 O O . THR B 1 143 ? -5.746 5.59 -1.271 1 93.25 143 THR B O 1
ATOM 3585 N N . LEU B 1 144 ? -7.598 4.934 -0.149 1 92.06 144 LEU B N 1
ATOM 3586 C CA . LEU B 1 144 ? -8.398 6.031 -0.678 1 92.06 144 LEU B CA 1
ATOM 3587 C C . LEU B 1 144 ? -8.664 7.078 0.398 1 92.06 144 LEU B C 1
ATOM 3589 O O . LEU B 1 144 ? -9.352 8.07 0.148 1 92.06 144 LEU B O 1
ATOM 3593 N N . GLY B 1 145 ? -8.125 6.871 1.556 1 90.56 145 GLY B N 1
ATOM 3594 C CA . GLY B 1 145 ? -8.367 7.82 2.631 1 90.56 145 GLY B CA 1
ATOM 3595 C C . GLY B 1 145 ? -9.836 7.926 3.014 1 90.56 145 GLY B C 1
ATOM 3596 O O . GLY B 1 145 ? -10.391 9.023 3.057 1 90.56 145 GLY B O 1
ATOM 3597 N N . LEU B 1 146 ? -10.43 6.766 3.307 1 92.25 146 LEU B N 1
ATOM 3598 C CA . LEU B 1 146 ? -11.852 6.703 3.633 1 92.25 146 LEU B CA 1
ATOM 3599 C C . LEU B 1 146 ? -12.055 6.508 5.133 1 92.25 146 LEU B C 1
ATOM 3601 O O . LEU B 1 146 ? -11.195 5.953 5.812 1 92.25 146 LEU B O 1
ATOM 3605 N N . THR B 1 147 ? -13.18 6.945 5.598 1 91.88 147 THR B N 1
ATOM 3606 C CA . THR B 1 147 ? -13.602 6.605 6.953 1 91.88 147 THR B CA 1
ATOM 3607 C C . THR B 1 147 ? -14 5.133 7.039 1 91.88 147 THR B C 1
ATOM 3609 O O . THR B 1 147 ? -14.188 4.477 6.016 1 91.88 147 THR B O 1
ATOM 3612 N N . HIS B 1 148 ? -14.242 4.68 8.266 1 93 148 HIS B N 1
ATOM 3613 C CA . HIS B 1 148 ? -14.695 3.307 8.461 1 93 148 HIS B CA 1
ATOM 3614 C C . HIS B 1 148 ? -16.016 3.049 7.73 1 93 148 HIS B C 1
ATOM 3616 O O . HIS B 1 148 ? -16.156 2.033 7.047 1 93 148 HIS B O 1
ATOM 3622 N N . ASN B 1 149 ? -16.844 3.982 7.859 1 92.38 149 ASN B N 1
ATOM 3623 C CA . ASN B 1 149 ? -18.172 3.807 7.266 1 92.38 149 ASN B CA 1
ATOM 3624 C C . ASN B 1 149 ? -18.109 3.828 5.742 1 92.38 149 ASN B C 1
ATOM 3626 O O . ASN B 1 149 ? -18.719 2.992 5.082 1 92.38 149 ASN B O 1
ATOM 3630 N N . GLU B 1 150 ? -17.406 4.801 5.219 1 92.5 150 GLU B N 1
ATOM 3631 C CA . GLU B 1 150 ? -17.25 4.875 3.77 1 92.5 150 GLU B CA 1
ATOM 3632 C C . GLU B 1 150 ? -16.609 3.607 3.221 1 92.5 150 GLU B C 1
ATOM 3634 O O . GLU B 1 150 ? -17.016 3.092 2.182 1 92.5 150 GLU B O 1
ATOM 3639 N N . ALA B 1 151 ? -15.57 3.178 3.895 1 95.44 151 ALA B N 1
ATOM 3640 C CA . ALA B 1 151 ? -14.844 1.987 3.459 1 95.44 151 ALA B CA 1
ATOM 3641 C C . ALA B 1 151 ? -15.734 0.75 3.518 1 95.44 151 ALA B C 1
ATOM 3643 O O . ALA B 1 151 ? -15.695 -0.092 2.617 1 95.44 151 ALA B O 1
ATOM 3644 N N . TRP B 1 152 ? -16.469 0.656 4.574 1 97.12 152 TRP B N 1
ATOM 3645 C CA . TRP B 1 152 ? -17.391 -0.464 4.715 1 97.12 152 TRP B CA 1
ATOM 3646 C C . TRP B 1 152 ? -18.391 -0.488 3.57 1 97.12 152 TRP B C 1
ATOM 3648 O O . TRP B 1 152 ? -18.594 -1.522 2.93 1 97.12 152 TRP B O 1
ATOM 3658 N N . GLU B 1 153 ? -18.984 0.664 3.297 1 96.44 153 GLU B N 1
ATOM 3659 C CA . GLU B 1 153 ? -19.969 0.752 2.217 1 96.44 153 GLU B CA 1
ATOM 3660 C C . GLU B 1 153 ? -19.328 0.407 0.872 1 96.44 153 GLU B C 1
ATOM 3662 O O . GLU B 1 153 ? -19.922 -0.314 0.067 1 96.44 153 GLU B O 1
ATOM 3667 N N . ALA B 1 154 ? -18.203 1.004 0.655 1 96.12 154 ALA B N 1
ATOM 3668 C CA . ALA B 1 154 ? -17.5 0.741 -0.595 1 96.12 154 ALA B CA 1
ATOM 3669 C C . ALA B 1 154 ? -17.172 -0.742 -0.738 1 96.12 154 ALA B C 1
ATOM 3671 O O . ALA B 1 154 ? -17.344 -1.321 -1.813 1 96.12 154 ALA B O 1
ATOM 3672 N N . ALA B 1 155 ? -16.688 -1.348 0.341 1 97.94 155 ALA B N 1
ATOM 3673 C CA . ALA B 1 155 ? -16.344 -2.768 0.325 1 97.94 155 ALA B CA 1
ATOM 3674 C C . ALA B 1 155 ? -17.578 -3.625 0.055 1 97.94 155 ALA B C 1
ATOM 3676 O O . ALA B 1 155 ? -17.516 -4.617 -0.672 1 97.94 155 ALA B O 1
ATOM 3677 N N . GLN B 1 156 ? -18.656 -3.246 0.671 1 97.75 156 GLN B N 1
ATOM 3678 C CA . GLN B 1 156 ? -19.906 -3.961 0.424 1 97.75 156 GLN B CA 1
ATOM 3679 C C . GLN B 1 156 ? -20.312 -3.861 -1.043 1 97.75 156 GLN B C 1
ATOM 3681 O O . GLN B 1 156 ? -20.797 -4.832 -1.626 1 97.75 156 GLN B O 1
ATOM 3686 N N . HIS B 1 157 ? -20.156 -2.707 -1.565 1 96.94 157 HIS B N 1
ATOM 3687 C CA . HIS B 1 157 ? -20.484 -2.504 -2.973 1 96.94 157 HIS B CA 1
ATOM 3688 C C . HIS B 1 157 ? -19.594 -3.354 -3.871 1 96.94 157 HIS B C 1
ATOM 3690 O O . HIS B 1 157 ? -20.062 -3.945 -4.844 1 96.94 157 HIS B O 1
ATOM 3696 N N . VAL B 1 158 ? -18.344 -3.381 -3.553 1 97.31 158 VAL B N 1
ATOM 3697 C CA . VAL B 1 158 ? -17.391 -4.18 -4.316 1 97.31 158 VAL B CA 1
ATOM 3698 C C . VAL B 1 158 ? -17.719 -5.664 -4.168 1 97.31 158 VAL B C 1
ATOM 3700 O O . VAL B 1 158 ? -17.766 -6.398 -5.156 1 97.31 158 VAL B O 1
ATOM 3703 N N . GLY B 1 159 ? -17.906 -6.117 -2.908 1 96.56 159 GLY B N 1
ATOM 3704 C CA . GLY B 1 159 ? -18.203 -7.512 -2.621 1 96.56 159 GLY B CA 1
ATOM 3705 C C . GLY B 1 159 ? -17.031 -8.438 -2.895 1 96.56 159 GLY B C 1
ATOM 3706 O O . GLY B 1 159 ? -15.922 -8.203 -2.416 1 96.56 159 GLY B O 1
ATOM 3707 N N . GLU B 1 160 ? -17.328 -9.539 -3.621 1 96.56 160 GLU B N 1
ATOM 3708 C CA . GLU B 1 160 ? -16.312 -10.508 -4.043 1 96.56 160 GLU B CA 1
ATOM 3709 C C . GLU B 1 160 ? -15.883 -10.258 -5.488 1 96.56 160 GLU B C 1
ATOM 3711 O O . GLU B 1 160 ? -16.391 -10.898 -6.41 1 96.56 160 GLU B O 1
ATOM 3716 N N . PRO B 1 161 ? -14.891 -9.43 -5.645 1 97.69 161 PRO B N 1
ATOM 3717 C CA . PRO B 1 161 ? -14.602 -8.938 -6.996 1 97.69 161 PRO B CA 1
ATOM 3718 C C . PRO B 1 161 ? -14.148 -10.047 -7.941 1 97.69 161 PRO B C 1
ATOM 3720 O O . PRO B 1 161 ? -14.422 -9.992 -9.141 1 97.69 161 PRO B O 1
ATOM 3723 N N . LEU B 1 162 ? -13.445 -11.055 -7.426 1 98.25 162 LEU B N 1
ATOM 3724 C CA . LEU B 1 162 ? -13.031 -12.172 -8.266 1 98.25 162 LEU B CA 1
ATOM 3725 C C . LEU B 1 162 ? -14.242 -12.914 -8.812 1 98.25 162 LEU B C 1
ATOM 3727 O O . LEU B 1 162 ? -14.328 -13.164 -10.023 1 98.25 162 LEU B O 1
ATOM 3731 N N . THR B 1 163 ? -15.188 -13.195 -7.965 1 97.06 163 THR B N 1
ATOM 3732 C CA . THR B 1 163 ? -16.391 -13.922 -8.352 1 97.06 163 THR B CA 1
ATOM 3733 C C . THR B 1 163 ? -17.234 -13.086 -9.305 1 97.06 163 THR B C 1
ATOM 3735 O O . THR B 1 163 ? -17.734 -13.594 -10.32 1 97.06 163 THR B O 1
ATOM 3738 N N . LYS B 1 164 ? -17.438 -11.859 -8.992 1 97 164 LYS B N 1
ATOM 3739 C CA . LYS B 1 164 ? -18.234 -10.969 -9.828 1 97 164 LYS B CA 1
ATOM 3740 C C . LYS B 1 164 ? -17.609 -10.836 -11.219 1 97 164 LYS B C 1
ATOM 3742 O O . LYS B 1 164 ? -18.312 -10.938 -12.227 1 97 164 LYS B O 1
ATOM 3747 N N . LEU B 1 165 ? -16.312 -10.602 -11.266 1 98.12 165 LEU B N 1
ATOM 3748 C CA . LEU B 1 165 ? -15.648 -10.43 -12.547 1 98.12 165 LEU B CA 1
ATOM 3749 C C . LEU B 1 165 ? -15.68 -11.727 -13.359 1 98.12 165 LEU B C 1
ATOM 3751 O O . LEU B 1 165 ? -15.812 -11.695 -14.586 1 98.12 165 LEU B O 1
ATOM 3755 N N . ALA B 1 166 ? -15.508 -12.828 -12.656 1 97.56 166 ALA B N 1
ATOM 3756 C CA . ALA B 1 166 ? -15.57 -14.117 -13.336 1 97.56 166 ALA B CA 1
ATOM 3757 C C . ALA B 1 166 ? -16.906 -14.297 -14.047 1 97.56 166 ALA B C 1
ATOM 3759 O O . ALA B 1 166 ? -16.953 -14.828 -15.156 1 97.56 166 ALA B O 1
ATOM 3760 N N . SER B 1 167 ? -17.969 -13.883 -13.414 1 96.38 167 SER B N 1
ATOM 3761 C CA . SER B 1 167 ? -19.297 -13.984 -14.016 1 96.38 167 SER B CA 1
ATOM 3762 C C . SER B 1 167 ? -19.406 -13.094 -15.25 1 96.38 167 SER B C 1
ATOM 3764 O O . SER B 1 167 ? -19.953 -13.516 -16.266 1 96.38 167 SER B O 1
ATOM 3766 N N . VAL B 1 168 ? -18.859 -11.93 -15.148 1 97.31 168 VAL B N 1
ATOM 3767 C CA . VAL B 1 168 ? -18.859 -10.984 -16.266 1 97.31 168 VAL B CA 1
ATOM 3768 C C . VAL B 1 168 ? -18.031 -11.547 -17.406 1 97.31 168 VAL B C 1
ATOM 3770 O O . VAL B 1 168 ? -18.391 -11.391 -18.578 1 97.31 168 VAL B O 1
ATOM 3773 N N . TRP B 1 169 ? -16.953 -12.25 -17.062 1 98.06 169 TRP B N 1
ATOM 3774 C CA . TRP B 1 169 ? -15.953 -12.688 -18.031 1 98.06 169 TRP B CA 1
ATOM 3775 C C . TRP B 1 169 ? -16.156 -14.148 -18.391 1 98.06 169 TRP B C 1
ATOM 3777 O O . TRP B 1 169 ? -15.219 -14.82 -18.828 1 98.06 169 TRP B O 1
ATOM 3787 N N . LEU B 1 170 ? -17.344 -14.695 -18.203 1 97.69 170 LEU B N 1
ATOM 3788 C CA . LEU B 1 170 ? -17.594 -16.109 -18.453 1 97.69 170 LEU B CA 1
ATOM 3789 C C . LEU B 1 170 ? -17.188 -16.484 -19.875 1 97.69 170 LEU B C 1
ATOM 3791 O O . LEU B 1 170 ? -16.359 -17.375 -20.078 1 97.69 170 LEU B O 1
ATOM 3795 N N . GLU B 1 171 ? -17.703 -15.781 -20.891 1 97.75 171 GLU B N 1
ATOM 3796 C CA . GLU B 1 171 ? -17.406 -16.078 -22.281 1 97.75 171 GLU B CA 1
ATOM 3797 C C . GLU B 1 171 ? -15.922 -15.859 -22.594 1 97.75 171 GLU B C 1
ATOM 3799 O O . GLU B 1 171 ? -15.305 -16.641 -23.312 1 97.75 171 GLU B O 1
ATOM 3804 N N . TRP B 1 172 ? -15.375 -14.805 -22.047 1 97.94 172 TRP B N 1
ATOM 3805 C CA . TRP B 1 172 ? -13.953 -14.508 -22.219 1 97.94 172 TRP B CA 1
ATOM 3806 C C . TRP B 1 172 ? -13.094 -15.648 -21.672 1 97.94 172 TRP B C 1
ATOM 3808 O O . TRP B 1 172 ? -12.133 -16.078 -22.328 1 97.94 172 TRP B O 1
ATOM 3818 N N . THR B 1 173 ? -13.461 -16.156 -20.484 1 97.44 173 THR B N 1
ATOM 3819 C CA . THR B 1 173 ? -12.719 -17.25 -19.859 1 97.44 173 THR B CA 1
ATOM 3820 C C . THR B 1 173 ? -12.789 -18.5 -20.719 1 97.44 173 THR B C 1
ATOM 3822 O O . THR B 1 173 ? -11.781 -19.188 -20.906 1 97.44 173 THR B O 1
ATOM 3825 N N . ILE B 1 174 ? -13.984 -18.781 -21.25 1 97.38 174 ILE B N 1
ATOM 3826 C CA . ILE B 1 174 ? -14.148 -19.922 -22.141 1 97.38 174 ILE B CA 1
ATOM 3827 C C . ILE B 1 174 ? -13.219 -19.781 -23.344 1 97.38 174 ILE B C 1
ATOM 3829 O O . ILE B 1 174 ? -12.445 -20.703 -23.641 1 97.38 174 ILE B O 1
ATOM 3833 N N . ILE B 1 175 ? -13.219 -18.641 -23.953 1 97.25 175 ILE B N 1
ATOM 3834 C CA . ILE B 1 175 ? -12.406 -18.375 -25.125 1 97.25 175 ILE B CA 1
ATOM 3835 C C . ILE B 1 175 ? -10.922 -18.531 -24.781 1 97.25 175 ILE B C 1
ATOM 3837 O O . ILE B 1 175 ? -10.188 -19.219 -25.484 1 97.25 175 ILE B O 1
ATOM 3841 N N . CYS B 1 176 ? -10.5 -17.922 -23.672 1 96.94 176 CYS B N 1
ATOM 3842 C CA . CYS B 1 176 ? -9.102 -17.984 -23.266 1 96.94 176 CYS B CA 1
ATOM 3843 C C . CYS B 1 176 ? -8.664 -19.422 -23.016 1 96.94 176 CYS B C 1
ATOM 3845 O O . CYS B 1 176 ? -7.562 -19.812 -23.406 1 96.94 176 CYS B O 1
ATOM 3847 N N . CYS B 1 177 ? -9.547 -20.203 -22.406 1 96.31 177 CYS B N 1
ATOM 3848 C CA . CYS B 1 177 ? -9.211 -21.594 -22.109 1 96.31 177 CYS B CA 1
ATOM 3849 C C . CYS B 1 177 ? -9.062 -22.406 -23.391 1 96.31 177 CYS B C 1
ATOM 3851 O O . CYS B 1 177 ? -8.148 -23.219 -23.516 1 96.31 177 CYS B O 1
ATOM 3853 N N . ILE B 1 178 ? -9.914 -22.172 -24.328 1 96.12 178 ILE B N 1
ATOM 3854 C CA . ILE B 1 178 ? -9.867 -22.891 -25.594 1 96.12 178 ILE B CA 1
ATOM 3855 C C . ILE B 1 178 ? -8.586 -22.531 -26.344 1 96.12 178 ILE B C 1
ATOM 3857 O O . ILE B 1 178 ? -7.828 -23.406 -26.766 1 96.12 178 ILE B O 1
ATOM 3861 N N . VAL B 1 179 ? -8.328 -21.234 -26.406 1 95.81 179 VAL B N 1
ATOM 3862 C CA . VAL B 1 179 ? -7.168 -20.734 -27.141 1 95.81 179 VAL B CA 1
ATOM 3863 C C . VAL B 1 179 ? -5.891 -21.266 -26.5 1 95.81 179 VAL B C 1
ATOM 3865 O O . VAL B 1 179 ? -4.977 -21.719 -27.203 1 95.81 179 VAL B O 1
ATOM 3868 N N . THR B 1 180 ? -5.863 -21.234 -25.203 1 92.88 180 THR B N 1
ATOM 3869 C CA . THR B 1 180 ? -4.688 -21.688 -24.469 1 92.88 180 THR B CA 1
ATOM 3870 C C . THR B 1 180 ? -4.504 -23.203 -24.609 1 92.88 180 THR B C 1
ATOM 3872 O O . THR B 1 180 ? -3.402 -23.672 -24.891 1 92.88 180 THR B O 1
ATOM 3875 N N . SER B 1 181 ? -5.547 -23.984 -24.469 1 92.44 181 SER B N 1
ATOM 3876 C CA . SER B 1 181 ? -5.484 -25.453 -24.469 1 92.44 181 SER B CA 1
ATOM 3877 C C . SER B 1 181 ? -5.117 -25.984 -25.859 1 92.44 181 SER B C 1
ATOM 3879 O O . SER B 1 181 ? -4.355 -26.938 -25.969 1 92.44 181 SER B O 1
ATOM 3881 N N . LEU B 1 182 ? -5.617 -25.344 -26.859 1 93.31 182 LEU B N 1
ATOM 3882 C CA . LEU B 1 182 ? -5.434 -25.844 -28.219 1 93.31 182 LEU B CA 1
ATOM 3883 C C . LEU B 1 182 ? -4.312 -25.094 -28.922 1 93.31 182 LEU B C 1
ATOM 3885 O O . LEU B 1 182 ? -3.969 -25.422 -30.062 1 93.31 182 LEU B O 1
ATOM 3889 N N . ARG B 1 183 ? -3.766 -24.031 -28.25 1 91.81 183 ARG B N 1
ATOM 3890 C CA . ARG B 1 183 ? -2.678 -23.219 -28.781 1 91.81 183 ARG B CA 1
ATOM 3891 C C . ARG B 1 183 ? -3.078 -22.578 -30.109 1 91.81 183 ARG B C 1
ATOM 3893 O O . ARG B 1 183 ? -2.338 -22.672 -31.094 1 91.81 183 ARG B O 1
ATOM 3900 N N . ILE B 1 184 ? -4.34 -22.141 -30.125 1 93.5 184 ILE B N 1
ATOM 3901 C CA . ILE B 1 184 ? -4.891 -21.5 -31.312 1 93.5 184 ILE B CA 1
ATOM 3902 C C . ILE B 1 184 ? -4.277 -20.109 -31.469 1 93.5 184 ILE B C 1
ATOM 3904 O O . ILE B 1 184 ? -4.121 -19.375 -30.5 1 93.5 184 ILE B O 1
ATOM 3908 N N . GLY B 1 185 ? -3.84 -19.719 -32.688 1 90 185 GLY B N 1
ATOM 3909 C CA . GLY B 1 185 ? -3.197 -18.453 -32.969 1 90 185 GLY B CA 1
ATOM 3910 C C . GLY B 1 185 ? -4.172 -17.391 -33.438 1 90 185 GLY B C 1
ATOM 3911 O O . GLY B 1 185 ? -4.121 -16.938 -34.594 1 90 185 GLY B O 1
ATOM 3912 N N . VAL B 1 186 ? -4.98 -16.875 -32.594 1 92.44 186 VAL B N 1
ATOM 3913 C CA . VAL B 1 186 ? -5.949 -15.844 -33 1 92.44 186 VAL B CA 1
ATOM 3914 C C . VAL B 1 186 ? -5.652 -14.547 -32.25 1 92.44 186 VAL B C 1
ATOM 3916 O O . VAL B 1 186 ? -6.523 -13.68 -32.125 1 92.44 186 VAL B O 1
ATOM 3919 N N . GLY B 1 187 ? -4.457 -14.414 -31.594 1 90.94 187 GLY B N 1
ATOM 3920 C CA . GLY B 1 187 ? -4.012 -13.172 -30.984 1 90.94 187 GLY B CA 1
ATOM 3921 C C . GLY B 1 187 ? -4.664 -12.906 -29.641 1 90.94 187 GLY B C 1
ATOM 3922 O O . GLY B 1 187 ? -4.73 -11.758 -29.188 1 90.94 187 GLY B O 1
ATOM 3923 N N . ILE B 1 188 ? -5.262 -13.906 -29.016 1 93.12 188 ILE B N 1
ATOM 3924 C CA . ILE B 1 188 ? -5.902 -13.789 -27.703 1 93.12 188 ILE B CA 1
ATOM 3925 C C . ILE B 1 188 ? -4.934 -14.211 -26.609 1 93.12 188 ILE B C 1
ATOM 3927 O O . ILE B 1 188 ? -4.234 -15.219 -26.75 1 93.12 188 ILE B O 1
ATOM 3931 N N . SER B 1 189 ? -4.828 -13.312 -25.578 1 90.88 189 SER B N 1
ATOM 3932 C CA . SER B 1 189 ? -4.023 -13.617 -24.391 1 90.88 189 SER B CA 1
ATOM 3933 C C . SER B 1 189 ? -4.855 -13.531 -23.125 1 90.88 189 SER B C 1
ATOM 3935 O O . SER B 1 189 ? -5.523 -12.523 -22.875 1 90.88 189 SER B O 1
ATOM 3937 N N . SER B 1 190 ? -4.773 -14.578 -22.375 1 90.38 190 SER B N 1
ATOM 3938 C CA . SER B 1 190 ? -5.566 -14.656 -21.156 1 90.38 190 SER B CA 1
ATOM 3939 C C . SER B 1 190 ? -5.055 -13.68 -20.109 1 90.38 190 SER B C 1
ATOM 3941 O O . SER B 1 190 ? -5.715 -13.445 -19.094 1 90.38 190 SER B O 1
ATOM 3943 N N . GLY B 1 191 ? -3.914 -13.125 -20.281 1 92 191 GLY B N 1
ATOM 3944 C CA . GLY B 1 191 ? -3.346 -12.18 -19.328 1 92 191 GLY B CA 1
ATOM 3945 C C . GLY B 1 191 ? -3.766 -10.75 -19.578 1 92 191 GLY B C 1
ATOM 3946 O O . GLY B 1 191 ? -3.344 -9.836 -18.875 1 92 191 GLY B O 1
ATOM 3947 N N . LYS B 1 192 ? -4.605 -10.555 -20.562 1 94.88 192 LYS B N 1
ATOM 3948 C CA . LYS B 1 192 ? -5.059 -9.219 -20.938 1 94.88 192 LYS B CA 1
ATOM 3949 C C . LYS B 1 192 ? -6.539 -9.031 -20.609 1 94.88 192 LYS B C 1
ATOM 3951 O O . LYS B 1 192 ? -7.238 -9.992 -20.281 1 94.88 192 LYS B O 1
ATOM 3956 N N . ILE B 1 193 ? -6.906 -7.793 -20.703 1 96.94 193 ILE B N 1
ATOM 3957 C CA . ILE B 1 193 ? -8.305 -7.445 -20.469 1 96.94 193 ILE B CA 1
ATOM 3958 C C . ILE B 1 193 ? -9.18 -8.07 -21.547 1 96.94 193 ILE B C 1
ATOM 3960 O O . ILE B 1 193 ? -8.727 -8.289 -22.672 1 96.94 193 ILE B O 1
ATOM 3964 N N . SER B 1 194 ? -10.375 -8.328 -21.234 1 98 194 SER B N 1
ATOM 3965 C CA . SER B 1 194 ? -11.305 -8.992 -22.141 1 98 194 SER B CA 1
ATOM 3966 C C . SER B 1 194 ? -11.523 -8.172 -23.406 1 98 194 SER B C 1
ATOM 3968 O O . SER B 1 194 ? -11.781 -6.973 -23.344 1 98 194 SER B O 1
ATOM 3970 N N . THR B 1 195 ? -11.461 -8.836 -24.5 1 97.12 195 THR B N 1
ATOM 3971 C CA . THR B 1 195 ? -11.695 -8.156 -25.781 1 97.12 195 THR B CA 1
ATOM 3972 C C . THR B 1 195 ? -13.133 -8.367 -26.25 1 97.12 195 THR B C 1
ATOM 3974 O O . THR B 1 195 ? -13.562 -7.777 -27.234 1 97.12 195 THR B O 1
ATOM 3977 N N . VAL B 1 196 ? -13.938 -9.125 -25.547 1 98.12 196 VAL B N 1
ATOM 3978 C CA . VAL B 1 196 ? -15.289 -9.406 -26 1 98.12 196 VAL B CA 1
ATOM 3979 C C . VAL B 1 196 ? -16.297 -8.688 -25.109 1 98.12 196 VAL B C 1
ATOM 3981 O O . VAL B 1 196 ? -17.5 -8.742 -25.359 1 98.12 196 VAL B O 1
ATOM 3984 N N . ASN B 1 197 ? -15.875 -8.125 -24.031 1 98.31 197 ASN B N 1
ATOM 3985 C CA . ASN B 1 197 ? -16.734 -7.332 -23.156 1 98.31 197 ASN B CA 1
ATOM 3986 C C . ASN B 1 197 ? -16.609 -5.84 -23.438 1 98.31 197 ASN B C 1
ATOM 3988 O O . ASN B 1 197 ? -15.508 -5.336 -23.688 1 98.31 197 ASN B O 1
ATOM 3992 N N . ALA B 1 198 ? -17.734 -5.168 -23.391 1 97.38 198 ALA B N 1
ATOM 3993 C CA . ALA B 1 198 ? -17.734 -3.729 -23.641 1 97.38 198 ALA B CA 1
ATOM 3994 C C . ALA B 1 198 ? -16.812 -3.006 -22.672 1 97.38 198 ALA B C 1
ATOM 3996 O O . ALA B 1 198 ? -16.938 -3.145 -21.453 1 97.38 198 ALA B O 1
ATOM 3997 N N . GLY B 1 199 ? -15.828 -2.326 -23.234 1 95 199 GLY B N 1
ATOM 3998 C CA . GLY B 1 199 ? -14.883 -1.587 -22.406 1 95 199 GLY B CA 1
ATOM 3999 C C . GLY B 1 199 ? -14.023 -2.482 -21.547 1 95 199 GLY B C 1
ATOM 4000 O O . GLY B 1 199 ? -13.383 -2.014 -20.594 1 95 199 GLY B O 1
ATOM 4001 N N . GLY B 1 200 ? -14.047 -3.73 -21.719 1 97.31 200 GLY B N 1
ATOM 4002 C CA . GLY B 1 200 ? -13.203 -4.664 -20.984 1 97.31 200 GLY B CA 1
ATOM 4003 C C . GLY B 1 200 ? -13.914 -5.309 -19.797 1 97.31 200 GLY B C 1
ATOM 4004 O O . GLY B 1 200 ? -13.656 -6.465 -19.469 1 97.31 200 GLY B O 1
ATOM 4005 N N . TYR B 1 201 ? -14.836 -4.523 -19.203 1 97.69 201 TYR B N 1
ATOM 4006 C CA . TYR B 1 201 ? -15.453 -5.016 -17.984 1 97.69 201 TYR B CA 1
ATOM 4007 C C . TYR B 1 201 ? -16.969 -4.953 -18.078 1 97.69 201 TYR B C 1
ATOM 4009 O O . TYR B 1 201 ? -17.672 -5.215 -17.094 1 97.69 201 TYR B O 1
ATOM 4017 N N . GLY B 1 202 ? -17.516 -4.582 -19.234 1 96.81 202 GLY B N 1
ATOM 4018 C CA . GLY B 1 202 ? -18.953 -4.461 -19.406 1 96.81 202 GLY B CA 1
ATOM 4019 C C . GLY B 1 202 ? -19.594 -5.738 -19.922 1 96.81 202 GLY B C 1
ATOM 4020 O O . GLY B 1 202 ? -19.031 -6.824 -19.766 1 96.81 202 GLY B O 1
ATOM 4021 N N . ALA B 1 203 ? -20.797 -5.613 -20.406 1 97.19 203 ALA B N 1
ATOM 4022 C CA . ALA B 1 203 ? -21.562 -6.742 -20.938 1 97.19 203 ALA B CA 1
ATOM 4023 C C . ALA B 1 203 ? -20.859 -7.375 -22.141 1 97.19 203 ALA B C 1
ATOM 4025 O O . ALA B 1 203 ? -20.109 -6.703 -22.844 1 97.19 203 ALA B O 1
ATOM 4026 N N . VAL B 1 204 ? -21.109 -8.602 -22.312 1 98.19 204 VAL B N 1
ATOM 4027 C CA . VAL B 1 204 ? -20.547 -9.336 -23.453 1 98.19 204 VAL B CA 1
ATOM 4028 C C . VAL B 1 204 ? -21.109 -8.781 -24.75 1 98.19 204 VAL B C 1
ATOM 4030 O O . VAL B 1 204 ? -22.312 -8.484 -24.844 1 98.19 204 VAL B O 1
ATOM 4033 N N . VAL B 1 205 ? -20.219 -8.57 -25.719 1 98.44 205 VAL B N 1
ATOM 4034 C CA . VAL B 1 205 ? -20.609 -8.18 -27.062 1 98.44 205 VAL B CA 1
ATOM 4035 C C . VAL B 1 205 ? -20.656 -9.398 -27.969 1 98.44 205 VAL B C 1
ATOM 4037 O O . VAL B 1 205 ? -19.609 -9.844 -28.469 1 98.44 205 VAL B O 1
ATOM 4040 N N . ASP B 1 206 ? -21.797 -9.836 -28.359 1 97.62 206 ASP B N 1
ATOM 4041 C CA . ASP B 1 206 ? -22.031 -11.094 -29.078 1 97.62 206 ASP B CA 1
ATOM 4042 C C . ASP B 1 206 ? -21.281 -11.102 -30.406 1 97.62 206 ASP B C 1
ATOM 4044 O O . ASP B 1 206 ? -20.75 -12.133 -30.828 1 97.62 206 ASP B O 1
ATOM 4048 N N . ALA B 1 207 ? -21.281 -9.961 -31.031 1 97.94 207 ALA B N 1
ATOM 4049 C CA . ALA B 1 207 ? -20.625 -9.875 -32.312 1 97.94 207 ALA B CA 1
ATOM 4050 C C . ALA B 1 207 ? -19.141 -10.156 -32.219 1 97.94 207 ALA B C 1
ATOM 4052 O O . ALA B 1 207 ? -18.547 -10.766 -33.094 1 97.94 207 ALA B O 1
ATOM 4053 N N . LYS B 1 208 ? -18.531 -9.688 -31.125 1 97.88 208 LYS B N 1
ATOM 4054 C CA . LYS B 1 208 ? -17.109 -9.93 -30.906 1 97.88 208 LYS B CA 1
ATOM 4055 C C . LYS B 1 208 ? -16.828 -11.398 -30.594 1 97.88 208 LYS B C 1
ATOM 4057 O O . LYS B 1 208 ? -15.852 -11.969 -31.062 1 97.88 208 LYS B O 1
ATOM 4062 N N . VAL B 1 209 ? -17.719 -12.016 -29.828 1 97.81 209 VAL B N 1
ATOM 4063 C CA . VAL B 1 209 ? -17.594 -13.438 -29.531 1 97.81 209 VAL B CA 1
ATOM 4064 C C . VAL B 1 209 ? -17.688 -14.258 -30.812 1 97.81 209 VAL B C 1
ATOM 4066 O O . VAL B 1 209 ? -16.875 -15.148 -31.047 1 97.81 209 VAL B O 1
ATOM 4069 N N . ALA B 1 210 ? -18.688 -13.898 -31.609 1 97.31 210 ALA B N 1
ATOM 4070 C CA . ALA B 1 210 ? -18.891 -14.617 -32.875 1 97.31 210 ALA B CA 1
ATOM 4071 C C . ALA B 1 210 ? -17.672 -14.492 -33.781 1 97.31 210 ALA B C 1
ATOM 4073 O O . ALA B 1 210 ? -17.266 -15.477 -34.406 1 97.31 210 ALA B O 1
ATOM 4074 N N . HIS B 1 211 ? -17.172 -13.32 -33.844 1 97.5 211 HIS B N 1
ATOM 4075 C CA . HIS B 1 211 ? -16.016 -13.07 -34.688 1 97.5 211 HIS B CA 1
ATOM 4076 C C . HIS B 1 211 ? -14.82 -13.914 -34.25 1 97.5 211 HIS B C 1
ATOM 4078 O O . HIS B 1 211 ? -14.18 -14.562 -35.094 1 97.5 211 HIS B O 1
ATOM 4084 N N . ILE B 1 212 ? -14.539 -13.984 -32.969 1 97 212 ILE B N 1
ATOM 4085 C CA . ILE B 1 212 ? -13.414 -14.758 -32.469 1 97 212 ILE B CA 1
ATOM 4086 C C . ILE B 1 212 ? -13.68 -16.25 -32.656 1 97 212 ILE B C 1
ATOM 4088 O O . ILE B 1 212 ? -12.766 -17 -33 1 97 212 ILE B O 1
ATOM 4092 N N . SER B 1 213 ? -14.922 -16.656 -32.438 1 95.69 213 SER B N 1
ATOM 4093 C CA . SER B 1 213 ? -15.297 -18.062 -32.594 1 95.69 213 SER B CA 1
ATOM 4094 C C . SER B 1 213 ? -15.055 -18.516 -34.031 1 95.69 213 SER B C 1
ATOM 4096 O O . SER B 1 213 ? -14.555 -19.625 -34.25 1 95.69 213 SER B O 1
ATOM 4098 N N . GLN B 1 214 ? -15.398 -17.672 -34.938 1 96.25 214 GLN B N 1
ATOM 4099 C CA . GLN B 1 214 ? -15.18 -18 -36.344 1 96.25 214 GLN B CA 1
ATOM 4100 C C . GLN B 1 214 ? -13.688 -18.125 -36.625 1 96.25 214 GLN B C 1
ATOM 4102 O O . GLN B 1 214 ? -13.273 -19.047 -37.344 1 96.25 214 GLN B O 1
ATOM 4107 N N . ARG B 1 215 ? -12.945 -17.219 -36.156 1 96.56 215 ARG B N 1
ATOM 4108 C CA . ARG B 1 215 ? -11.5 -17.266 -36.344 1 96.56 215 ARG B CA 1
ATOM 4109 C C . ARG B 1 215 ? -10.898 -18.531 -35.75 1 96.56 215 ARG B C 1
ATOM 4111 O O . ARG B 1 215 ? -10.008 -19.156 -36.344 1 96.56 215 ARG B O 1
ATOM 4118 N N . MET B 1 216 ? -11.398 -18.953 -34.562 1 96.31 216 MET B N 1
ATOM 4119 C CA . MET B 1 216 ? -10.914 -20.156 -33.906 1 96.31 216 MET B CA 1
ATOM 4120 C C . MET B 1 216 ? -11.258 -21.391 -34.75 1 96.31 216 MET B C 1
ATOM 4122 O O . MET B 1 216 ? -10.43 -22.297 -34.906 1 96.31 216 MET B O 1
ATOM 4126 N N . ALA B 1 217 ? -12.43 -21.422 -35.312 1 95.12 217 ALA B N 1
ATOM 4127 C CA . ALA B 1 217 ? -12.906 -22.562 -36.094 1 95.12 217 ALA B CA 1
ATOM 4128 C C . ALA B 1 217 ? -12.07 -22.75 -37.344 1 95.12 217 ALA B C 1
ATOM 4130 O O . ALA B 1 217 ? -11.961 -23.875 -37.844 1 95.12 217 ALA B O 1
ATOM 4131 N N . GLY B 1 218 ? -11.477 -21.688 -37.781 1 94.44 218 GLY B N 1
ATOM 4132 C CA . GLY B 1 218 ? -10.672 -21.75 -39 1 94.44 218 GLY B CA 1
ATOM 4133 C C . GLY B 1 218 ? -9.258 -22.25 -38.75 1 94.44 218 GLY B C 1
ATOM 4134 O O . GLY B 1 218 ? -8.523 -22.562 -39.688 1 94.44 218 GLY B O 1
ATOM 4135 N N . ASP B 1 219 ? -8.859 -22.281 -37.5 1 95.12 219 ASP B N 1
ATOM 4136 C CA . ASP B 1 219 ? -7.523 -22.75 -37.156 1 95.12 219 ASP B CA 1
ATOM 4137 C C . ASP B 1 219 ? -7.426 -24.281 -37.281 1 95.12 219 ASP B C 1
ATOM 4139 O O . ASP B 1 219 ? -8.32 -25 -36.844 1 95.12 219 ASP B O 1
ATOM 4143 N N . PRO B 1 220 ? -6.32 -24.859 -37.844 1 93.69 220 PRO B N 1
ATOM 4144 C CA . PRO B 1 220 ? -6.172 -26.297 -38.031 1 93.69 220 PRO B CA 1
ATOM 4145 C C . PRO B 1 220 ? -6.098 -27.047 -36.688 1 93.69 220 PRO B C 1
ATOM 4147 O O . PRO B 1 220 ? -6.355 -28.266 -36.656 1 93.69 220 PRO B O 1
ATOM 4150 N N . ARG B 1 221 ? -5.742 -26.422 -35.594 1 92.25 221 ARG B N 1
ATOM 4151 C CA . ARG B 1 221 ? -5.59 -27.062 -34.281 1 92.25 221 ARG B CA 1
ATOM 4152 C C . ARG B 1 221 ? -6.926 -27.141 -33.562 1 92.25 221 ARG B C 1
ATOM 4154 O O . ARG B 1 221 ? -7.039 -27.812 -32.531 1 92.25 221 ARG B O 1
ATOM 4161 N N . PHE B 1 222 ? -7.883 -26.531 -34.219 1 94.81 222 PHE B N 1
ATOM 4162 C CA . PHE B 1 222 ? -9.195 -26.438 -33.594 1 94.81 222 PHE B CA 1
ATOM 4163 C C . PHE B 1 222 ? -9.867 -27.797 -33.531 1 94.81 222 PHE B C 1
ATOM 4165 O O . PHE B 1 222 ? -9.805 -28.578 -34.469 1 94.81 222 PHE B O 1
ATOM 4172 N N . SER B 1 223 ? -10.484 -28.156 -32.375 1 94.69 223 SER B N 1
ATOM 4173 C CA . SER B 1 223 ? -11.219 -29.375 -32.125 1 94.69 223 SER B CA 1
ATOM 4174 C C . SER B 1 223 ? -12.555 -29.094 -31.438 1 94.69 223 SER B C 1
ATOM 4176 O O . SER B 1 223 ? -12.586 -28.688 -30.266 1 94.69 223 SER B O 1
ATOM 4178 N N . ASP B 1 224 ? -13.57 -29.422 -32.156 1 94.12 224 ASP B N 1
ATOM 4179 C CA . ASP B 1 224 ? -14.906 -29.188 -31.609 1 94.12 224 ASP B CA 1
ATOM 4180 C C . ASP B 1 224 ? -15.125 -29.984 -30.328 1 94.12 224 ASP B C 1
ATOM 4182 O O . ASP B 1 224 ? -15.75 -29.516 -29.375 1 94.12 224 ASP B O 1
ATOM 4186 N N . ARG B 1 225 ? -14.664 -31.172 -30.359 1 95.19 225 ARG B N 1
ATOM 4187 C CA . ARG B 1 225 ? -14.797 -32.031 -29.188 1 95.19 225 ARG B CA 1
ATOM 4188 C C . ARG B 1 225 ? -14.102 -31.406 -27.984 1 95.19 225 ARG B C 1
ATOM 4190 O O . ARG B 1 225 ? -14.68 -31.328 -26.891 1 95.19 225 ARG B O 1
ATOM 4197 N N . LYS B 1 226 ? -12.898 -30.922 -28.156 1 93.88 226 LYS B N 1
ATOM 419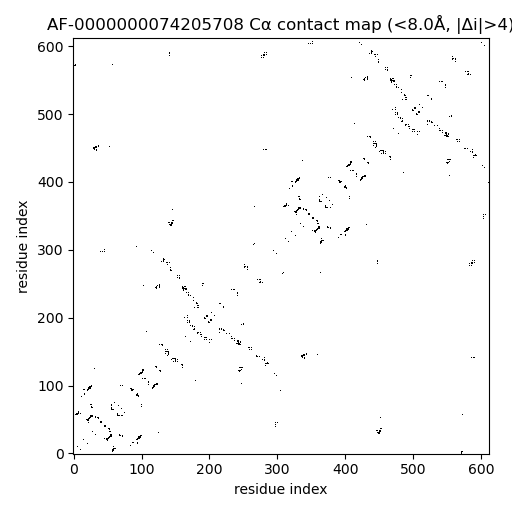8 C CA . LYS B 1 226 ? -12.148 -30.312 -27.062 1 93.88 226 LYS B CA 1
ATOM 4199 C C . LYS B 1 226 ? -12.773 -29 -26.625 1 93.88 226 LYS B C 1
ATOM 4201 O O . LYS B 1 226 ? -12.805 -28.688 -25.422 1 93.88 226 LYS B O 1
ATOM 4206 N N . ARG B 1 227 ? -13.211 -28.281 -27.594 1 95.38 227 ARG B N 1
ATOM 4207 C CA . ARG B 1 227 ? -13.906 -27.031 -27.281 1 95.38 227 ARG B CA 1
ATOM 4208 C C . ARG B 1 227 ? -15.094 -27.281 -26.359 1 95.38 227 ARG B C 1
ATOM 4210 O O . ARG B 1 227 ? -15.242 -26.609 -25.344 1 95.38 227 ARG B O 1
ATOM 4217 N N . ARG B 1 228 ? -15.898 -28.25 -26.688 1 95.88 228 ARG B N 1
ATOM 4218 C CA . ARG B 1 228 ? -17.078 -28.562 -25.891 1 95.88 228 ARG B CA 1
ATOM 4219 C C . ARG B 1 228 ? -16.672 -29.016 -24.484 1 95.88 228 ARG B C 1
ATOM 4221 O O . ARG B 1 228 ? -17.312 -28.641 -23.5 1 95.88 228 ARG B O 1
ATOM 4228 N N . TRP B 1 229 ? -15.672 -29.797 -24.469 1 95.19 229 TRP B N 1
ATOM 4229 C CA . TRP B 1 229 ? -15.172 -30.297 -23.188 1 95.19 229 TRP B CA 1
ATOM 4230 C C . TRP B 1 229 ? -14.742 -29.141 -22.281 1 95.19 229 TRP B C 1
ATOM 4232 O O . TRP B 1 229 ? -15.102 -29.094 -21.109 1 95.19 229 TRP B O 1
ATOM 4242 N N . ILE B 1 230 ? -14.031 -28.203 -22.828 1 95.5 230 ILE B N 1
ATOM 4243 C CA . ILE B 1 230 ? -13.547 -27.047 -22.094 1 95.5 230 ILE B CA 1
ATOM 4244 C C . ILE B 1 230 ? -14.719 -26.172 -21.656 1 95.5 230 ILE B C 1
ATOM 4246 O O . ILE B 1 230 ? -14.781 -25.734 -20.5 1 95.5 230 ILE B O 1
ATOM 4250 N N . GLU B 1 231 ? -15.578 -25.875 -22.578 1 96.69 231 GLU B N 1
ATOM 4251 C CA . GLU B 1 231 ? -16.75 -25.078 -22.281 1 96.69 231 GLU B CA 1
ATOM 4252 C C . GLU B 1 231 ? -17.562 -25.672 -21.125 1 96.69 231 GLU B C 1
ATOM 4254 O O . GLU B 1 231 ? -17.969 -24.953 -20.219 1 96.69 231 GLU B O 1
ATOM 4259 N N . ASP B 1 232 ? -17.734 -26.969 -21.156 1 96.56 232 ASP B N 1
ATOM 4260 C CA . ASP B 1 232 ? -18.469 -27.656 -20.109 1 96.56 232 ASP B CA 1
ATOM 4261 C C . ASP B 1 232 ? -17.766 -27.547 -18.766 1 96.56 232 ASP B C 1
ATOM 4263 O O . ASP B 1 232 ? -18.406 -27.375 -17.719 1 96.56 232 ASP B O 1
ATOM 4267 N N . ARG B 1 233 ? -16.531 -27.625 -18.781 1 95.62 233 ARG B N 1
ATOM 4268 C CA . ARG B 1 233 ? -15.75 -27.531 -17.562 1 95.62 233 ARG B CA 1
ATOM 4269 C C . ARG B 1 233 ? -15.836 -26.141 -16.953 1 95.62 233 ARG B C 1
ATOM 4271 O O . ARG B 1 233 ? -15.992 -25.984 -15.742 1 95.62 233 ARG B O 1
ATOM 4278 N N . VAL B 1 234 ? -15.727 -25.109 -17.797 1 97.5 234 VAL B N 1
ATOM 4279 C CA . VAL B 1 234 ? -15.805 -23.719 -17.328 1 97.5 234 VAL B CA 1
ATOM 4280 C C . VAL B 1 234 ? -17.203 -23.453 -16.766 1 97.5 234 VAL B C 1
ATOM 4282 O O . VAL B 1 234 ? -17.328 -22.906 -15.672 1 97.5 234 VAL B O 1
ATOM 4285 N N . ARG B 1 235 ? -18.188 -23.875 -17.438 1 97.06 235 ARG B N 1
ATOM 4286 C CA . ARG B 1 235 ? -19.562 -23.656 -17 1 97.06 235 ARG B CA 1
ATOM 4287 C C . ARG B 1 235 ? -19.859 -24.422 -15.711 1 97.06 235 ARG B C 1
ATOM 4289 O O . ARG B 1 235 ? -20.625 -23.953 -14.859 1 97.06 235 ARG B O 1
ATOM 4296 N N . SER B 1 236 ? -19.312 -25.625 -15.609 1 95.75 236 SER B N 1
ATOM 4297 C CA . SER B 1 236 ? -19.453 -26.391 -14.375 1 95.75 236 SER B CA 1
ATOM 4298 C C . SER B 1 236 ? -18.859 -25.625 -13.188 1 95.75 236 SER B C 1
ATOM 4300 O O . SER B 1 236 ? -19.453 -25.562 -12.117 1 95.75 236 SER B O 1
ATOM 4302 N N . ARG B 1 237 ? -17.734 -25.047 -13.352 1 95.19 237 ARG B N 1
ATOM 4303 C CA . ARG B 1 237 ? -17.094 -24.266 -12.297 1 95.19 237 ARG B CA 1
ATOM 4304 C C . ARG B 1 237 ? -17.906 -23.016 -11.961 1 95.19 237 ARG B C 1
ATOM 4306 O O . ARG B 1 237 ? -17.984 -22.609 -10.797 1 95.19 237 ARG B O 1
ATOM 4313 N N . GLU B 1 238 ? -18.422 -22.422 -12.984 1 96.06 238 GLU B N 1
ATOM 4314 C CA . GLU B 1 238 ? -19.297 -21.281 -12.773 1 96.06 238 GLU B CA 1
ATOM 4315 C C . GLU B 1 238 ? -20.5 -21.641 -11.914 1 96.06 238 GLU B C 1
ATOM 4317 O O . GLU B 1 238 ? -20.828 -20.938 -10.961 1 96.06 238 GLU B O 1
ATOM 4322 N N . ARG B 1 239 ? -21.125 -22.781 -12.227 1 95.75 239 ARG B N 1
ATOM 4323 C CA . ARG B 1 239 ? -22.297 -23.234 -11.492 1 95.75 239 ARG B CA 1
ATOM 4324 C C . ARG B 1 239 ? -21.953 -23.547 -10.039 1 95.75 239 ARG B C 1
ATOM 4326 O O . ARG B 1 239 ? -22.781 -23.328 -9.148 1 95.75 239 ARG B O 1
ATOM 4333 N N . ARG B 1 240 ? -20.75 -23.953 -9.812 1 95.06 240 ARG B N 1
ATOM 4334 C CA . ARG B 1 240 ? -20.312 -24.312 -8.469 1 95.06 240 ARG B CA 1
ATOM 4335 C C . ARG B 1 240 ? -19.766 -23.109 -7.727 1 95.06 240 ARG B C 1
ATOM 4337 O O . ARG B 1 240 ? -19.344 -23.219 -6.574 1 95.06 240 ARG B O 1
ATOM 4344 N N . GLY B 1 241 ? -19.688 -21.969 -8.367 1 93.62 241 GLY B N 1
ATOM 4345 C CA . GLY B 1 241 ? -19.188 -20.75 -7.742 1 93.62 241 GLY B CA 1
ATOM 4346 C C . GLY B 1 241 ? -17.672 -20.719 -7.625 1 93.62 241 GLY B C 1
ATOM 4347 O O . GLY B 1 241 ? -17.109 -20.016 -6.785 1 93.62 241 GLY B O 1
ATOM 4348 N N . LEU B 1 242 ? -16.969 -21.469 -8.469 1 95.19 242 LEU B N 1
ATOM 4349 C CA . LEU B 1 242 ? -15.523 -21.625 -8.352 1 95.19 242 LEU B CA 1
ATOM 4350 C C . LEU B 1 242 ? -14.797 -20.875 -9.461 1 95.19 242 LEU B C 1
ATOM 4352 O O . LEU B 1 242 ? -13.57 -20.891 -9.523 1 95.19 242 LEU B O 1
ATOM 4356 N N . LEU B 1 243 ? -15.516 -20.172 -10.352 1 96 243 LEU B N 1
ATOM 4357 C CA . LEU B 1 243 ? -14.891 -19.547 -11.516 1 96 243 LEU B CA 1
ATOM 4358 C C . LEU B 1 243 ? -14.008 -18.375 -11.102 1 96 243 LEU B C 1
ATOM 4360 O O . LEU B 1 243 ? -13.094 -18 -11.836 1 96 243 LEU B O 1
ATOM 4364 N N . GLY B 1 244 ? -14.281 -17.781 -9.906 1 96.62 244 GLY B N 1
ATOM 4365 C CA . GLY B 1 244 ? -13.453 -16.703 -9.398 1 96.62 244 GLY B CA 1
ATOM 4366 C C . GLY B 1 244 ? -11.992 -17.094 -9.25 1 96.62 244 GLY B C 1
ATOM 4367 O O . GLY B 1 244 ? -11.109 -16.234 -9.32 1 96.62 244 GLY B O 1
ATOM 4368 N N . ARG B 1 245 ? -11.719 -18.359 -9.117 1 96.31 245 ARG B N 1
ATOM 4369 C CA . ARG B 1 245 ? -10.367 -18.875 -8.938 1 96.31 245 ARG B CA 1
ATOM 4370 C C . ARG B 1 245 ? -9.57 -18.812 -10.234 1 96.31 245 ARG B C 1
ATOM 4372 O O . ARG B 1 245 ? -8.344 -18.969 -10.227 1 96.31 245 ARG B O 1
ATOM 4379 N N . GLU B 1 246 ? -10.297 -18.453 -11.336 1 95.56 246 GLU B N 1
ATOM 4380 C CA . GLU B 1 246 ? -9.656 -18.484 -12.641 1 95.56 246 GLU B CA 1
ATOM 4381 C C . GLU B 1 246 ? -9.352 -17.078 -13.148 1 95.56 246 GLU B C 1
ATOM 4383 O O . GLU B 1 246 ? -8.789 -16.906 -14.234 1 95.56 246 GLU B O 1
ATOM 4388 N N . VAL B 1 247 ? -9.656 -16.109 -12.391 1 96.81 247 VAL B N 1
ATOM 4389 C CA . VAL B 1 247 ? -9.461 -14.711 -12.805 1 96.81 247 VAL B CA 1
ATOM 4390 C C . VAL B 1 247 ? -8.047 -14.266 -12.453 1 96.81 247 VAL B C 1
ATOM 4392 O O . VAL B 1 247 ? -7.578 -14.477 -11.328 1 96.81 247 VAL B O 1
ATOM 4395 N N . LYS B 1 248 ? -7.41 -13.68 -13.43 1 96.56 248 LYS B N 1
ATOM 4396 C CA . LYS B 1 248 ? -6.055 -13.18 -13.211 1 96.56 248 LYS B CA 1
ATOM 4397 C C . LYS B 1 248 ? -6.066 -11.961 -12.289 1 96.56 248 LYS B C 1
ATOM 4399 O O . LYS B 1 248 ? -6.781 -10.984 -12.547 1 96.56 248 LYS B O 1
ATOM 4404 N N . GLY B 1 249 ? -5.184 -11.977 -11.273 1 95.75 249 GLY B N 1
ATOM 4405 C CA . GLY B 1 249 ? -5.215 -10.992 -10.211 1 95.75 249 GLY B CA 1
ATOM 4406 C C . GLY B 1 249 ? -4.969 -9.578 -10.695 1 95.75 249 GLY B C 1
ATOM 4407 O O . GLY B 1 249 ? -5.645 -8.641 -10.266 1 95.75 249 GLY B O 1
ATOM 4408 N N . LYS B 1 250 ? -4.055 -9.445 -11.625 1 92.88 250 LYS B N 1
ATOM 4409 C CA . LYS B 1 250 ? -3.648 -8.117 -12.07 1 92.88 250 LYS B CA 1
ATOM 4410 C C . LYS B 1 250 ? -4.797 -7.398 -12.781 1 92.88 250 LYS B C 1
ATOM 4412 O O . LYS B 1 250 ? -4.77 -6.176 -12.93 1 92.88 250 LYS B O 1
ATOM 4417 N N . LEU B 1 251 ? -5.762 -8.156 -13.227 1 95.56 251 LEU B N 1
ATOM 4418 C CA . LEU B 1 251 ? -6.848 -7.57 -14.008 1 95.56 251 LEU B CA 1
ATOM 4419 C C . LEU B 1 251 ? -8.016 -7.188 -13.102 1 95.56 251 LEU B C 1
ATOM 4421 O O . LEU B 1 251 ? -8.922 -6.461 -13.523 1 95.56 251 LEU B O 1
ATOM 4425 N N . VAL B 1 252 ? -7.957 -7.633 -11.883 1 96.94 252 VAL B N 1
ATOM 4426 C CA . VAL B 1 252 ? -9.055 -7.406 -10.953 1 96.94 252 VAL B CA 1
ATOM 4427 C C . VAL B 1 252 ? -9.062 -5.949 -10.492 1 96.94 252 VAL B C 1
ATOM 4429 O O . VAL B 1 252 ? -10.117 -5.379 -10.227 1 96.94 252 VAL B O 1
ATOM 4432 N N . VAL B 1 253 ? -7.926 -5.359 -10.422 1 94.56 253 VAL B N 1
ATOM 4433 C CA . VAL B 1 253 ? -7.797 -3.996 -9.914 1 94.56 253 VAL B CA 1
ATOM 4434 C C . VAL B 1 253 ? -8.602 -3.039 -10.781 1 94.56 253 VAL B C 1
ATOM 4436 O O . VAL B 1 253 ? -9.281 -2.145 -10.273 1 94.56 253 VAL B O 1
ATOM 4439 N N . GLY B 1 254 ? -8.508 -3.219 -12.078 1 94.56 254 GLY B N 1
ATOM 4440 C CA . GLY B 1 254 ? -9.289 -2.377 -12.977 1 94.56 254 GLY B CA 1
ATOM 4441 C C . GLY B 1 254 ? -10.781 -2.494 -12.75 1 94.56 254 GLY B C 1
ATOM 4442 O O . GLY B 1 254 ? -11.508 -1.501 -12.844 1 94.56 254 GLY B O 1
ATOM 4443 N N . TYR B 1 255 ? -11.219 -3.645 -12.477 1 96.69 255 TYR B N 1
ATOM 4444 C CA . TYR B 1 255 ? -12.633 -3.873 -12.211 1 96.69 255 TYR B CA 1
ATOM 4445 C C . TYR B 1 255 ? -13.055 -3.215 -10.906 1 96.69 255 TYR B C 1
ATOM 4447 O O . TYR B 1 255 ? -14.109 -2.578 -10.836 1 96.69 255 TYR B O 1
ATOM 4455 N N . VAL B 1 256 ? -12.234 -3.359 -9.883 1 96.94 256 VAL B N 1
ATOM 4456 C CA . VAL B 1 256 ? -12.508 -2.73 -8.594 1 96.94 256 VAL B CA 1
ATOM 4457 C C . VAL B 1 256 ? -12.555 -1.214 -8.758 1 96.94 256 VAL B C 1
ATOM 4459 O O . VAL B 1 256 ? -13.422 -0.548 -8.18 1 96.94 256 VAL B O 1
ATOM 4462 N N . GLU B 1 257 ? -11.641 -0.713 -9.516 1 94.62 257 GLU B N 1
ATOM 4463 C CA . GLU B 1 257 ? -11.633 0.718 -9.805 1 94.62 257 GLU B CA 1
ATOM 4464 C C . GLU B 1 257 ? -12.969 1.162 -10.398 1 94.62 257 GLU B C 1
ATOM 4466 O O . GLU B 1 257 ? -13.516 2.197 -10.008 1 94.62 257 GLU B O 1
ATOM 4471 N N . LEU B 1 258 ? -13.453 0.44 -11.312 1 94 258 LEU B N 1
ATOM 4472 C CA . LEU B 1 258 ? -14.734 0.75 -11.938 1 94 258 LEU B CA 1
ATOM 4473 C C . LEU B 1 258 ? -15.859 0.741 -10.914 1 94 258 LEU B C 1
ATOM 4475 O O . LEU B 1 258 ? -16.719 1.631 -10.914 1 94 258 LEU B O 1
ATOM 4479 N N . LEU B 1 259 ? -15.883 -0.257 -10.062 1 95.69 259 LEU B N 1
ATOM 4480 C CA . LEU B 1 259 ? -16.922 -0.374 -9.047 1 95.69 259 LEU B CA 1
ATOM 4481 C C . LEU B 1 259 ? -16.844 0.783 -8.055 1 95.69 259 LEU B C 1
ATOM 4483 O O . LEU B 1 259 ? -17.875 1.307 -7.625 1 95.69 259 LEU B O 1
ATOM 4487 N N . ILE B 1 260 ? -15.648 1.142 -7.707 1 95.31 260 ILE B N 1
ATOM 4488 C CA . ILE B 1 260 ? -15.445 2.23 -6.754 1 95.31 260 ILE B CA 1
ATOM 4489 C C . ILE B 1 260 ? -15.883 3.551 -7.383 1 95.31 260 ILE B C 1
ATOM 4491 O O . ILE B 1 260 ? -16.516 4.375 -6.727 1 95.31 260 ILE B O 1
ATOM 4495 N N . LYS B 1 261 ? -15.477 3.752 -8.602 1 92.62 261 LYS B N 1
ATOM 4496 C CA . LYS B 1 261 ? -15.922 4.945 -9.312 1 92.62 261 LYS B CA 1
ATOM 4497 C C . LYS B 1 261 ? -17.453 5.031 -9.344 1 92.62 261 LYS B C 1
ATOM 4499 O O . LYS B 1 261 ? -18.016 6.102 -9.125 1 92.62 261 LYS B O 1
ATOM 4504 N N . ASP B 1 262 ? -18.031 3.949 -9.617 1 92.88 262 ASP B N 1
ATOM 4505 C CA . ASP B 1 262 ? -19.484 3.877 -9.648 1 92.88 262 ASP B CA 1
ATOM 4506 C C . ASP B 1 262 ? -20.078 4.195 -8.281 1 92.88 262 ASP B C 1
ATOM 4508 O O . ASP B 1 262 ? -21.094 4.898 -8.188 1 92.88 262 ASP B O 1
ATOM 4512 N N . HIS B 1 263 ? -19.484 3.691 -7.234 1 94.25 263 HIS B N 1
ATOM 4513 C CA . HIS B 1 263 ? -19.984 3.857 -5.875 1 94.25 263 HIS B CA 1
ATOM 4514 C C . HIS B 1 263 ? -19.891 5.309 -5.426 1 94.25 263 HIS B C 1
ATOM 4516 O O . HIS B 1 263 ? -20.812 5.832 -4.793 1 94.25 263 HIS B O 1
ATOM 4522 N N . PHE B 1 264 ? -18.766 6.016 -5.77 1 90.75 264 PHE B N 1
ATOM 4523 C CA . PHE B 1 264 ? -18.516 7.332 -5.203 1 90.75 264 PHE B CA 1
ATOM 4524 C C . PHE B 1 264 ? -18.938 8.43 -6.168 1 90.75 264 PHE B C 1
ATOM 4526 O O . PHE B 1 264 ? -18.875 9.617 -5.84 1 90.75 264 PHE B O 1
ATOM 4533 N N . GLN B 1 265 ? -19.156 8.242 -7.418 1 82.62 265 GLN B N 1
ATOM 4534 C CA . GLN B 1 265 ? -19.438 9.211 -8.469 1 82.62 265 GLN B CA 1
ATOM 4535 C C . GLN B 1 265 ? -20.344 10.336 -7.957 1 82.62 265 GLN B C 1
ATOM 4537 O O . GLN B 1 265 ? -20.109 11.508 -8.25 1 82.62 265 GLN B O 1
ATOM 4542 N N . GLU B 1 266 ? -21.297 10.133 -7.199 1 74.06 266 GLU B N 1
ATOM 4543 C CA . GLU B 1 266 ? -22.188 11.203 -6.766 1 74.06 266 GLU B CA 1
ATOM 4544 C C . GLU B 1 266 ? -22.078 11.438 -5.262 1 74.06 266 GLU B C 1
ATOM 4546 O O . GLU B 1 266 ? -22.844 12.219 -4.695 1 74.06 266 GLU B O 1
ATOM 4551 N N . LYS B 1 267 ? -21.109 10.867 -4.766 1 75.31 267 LYS B N 1
ATOM 4552 C CA . LYS B 1 267 ? -21.062 10.938 -3.309 1 75.31 267 LYS B CA 1
ATOM 4553 C C . LYS B 1 267 ? -19.906 11.828 -2.846 1 75.31 267 LYS B C 1
ATOM 4555 O O . LYS B 1 267 ? -20.109 12.75 -2.051 1 75.31 267 LYS B O 1
ATOM 4560 N N . ARG B 1 268 ? -18.75 11.523 -3.303 1 74.94 268 ARG B N 1
ATOM 4561 C CA . ARG B 1 268 ? -17.578 12.258 -2.869 1 74.94 268 ARG B CA 1
ATOM 4562 C C . ARG B 1 268 ? -16.422 12.062 -3.846 1 74.94 268 ARG B C 1
ATOM 4564 O O . ARG B 1 268 ? -16.344 11.047 -4.535 1 74.94 268 ARG B O 1
ATOM 4571 N N . LYS B 1 269 ? -15.594 13.133 -3.811 1 73.19 269 LYS B N 1
ATOM 4572 C CA . LYS B 1 269 ? -14.383 13.016 -4.613 1 73.19 269 LYS B CA 1
ATOM 4573 C C . LYS B 1 269 ? -13.359 12.109 -3.93 1 73.19 269 LYS B C 1
ATOM 4575 O O . LYS B 1 269 ? -13.094 12.258 -2.736 1 73.19 269 LYS B O 1
ATOM 4580 N N . VAL B 1 270 ? -13.047 11.039 -4.598 1 77.25 270 VAL B N 1
ATOM 4581 C CA . VAL B 1 270 ? -12.008 10.141 -4.105 1 77.25 270 VAL B CA 1
ATOM 4582 C C . VAL B 1 270 ? -10.836 10.125 -5.078 1 77.25 270 VAL B C 1
ATOM 4584 O O . VAL B 1 270 ? -11.023 10.242 -6.293 1 77.25 270 VAL B O 1
ATOM 4587 N N . ALA B 1 271 ? -9.617 10.148 -4.52 1 74.75 271 ALA B N 1
ATOM 4588 C CA . ALA B 1 271 ? -8.422 10.07 -5.355 1 74.75 271 ALA B CA 1
ATOM 4589 C C . ALA B 1 271 ? -8.281 8.68 -5.98 1 74.75 271 ALA B C 1
ATOM 4591 O O . ALA B 1 271 ? -7.559 7.828 -5.461 1 74.75 271 ALA B O 1
ATOM 4592 N N . LEU B 1 272 ? -8.844 8.492 -7.102 1 77.44 272 LEU B N 1
ATOM 4593 C CA . LEU B 1 272 ? -8.891 7.18 -7.738 1 77.44 272 LEU B CA 1
ATOM 4594 C C . LEU B 1 272 ? -7.543 6.824 -8.352 1 77.44 272 LEU B C 1
ATOM 4596 O O . LEU B 1 272 ? -7.266 5.648 -8.609 1 77.44 272 LEU B O 1
ATOM 4600 N N . ASN B 1 273 ? -6.719 7.781 -8.633 1 73.62 273 ASN B N 1
ATOM 4601 C CA . ASN B 1 273 ? -5.406 7.52 -9.211 1 73.62 273 ASN B CA 1
ATOM 4602 C C . ASN B 1 273 ? -4.523 6.723 -8.25 1 73.62 273 ASN B C 1
ATOM 4604 O O . ASN B 1 273 ? -3.531 6.121 -8.672 1 73.62 273 ASN B O 1
ATOM 4608 N N . ALA B 1 274 ? -4.98 6.66 -7.059 1 71.75 274 ALA B N 1
ATOM 4609 C CA . ALA B 1 274 ? -4.199 5.98 -6.027 1 71.75 274 ALA B CA 1
ATOM 4610 C C . ALA B 1 274 ? -4.539 4.492 -5.98 1 71.75 274 ALA B C 1
ATOM 4612 O O . ALA B 1 274 ? -3.781 3.695 -5.418 1 71.75 274 ALA B O 1
ATOM 4613 N N . ILE B 1 275 ? -5.598 4.102 -6.602 1 82.25 275 ILE B N 1
ATOM 4614 C CA . ILE B 1 275 ? -6.094 2.748 -6.383 1 82.25 275 ILE B CA 1
ATOM 4615 C C . ILE B 1 275 ? -5.172 1.742 -7.066 1 82.25 275 ILE B C 1
ATOM 4617 O O . ILE B 1 275 ? -4.75 0.761 -6.453 1 82.25 275 ILE B O 1
ATOM 4621 N N . ARG B 1 276 ? -4.664 1.966 -8.227 1 81.5 276 ARG B N 1
ATOM 4622 C CA . ARG B 1 276 ? -3.959 0.957 -9.016 1 81.5 276 ARG B CA 1
ATOM 4623 C C . ARG B 1 276 ? -2.566 0.697 -8.445 1 81.5 276 ARG B C 1
ATOM 4625 O O . ARG B 1 276 ? -2.182 -0.455 -8.234 1 81.5 276 ARG B O 1
ATOM 4632 N N . PRO B 1 277 ? -1.997 1.731 -8.055 1 77.38 277 PRO B N 1
ATOM 4633 C CA . PRO B 1 277 ? -0.627 1.447 -7.621 1 77.38 277 PRO B CA 1
ATOM 4634 C C . PRO B 1 277 ? -0.562 0.875 -6.207 1 77.38 277 PRO B C 1
ATOM 4636 O O . PRO B 1 277 ? 0.428 0.238 -5.84 1 77.38 277 PRO B O 1
ATOM 4639 N N . SER B 1 278 ? -1.709 0.979 -5.504 1 88.25 278 SER B N 1
ATOM 4640 C CA . SER B 1 278 ? -1.479 0.738 -4.082 1 88.25 278 SER B CA 1
ATOM 4641 C C . SER B 1 278 ? -2.445 -0.309 -3.537 1 88.25 278 SER B C 1
ATOM 4643 O O . SER B 1 278 ? -2.211 -0.879 -2.469 1 88.25 278 SER B O 1
ATOM 4645 N N . LEU B 1 279 ? -3.502 -0.587 -4.23 1 92.88 279 LEU B N 1
ATOM 4646 C CA . LEU B 1 279 ? -4.562 -1.41 -3.66 1 92.88 279 LEU B CA 1
ATOM 4647 C C . LEU B 1 279 ? -4.062 -2.822 -3.375 1 92.88 279 LEU B C 1
ATOM 4649 O O . LEU B 1 279 ? -4.309 -3.367 -2.297 1 92.88 279 LEU B O 1
ATOM 4653 N N . VAL B 1 280 ? -3.355 -3.389 -4.316 1 93.12 280 VAL B N 1
ATOM 4654 C CA . VAL B 1 280 ? -2.891 -4.762 -4.156 1 93.12 280 VAL B CA 1
ATOM 4655 C C . VAL B 1 280 ? -1.954 -4.855 -2.953 1 93.12 280 VAL B C 1
ATOM 4657 O O . VAL B 1 280 ? -2.053 -5.789 -2.152 1 93.12 280 VAL B O 1
ATOM 4660 N N . ASN B 1 281 ? -1.122 -3.893 -2.812 1 92.62 281 ASN B N 1
ATOM 4661 C CA . ASN B 1 281 ? -0.202 -3.885 -1.681 1 92.62 281 ASN B CA 1
ATOM 4662 C C . ASN B 1 281 ? -0.942 -3.713 -0.357 1 92.62 281 ASN B C 1
ATOM 4664 O O . ASN B 1 281 ? -0.581 -4.332 0.646 1 92.62 281 ASN B O 1
ATOM 4668 N N . SER B 1 282 ? -1.927 -2.818 -0.372 1 94.62 282 SER B N 1
ATOM 4669 C CA . SER B 1 282 ? -2.727 -2.641 0.836 1 94.62 282 SER B CA 1
ATOM 4670 C C . SER B 1 282 ? -3.477 -3.918 1.195 1 94.62 282 SER B C 1
ATOM 4672 O O . SER B 1 282 ? -3.57 -4.281 2.369 1 94.62 282 SER B O 1
ATOM 4674 N N . LEU B 1 283 ? -3.967 -4.578 0.183 1 96.56 283 LEU B N 1
ATOM 4675 C CA . LEU B 1 283 ? -4.617 -5.863 0.414 1 96.56 283 LEU B CA 1
ATOM 4676 C C . LEU B 1 283 ? -3.629 -6.883 0.972 1 96.56 283 LEU B C 1
ATOM 4678 O O . LEU B 1 283 ? -3.932 -7.57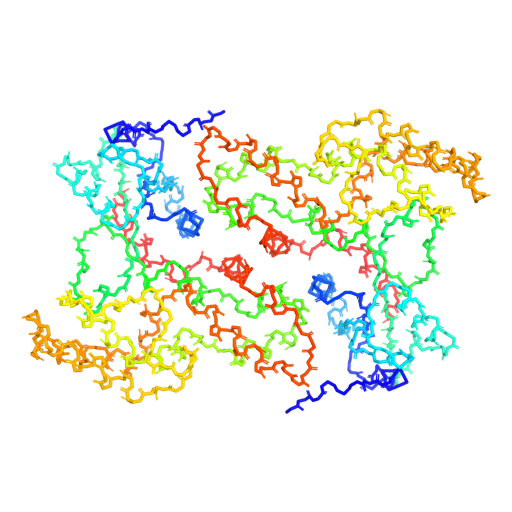8 1.944 1 96.56 283 LEU B O 1
ATOM 4682 N N . LEU B 1 284 ? -2.5 -6.914 0.327 1 96.38 284 LEU B N 1
ATOM 4683 C CA . LEU B 1 284 ? -1.466 -7.848 0.767 1 96.38 284 LEU B CA 1
ATOM 4684 C C . LEU B 1 284 ? -1.124 -7.621 2.236 1 96.38 284 LEU B C 1
ATOM 4686 O O . LEU B 1 284 ? -1.061 -8.578 3.016 1 96.38 284 LEU B O 1
ATOM 4690 N N . MET B 1 285 ? -0.983 -6.379 2.645 1 96.12 285 MET B N 1
ATOM 4691 C CA . MET B 1 285 ? -0.606 -6.02 4.012 1 96.12 285 MET B CA 1
ATOM 4692 C C . MET B 1 285 ? -1.734 -6.336 4.984 1 96.12 285 MET B C 1
ATOM 4694 O O . MET B 1 285 ? -1.505 -6.445 6.191 1 96.12 285 MET B O 1
ATOM 4698 N N . SER B 1 286 ? -2.924 -6.492 4.453 1 97.06 286 SER B N 1
ATOM 4699 C CA . SER B 1 286 ? -4.074 -6.738 5.32 1 97.06 286 SER B CA 1
ATOM 4700 C C . SER B 1 286 ? -4.352 -8.234 5.461 1 97.06 286 SER B C 1
ATOM 4702 O O . SER B 1 286 ? -5.203 -8.641 6.25 1 97.06 286 SER B O 1
ATOM 4704 N N . VAL B 1 287 ? -3.654 -9.094 4.723 1 97.62 287 VAL B N 1
ATOM 4705 C CA . VAL B 1 287 ? -3.902 -10.531 4.742 1 97.62 287 VAL B CA 1
ATOM 4706 C C . VAL B 1 287 ? -3.5 -11.109 6.098 1 97.62 287 VAL B C 1
ATOM 4708 O O . VAL B 1 287 ? -2.416 -10.812 6.609 1 97.62 287 VAL B O 1
ATOM 4711 N N . ARG B 1 288 ? -4.371 -11.836 6.695 1 97 288 ARG B N 1
ATOM 4712 C CA . ARG B 1 288 ? -4.043 -12.633 7.871 1 97 288 ARG B CA 1
ATOM 4713 C C . ARG B 1 288 ? -3.645 -14.055 7.48 1 97 288 ARG B C 1
ATOM 4715 O O . ARG B 1 288 ? -4.504 -14.875 7.148 1 97 288 ARG B O 1
ATOM 4722 N N . PHE B 1 289 ? -2.369 -14.273 7.516 1 97.38 289 PHE B N 1
ATOM 4723 C CA . PHE B 1 289 ? -1.842 -15.57 7.113 1 97.38 289 PHE B CA 1
ATOM 4724 C C . PHE B 1 289 ? -2.016 -16.594 8.227 1 97.38 289 PHE B C 1
ATOM 4726 O O . PHE B 1 289 ? -1.099 -16.812 9.023 1 97.38 289 PHE B O 1
ATOM 4733 N N . GLU B 1 290 ? -3.166 -17.141 8.25 1 95.5 290 GLU B N 1
ATOM 4734 C CA . GLU B 1 290 ? -3.482 -18.109 9.297 1 95.5 290 GLU B CA 1
ATOM 4735 C C . GLU B 1 290 ? -4.348 -19.25 8.742 1 95.5 290 GLU B C 1
ATOM 4737 O O . GLU B 1 290 ? -4.902 -19.141 7.648 1 95.5 290 GLU B O 1
ATOM 4742 N N . ARG B 1 291 ? -4.281 -20.297 9.531 1 91.38 291 ARG B N 1
ATOM 4743 C CA . ARG B 1 291 ? -5.172 -21.406 9.211 1 91.38 291 ARG B CA 1
ATOM 4744 C C . ARG B 1 291 ? -6.629 -20.953 9.234 1 91.38 291 ARG B C 1
ATOM 4746 O O . ARG B 1 291 ? -7.008 -20.094 10.039 1 91.38 291 ARG B O 1
ATOM 4753 N N . PRO B 1 292 ? -7.43 -21.531 8.172 1 93.31 292 PRO B N 1
ATOM 4754 C CA . PRO B 1 292 ? -7.191 -22.797 7.465 1 93.31 292 PRO B CA 1
ATOM 4755 C C . PRO B 1 292 ? -6.695 -22.578 6.035 1 93.31 292 PRO B C 1
ATOM 4757 O O . PRO B 1 292 ? -6.203 -23.516 5.406 1 93.31 292 PRO B O 1
ATOM 4760 N N . TRP B 1 293 ? -6.66 -21.328 5.613 1 94 293 TRP B N 1
ATOM 4761 C CA . TRP B 1 293 ? -6.5 -21.203 4.164 1 94 293 TRP B CA 1
ATOM 4762 C C . TRP B 1 293 ? -5.055 -21.453 3.754 1 94 293 TRP B C 1
ATOM 4764 O O . TRP B 1 293 ? -4.785 -21.859 2.617 1 94 293 TRP B O 1
ATOM 4774 N N . VAL B 1 294 ? -4.133 -21.266 4.676 1 96.81 294 VAL B N 1
ATOM 4775 C CA . VAL B 1 294 ? -2.73 -21.469 4.328 1 96.81 294 VAL B CA 1
ATOM 4776 C C . VAL B 1 294 ? -2.41 -22.953 4.293 1 96.81 294 VAL B C 1
ATOM 4778 O O . VAL B 1 294 ? -1.356 -23.359 3.797 1 96.81 294 VAL B O 1
ATOM 4781 N N . GLU B 1 295 ? -3.285 -23.828 4.746 1 94.88 295 GLU B N 1
ATOM 4782 C CA . GLU B 1 295 ? -3.039 -25.25 4.887 1 94.88 295 GLU B CA 1
ATOM 4783 C C . GLU B 1 295 ? -2.834 -25.922 3.525 1 94.88 295 GLU B C 1
ATOM 4785 O O . GLU B 1 295 ? -2.143 -26.938 3.42 1 94.88 295 GLU B O 1
ATOM 4790 N N . HIS B 1 296 ? -3.445 -25.219 2.594 1 91.31 296 HIS B N 1
ATOM 4791 C CA . HIS B 1 296 ? -3.287 -25.734 1.235 1 91.31 296 HIS B CA 1
ATOM 4792 C C . HIS B 1 296 ? -1.816 -25.938 0.892 1 91.31 296 HIS B C 1
ATOM 4794 O O . HIS B 1 296 ? -1.468 -26.875 0.169 1 91.31 296 HIS B O 1
ATOM 4800 N N . TRP B 1 297 ? -0.936 -25.141 1.407 1 96 297 TRP B N 1
ATOM 4801 C CA . TRP B 1 297 ? 0.5 -25.234 1.164 1 96 297 TRP B CA 1
ATOM 4802 C C . TRP B 1 297 ? 1.213 -25.891 2.342 1 96 297 TRP B C 1
ATOM 4804 O O . TRP B 1 297 ? 1.998 -26.828 2.158 1 96 297 TRP B O 1
ATOM 4814 N N . THR B 1 298 ? 0.877 -25.547 3.58 1 96.81 298 THR B N 1
ATOM 4815 C CA . THR B 1 298 ? 1.687 -25.875 4.75 1 96.81 298 THR B CA 1
ATOM 4816 C C . THR B 1 298 ? 1.576 -27.359 5.082 1 96.81 298 THR B C 1
ATOM 4818 O O . THR B 1 298 ? 2.568 -27.984 5.441 1 96.81 298 THR B O 1
ATOM 4821 N N . VAL B 1 299 ? 0.415 -27.938 4.91 1 95.12 299 VAL B N 1
ATOM 4822 C CA . VAL B 1 299 ? 0.216 -29.344 5.262 1 95.12 299 VAL B CA 1
ATOM 4823 C C . VAL B 1 299 ? 1.06 -30.234 4.348 1 95.12 299 VAL B C 1
ATOM 4825 O O . VAL B 1 299 ? 1.613 -31.234 4.789 1 95.12 299 VAL B O 1
ATOM 4828 N N . ARG B 1 300 ? 1.144 -29.844 3.123 1 93.38 300 ARG B N 1
ATOM 4829 C CA . ARG B 1 300 ? 1.938 -30.609 2.168 1 93.38 300 ARG B CA 1
ATOM 4830 C C . ARG B 1 300 ? 3.416 -30.578 2.537 1 93.38 300 ARG B C 1
ATOM 4832 O O . ARG B 1 300 ? 4.102 -31.609 2.459 1 93.38 300 ARG B O 1
ATOM 4839 N N . ILE B 1 301 ? 3.879 -29.453 2.93 1 96.06 301 ILE B N 1
ATOM 4840 C CA . ILE B 1 301 ? 5.273 -29.281 3.326 1 96.06 301 ILE B CA 1
ATOM 4841 C C . ILE B 1 301 ? 5.527 -30.031 4.633 1 96.06 301 ILE B C 1
ATOM 4843 O O . ILE B 1 301 ? 6.504 -30.781 4.754 1 96.06 301 ILE B O 1
ATOM 4847 N N . GLU B 1 302 ? 4.609 -29.938 5.555 1 95.5 302 GLU B N 1
ATOM 4848 C CA . GLU B 1 302 ? 4.727 -30.578 6.859 1 95.5 302 GLU B CA 1
ATOM 4849 C C . GLU B 1 302 ? 4.777 -32.094 6.723 1 95.5 302 GLU B C 1
ATOM 4851 O O . GLU B 1 302 ? 5.488 -32.781 7.469 1 95.5 302 GLU B O 1
ATOM 4856 N N . ARG B 1 303 ? 4.039 -32.531 5.793 1 93.31 303 ARG B N 1
ATOM 4857 C CA . ARG B 1 303 ? 3.977 -33.969 5.582 1 93.31 303 ARG B CA 1
ATOM 4858 C C . ARG B 1 303 ? 5.332 -34.531 5.148 1 93.31 303 ARG B C 1
ATOM 4860 O O . ARG B 1 303 ? 5.672 -35.656 5.461 1 93.31 303 ARG B O 1
ATOM 4867 N N . LEU B 1 304 ? 6.086 -33.719 4.484 1 92.69 304 LEU B N 1
ATOM 4868 C CA . LEU B 1 304 ? 7.375 -34.156 3.98 1 92.69 304 LEU B CA 1
ATOM 4869 C C . LEU B 1 304 ? 8.477 -33.938 5.008 1 92.69 304 LEU B C 1
ATOM 4871 O O . LEU B 1 304 ? 9.562 -34.5 4.906 1 92.69 304 LEU B O 1
ATOM 4875 N N . LEU B 1 305 ? 8.109 -33.031 5.941 1 88.5 305 LEU B N 1
ATOM 4876 C CA . LEU B 1 305 ? 9.055 -32.781 7.027 1 88.5 305 LEU B CA 1
ATOM 4877 C C . LEU B 1 305 ? 9.047 -33.938 8.023 1 88.5 305 LEU B C 1
ATOM 4879 O O . LEU B 1 305 ? 7.984 -34.406 8.445 1 88.5 305 LEU B O 1
ATOM 4883 N N . SER B 1 306 ? 9.922 -34.875 8.07 1 74.69 306 SER B N 1
ATOM 4884 C CA . SER B 1 306 ? 10.039 -35.969 9.008 1 74.69 306 SER B CA 1
ATOM 4885 C C . SER B 1 306 ? 10.289 -35.469 10.43 1 74.69 306 SER B C 1
ATOM 4887 O O . SER B 1 306 ? 10.891 -34.438 10.625 1 74.69 306 SER B O 1
#

Radius of gyration: 28.25 Å; Cα contacts (8 Å, |Δi|>4): 1017; chains: 2; bounding box: 57×81×69 Å

Organism: NCBI:txid88382

Secondary structure (DSSP, 8-state):
------EEHHHHHHHHHHSS-SEEEEES-SSHHHHHHHHHHHT-HHHHHH-EEEEEGGGEEBTTB---SHHHHHHHHHHHHHTT-SEEEETTEEEEEEEEE--TTHHHHT-PPP-TTEEE-SSSSHHHHHHHHS-HHHHHHHHHT--HHHHHHHHHHH--HHHHHHHHTHHHHHHHHHHHHHT--SS--TTS--SSBGGGTSSB-HHHHHHHHHHHHTSTT--HHHHHHHHHHHHHHHHTT-GGGGS-HHHHHHHHHHHHHHHHTTT----GGGHHHHHHHHHHHH----TTTTHHHHHHHHHH--/------EEHHHHHHHHHHSS-SEEEEES-SSSHHHHHHHHHHT-HHHHHH-EEEEEGGGEEBTTB---SHHHHHHHHHHHHHTT-SEEEETTEEEEEEEEE--TTHHHHT-PPP-TTEEE-SSSSHHHHHHHHS-HHHHHHHHHT--HHHHHHHHHHH--HHHHHHHHTHHHHHHHHHHHHHT--SS--TTS--SSBGGGTSSB-HHHHHHHHHHHHTSTT--HHHHHHHHHHHHHHHHTT-GGGGS-HHHHHHHHHHHHHHHHTTT----GGGHHHHHHHHHHHH----TTTTHHHHHHHHHH--